Protein AF-A0A2M6WE06-F1 (afdb_monomer)

Mean predicted aligned error: 11.41 Å

Solvent-accessible surface area (backbone atoms only — not comparable to full-atom values): 27671 Å² total; per-residue (Å²): 142,82,85,84,75,88,76,79,87,78,87,78,85,79,86,84,72,79,82,78,73,84,72,78,63,96,72,65,51,80,47,71,34,33,34,46,99,88,29,39,45,62,37,65,49,82,45,45,56,53,21,31,41,34,40,37,43,77,43,98,50,64,46,26,69,24,23,27,50,85,90,75,18,69,76,41,64,82,49,42,79,88,51,77,37,54,30,93,48,73,51,76,50,66,41,74,63,67,44,78,46,48,30,22,23,72,81,49,58,88,29,44,34,39,42,34,26,24,52,73,66,51,46,52,45,48,58,49,48,58,49,49,36,61,77,50,73,49,75,90,51,57,80,92,48,40,63,62,47,50,56,48,50,42,52,50,27,36,76,76,64,30,67,70,50,21,50,54,50,50,53,50,43,47,77,72,35,88,64,38,54,63,65,39,33,63,57,22,21,56,55,12,32,53,49,34,54,37,50,75,73,70,44,87,81,83,79,55,82,69,47,54,43,40,62,32,19,16,35,30,23,23,33,25,49,45,30,62,74,64,68,41,67,65,58,51,52,49,51,29,51,46,43,45,74,39,82,86,38,27,69,54,55,28,40,48,30,36,14,10,47,12,22,14,43,32,58,48,51,58,75,40,76,90,43,44,54,38,66,64,62,46,48,51,52,19,45,50,54,40,61,74,76,37,61,84,95,34,72,56,35,44,31,13,33,30,16,24,30,42,42,55,43,49,37,34,71,71,37,37,62,67,33,53,41,67,61,47,62,75,68,50,72,73,66,61,72,29,72,80,48,58,71,70,55,20,43,20,30,46,43,43,47,46,58,57,44,27,74,73,42,97,69,26,69,54,54,36,51,53,46,39,75,73,71,44,88,49,68,68,54,34,35,53,32,37,20,45,51,30,14,58,68,26,49,88,49,69,84,57,91,76,59,65,64,61,55,50,47,27,62,74,46,61,81,72,45,21,62,29,20,54,47,6,44,51,46,16,34,75,37,45,36,61,77,95,50,27,65,61,57,44,50,54,58,43,62,38,84,88,50,50,76,65,56,28,51,51,38,50,57,51,47,40,58,50,45,56,43,64,39,55,76,68,57,36,46,55,51,36,71,69,45,60,76,93,57,47,35,81,56,78,52,64,48,100,85,71,49,80,44,87,63,39,74,17,74,70,132

Foldseek 3Di:
DDDDDDDDDDDDDDDDDDPPPLPDDPDAEEAEWEQEPVAIVVQEDEGEAFHKYKYAYPDQDWWWKAWDDPPLSPPDHQRTPLATDGNVDMDMDTHNDADWTKIATNLQRVRIGIYGYHDPVSSVVRVVVLVVCLVVVNPPPDPVCSVVSLVSNLVCCCVPVNLVSSLVSLVVCLVPPPCCLLPVLSVLLVSLLRVLVCVVVVHDDDPDLCCLAQQNSSLLNNLLNVCSVPVDLLVLLVVLVVLVVDDWNFPVNSLSNLLSSLQSQLSNVLNDLVCFPPLVVSLVSSLVSLVVNDDPPDSSSLSSLLSNLQNVLVCQVSVHRNHDVVCCLVVPDVLVVLVVDDPSSSLSNLQNCLQVVQVRDPPGLLVSLVCLLPPPPDPVSSLNSLLSSLLSVCSVVVPPLDPLVQLVSLVVDDPPSSLSSLLSVLVNLCRRPDLLCSLVSLQSSLPPPSDDPVSSVSSLLSVLVVNPRSGDPVSSQVSLVVHPPVLHDWDWDADPVRDTDRDRSHHHD

pLDDT: mean 81.92, std 16.57, range [22.19, 98.44]

Organism: NCBI:txid1974609

InterPro domains:
  IPR008972 Cupredoxin [G3DSA:2.60.40.420] (14-117)
  IPR008972 Cupredoxin [SSF49503] (26-117)

Radius of gyration: 24.81 Å; Cα contacts (8 Å, |Δi|>4): 770; chains: 1; bounding box: 72×64×58 Å

Sequence (509 aa):
MVTVGFAGIAFLQYENTAPIADTKREDASTYRITLTSFGFEPEEIDIAVGDTVVFSSERNTPFWPASNIHPTHEIYPAFDPQKPIDPEEEWAFTFTEPGKWRFHDHITANFTGTITVGSEEKKSLWKRITSLWKEKNCEDVSPENLQYCWDTMLHDSLLHDGLDAAFDLFIKLYRTEAEVPKACHGWGHILGEAAYTLYSNGEQFELRPEAAYCGYGFFHGFIEALLLATNDTYQAYQFCKDVRGSLNGTESVYLNCVHGIGHGITAYIVENPQYWGDFHAIANGGLGACEDILPKNSSEMRNCFDGVFNELTQDLINSEYGFVFHEYVDGGDPLRYCSKYQPLAQTACLYEFMGLHELLWAGGFQEALLYIVEYIDSSEMAIDVVRKLAGDAMQNIIDNEDFSDQIAICRSIREPYSVACINGLVAGFYSHADPERIHERVFQFCQNPNLSRIERKACFSNAFTQLRNIYSGEKFAEVCESAPHEYRGKKRWVSFDGNEWDEAFCPIQ

Secondary structure (DSSP, 8-state):
-------------------------SS--EEEEEEETTEEESSEEEE-TT-EEEEEE-SSS-B-EEESSTTT-TTSTTS--SSPBPTT--EEEE--S-EEEEEEETTEEEEEEEEEES-HHHHHHHHHHHHHHHHTTTTT--HHHHHHHHHHHHHHHHHHH-HHHHHHHHHHHHHH-TTHHHHTHHHHHHHHHHHHHHHHTT------GGGGHHHHHHHHHHHHHHHHHH--HHHHHHHHHHHHHSTT--HHHHHHHHHHHHHHHHHHHHTSGGGTT-HHHHHHHHHHHHHHHS-TTSHHHHHHHHHHHHHHHHHHHHT-TT--HHHHHHTS-GGGGGGGS-HHHHHHHHHHHHHHHHHHSTTTHHHHHHHHHHH---HHHHHHHHHHHHHHTTGGGTT-S--HHHHHHHTTSPTTHHHHHHHHHHHHHHHHS-TTTHHHHHHHHHH-TTS-HHHHHHHHHHHHHHHHHHS-HHHHHHHHHHS-GGGSS---EE-TTS-EE---SS---

Nearest PDB structures (foldseek):
  4xri-assembly1_A  TM=2.323E-01  e=2.266E-01  Thermochaetoides thermophila DSM 1495
  5vch-assembly2_B  TM=2.026E-01  e=1.211E-01  Kluyveromyces lactis
  7z8r-assembly1_D  TM=2.736E-01  e=5.445E-01  Homo sapiens
  8rst-assembly1_A-2  TM=2.345E-01  e=9.312E+00  Bacillus phage phi3T
  7r5j-assembly1_R0  TM=1.559E-01  e=8.215E+00  Homo sapiens

Structure (mmCIF, N/CA/C/O backbone):
data_AF-A0A2M6WE06-F1
#
_entry.id   AF-A0A2M6WE06-F1
#
loop_
_atom_site.group_PDB
_atom_site.id
_atom_site.type_symbol
_atom_site.label_atom_id
_atom_site.label_alt_id
_atom_site.label_comp_id
_atom_site.label_asym_id
_atom_site.label_entity_id
_atom_site.label_seq_id
_atom_site.pdbx_PDB_ins_code
_atom_site.Cartn_x
_atom_site.Cartn_y
_atom_site.Cartn_z
_atom_site.occupancy
_atom_site.B_iso_or_equiv
_atom_site.auth_seq_id
_atom_site.auth_comp_id
_atom_site.auth_asym_id
_atom_site.auth_atom_id
_atom_site.pdbx_PDB_model_num
ATOM 1 N N . MET A 1 1 ? -18.022 -16.894 -28.580 1.00 33.34 1 MET A N 1
ATOM 2 C CA . MET A 1 1 ? -19.157 -17.529 -27.874 1.00 33.34 1 MET A CA 1
ATOM 3 C C . MET A 1 1 ? -18.674 -18.837 -27.281 1.00 33.34 1 MET A C 1
ATOM 5 O O . MET A 1 1 ? -18.705 -19.858 -27.953 1.00 33.34 1 MET A O 1
ATOM 9 N N . VAL A 1 2 ? -18.161 -18.780 -26.056 1.00 22.19 2 VAL A N 1
ATOM 10 C CA . VAL A 1 2 ? -17.840 -19.965 -25.260 1.00 22.19 2 VAL A CA 1
ATOM 11 C C . VAL A 1 2 ? -18.736 -19.882 -24.035 1.00 22.19 2 VAL A C 1
ATOM 13 O O . VAL A 1 2 ? -18.604 -18.990 -23.209 1.00 22.19 2 VAL A O 1
ATOM 16 N N . THR A 1 3 ? -19.734 -20.753 -24.011 1.00 24.11 3 THR A N 1
ATOM 17 C CA . THR A 1 3 ? -20.627 -20.999 -22.882 1.00 24.11 3 THR A CA 1
ATOM 18 C C . THR A 1 3 ? -19.852 -21.730 -21.792 1.00 24.11 3 THR A C 1
ATOM 20 O O . THR A 1 3 ? -19.462 -22.879 -22.002 1.00 24.11 3 THR A O 1
ATOM 23 N N . VAL A 1 4 ? -19.652 -21.094 -20.638 1.00 27.61 4 VAL A N 1
ATOM 24 C CA . VAL A 1 4 ? -19.212 -21.779 -19.417 1.00 27.61 4 VAL A CA 1
ATOM 25 C C . VAL A 1 4 ? -20.464 -22.330 -18.740 1.00 27.61 4 VAL A C 1
ATOM 27 O O . VAL A 1 4 ? -21.349 -21.585 -18.324 1.00 27.61 4 VAL A O 1
ATOM 30 N N . GLY A 1 5 ? -20.592 -23.656 -18.748 1.00 24.02 5 GLY A N 1
ATOM 31 C CA . GLY A 1 5 ? -21.700 -24.373 -18.134 1.00 24.02 5 GLY A CA 1
ATOM 32 C C . GLY A 1 5 ? -21.508 -24.494 -16.626 1.00 24.02 5 GLY A C 1
ATOM 33 O O . GLY A 1 5 ? -20.451 -24.915 -16.166 1.00 24.02 5 GLY A O 1
ATOM 34 N N . PHE A 1 6 ? -22.559 -24.173 -15.875 1.00 28.61 6 PHE A N 1
ATOM 35 C CA . PHE A 1 6 ? -22.706 -24.527 -14.467 1.00 28.61 6 PHE A CA 1
ATOM 36 C C . PHE A 1 6 ? -22.637 -26.054 -14.312 1.00 28.61 6 PHE A C 1
ATOM 38 O O . PHE A 1 6 ? -23.551 -26.768 -14.731 1.00 28.61 6 PHE A O 1
ATOM 45 N N . ALA A 1 7 ? -21.558 -26.562 -13.716 1.00 27.08 7 ALA A N 1
ATOM 46 C CA . ALA A 1 7 ? -21.475 -27.945 -13.263 1.00 27.08 7 ALA A CA 1
ATOM 47 C C . ALA A 1 7 ? -21.959 -28.009 -11.810 1.00 27.08 7 ALA A C 1
ATOM 49 O O . ALA A 1 7 ? -21.379 -27.400 -10.915 1.00 27.08 7 ALA A O 1
ATOM 50 N N . GLY A 1 8 ? -23.074 -28.712 -11.609 1.00 25.20 8 GLY A N 1
ATOM 51 C CA . GLY A 1 8 ? -23.720 -28.890 -10.318 1.00 25.20 8 GLY A CA 1
ATOM 52 C C . GLY A 1 8 ? -22.851 -29.631 -9.303 1.00 25.20 8 GLY A C 1
ATOM 53 O O . GLY A 1 8 ? -22.144 -30.585 -9.625 1.00 25.20 8 GLY A O 1
ATOM 54 N N . ILE A 1 9 ? -22.971 -29.179 -8.058 1.00 29.34 9 ILE A N 1
ATOM 55 C CA . ILE A 1 9 ? -22.367 -29.747 -6.857 1.00 29.34 9 ILE A CA 1
ATOM 56 C C . ILE A 1 9 ? -22.905 -31.169 -6.651 1.00 29.34 9 ILE A C 1
ATOM 58 O O . ILE A 1 9 ? -24.090 -31.371 -6.380 1.00 29.34 9 ILE A O 1
ATOM 62 N N . ALA A 1 10 ? -22.027 -32.162 -6.771 1.00 26.12 10 ALA A N 1
ATOM 63 C CA . ALA A 1 10 ? -22.288 -33.521 -6.324 1.00 26.12 10 ALA A CA 1
ATOM 64 C C . ALA A 1 10 ? -21.897 -33.632 -4.843 1.00 26.12 10 ALA A C 1
ATOM 66 O O . ALA A 1 10 ? -20.721 -33.731 -4.507 1.00 26.12 10 ALA A O 1
ATOM 67 N N . PHE A 1 11 ? -22.894 -33.622 -3.957 1.00 27.75 11 PHE A N 1
ATOM 68 C CA . PHE A 1 11 ? -22.721 -34.035 -2.566 1.00 27.75 11 PHE A CA 1
ATOM 69 C C . PHE A 1 11 ? -22.407 -35.536 -2.531 1.00 27.75 11 PHE A C 1
ATOM 71 O O . PHE A 1 11 ? -23.276 -36.355 -2.839 1.00 27.75 11 PHE A O 1
ATOM 78 N N . LEU A 1 12 ? -21.185 -35.905 -2.137 1.00 29.38 12 LEU A N 1
ATOM 79 C CA . LEU A 1 12 ? -20.869 -37.268 -1.718 1.00 29.38 12 LEU A CA 1
ATOM 80 C C . LEU A 1 12 ? -20.726 -37.329 -0.198 1.00 29.38 12 LEU A C 1
ATOM 82 O O . LEU A 1 12 ? -19.983 -36.585 0.433 1.00 29.38 12 LEU A O 1
ATOM 86 N N . GLN A 1 13 ? -21.548 -38.224 0.335 1.00 29.02 13 GLN A N 1
ATOM 87 C CA . GLN A 1 13 ? -21.856 -38.516 1.722 1.00 29.02 13 GLN A CA 1
ATOM 88 C C . GLN A 1 13 ? -20.619 -38.958 2.511 1.00 29.02 13 GLN A C 1
ATOM 90 O O . GLN A 1 13 ? -19.968 -39.932 2.141 1.00 29.02 13 GLN A O 1
ATOM 95 N N . TYR A 1 14 ? -20.368 -38.307 3.649 1.00 31.50 14 TYR A N 1
ATOM 96 C CA . TYR A 1 14 ? -19.630 -38.927 4.747 1.00 31.50 14 TYR A CA 1
ATOM 97 C C . TYR A 1 14 ? -20.621 -39.704 5.623 1.00 31.50 14 TYR A C 1
ATOM 99 O O . TYR A 1 14 ? -21.687 -39.199 5.985 1.00 31.50 14 TYR A O 1
ATOM 107 N N . GLU A 1 15 ? -20.299 -40.963 5.908 1.00 33.72 15 GLU A N 1
ATOM 108 C CA . GLU A 1 15 ? -21.145 -41.896 6.647 1.00 33.72 15 GLU A CA 1
ATOM 109 C C . GLU A 1 15 ? -21.375 -41.455 8.105 1.00 33.72 15 GLU A C 1
ATOM 111 O O . GLU A 1 15 ? -20.470 -41.434 8.930 1.00 33.72 15 GLU A O 1
ATOM 116 N N . ASN A 1 16 ? -22.643 -41.164 8.407 1.00 38.03 16 ASN A N 1
ATOM 117 C CA . ASN A 1 16 ? -23.389 -41.587 9.596 1.00 38.03 16 ASN A CA 1
ATOM 118 C C . ASN A 1 16 ? -22.705 -41.477 10.978 1.00 38.03 16 ASN A C 1
ATOM 120 O O . ASN A 1 16 ? -22.589 -42.449 11.725 1.00 38.03 16 ASN A O 1
ATOM 124 N N . THR A 1 17 ? -22.474 -40.245 11.420 1.00 38.62 17 THR A N 1
ATOM 125 C CA . THR A 1 17 ? -22.954 -39.846 12.752 1.00 38.62 17 THR A CA 1
ATOM 126 C C . THR A 1 17 ? -24.056 -38.821 12.544 1.00 38.62 17 THR A C 1
ATOM 128 O O . THR A 1 17 ? -23.871 -37.881 11.777 1.00 38.62 17 THR A O 1
ATOM 131 N N . ALA A 1 18 ? -25.226 -39.051 13.145 1.00 32.72 18 ALA A N 1
ATOM 132 C CA . ALA A 1 18 ? -26.417 -38.228 12.956 1.00 32.72 18 ALA A CA 1
ATOM 133 C C . ALA A 1 18 ? -26.096 -36.719 13.028 1.00 32.72 18 ALA A C 1
ATOM 135 O O . ALA A 1 18 ? -25.315 -36.324 13.897 1.00 32.72 18 ALA A O 1
ATOM 136 N N . PRO A 1 19 ? -26.698 -35.867 12.173 1.00 36.09 19 PRO A N 1
ATOM 137 C CA . PRO A 1 19 ? -26.597 -34.430 12.356 1.00 36.09 19 PRO A CA 1
ATOM 138 C C . PRO A 1 19 ? -27.231 -34.113 13.709 1.00 36.09 19 PRO A C 1
ATOM 140 O O . PRO A 1 19 ? -28.433 -34.318 13.900 1.00 36.09 19 PRO A O 1
ATOM 143 N N . ILE A 1 20 ? -26.426 -33.653 14.668 1.00 39.47 20 ILE A N 1
ATOM 144 C CA . ILE A 1 20 ? -26.973 -32.980 15.840 1.00 39.47 20 ILE A CA 1
ATOM 145 C C . ILE A 1 20 ? -27.576 -31.704 15.271 1.00 39.47 20 ILE A C 1
ATOM 147 O O . ILE A 1 20 ? -26.860 -30.772 14.912 1.00 39.47 20 ILE A O 1
ATOM 151 N N . ALA A 1 21 ? -28.893 -31.724 15.075 1.00 39.69 21 ALA A N 1
ATOM 152 C CA . ALA A 1 21 ? -29.648 -30.531 14.762 1.00 39.69 21 ALA A CA 1
ATOM 153 C C . ALA A 1 21 ? -29.294 -29.501 15.836 1.00 39.69 21 ALA A C 1
ATOM 155 O O . ALA A 1 21 ? -29.544 -29.740 17.018 1.00 39.69 21 ALA A O 1
ATOM 156 N N . ASP A 1 22 ? -28.667 -28.401 15.421 1.00 50.41 22 ASP A N 1
ATOM 157 C CA . ASP A 1 22 ? -28.431 -27.247 16.279 1.00 50.41 22 ASP A CA 1
ATOM 158 C C . ASP A 1 22 ? -29.813 -26.642 16.540 1.00 50.41 22 ASP A C 1
ATOM 160 O O . ASP A 1 22 ? -30.363 -25.873 15.748 1.00 50.41 22 ASP A O 1
ATOM 164 N N . THR A 1 23 ? -30.486 -27.170 17.560 1.00 42.72 23 THR A N 1
ATOM 165 C CA . THR A 1 23 ? -31.834 -26.766 17.926 1.00 42.72 23 THR A CA 1
ATOM 166 C C . THR A 1 23 ? -31.771 -25.320 18.377 1.00 42.72 23 THR A C 1
ATOM 168 O O . THR A 1 23 ? -31.265 -25.033 19.460 1.00 42.72 23 THR A O 1
ATOM 171 N N . LYS A 1 24 ? -32.303 -24.431 17.534 1.00 41.75 24 LYS A N 1
ATOM 172 C CA . LYS A 1 24 ? -32.599 -23.032 17.841 1.00 41.75 24 LYS A CA 1
ATOM 173 C C . LYS A 1 24 ? -33.212 -22.954 19.245 1.00 41.75 24 LYS A C 1
ATOM 175 O O . LYS A 1 24 ? -34.300 -23.487 19.471 1.00 41.75 24 LYS A O 1
ATOM 180 N N . ARG A 1 25 ? -32.485 -22.370 20.198 1.00 52.41 25 ARG A N 1
ATOM 181 C CA . ARG A 1 25 ? -32.968 -22.174 21.569 1.00 52.41 25 ARG A CA 1
ATOM 182 C C . ARG A 1 25 ? -34.090 -21.131 21.532 1.00 52.41 25 ARG A C 1
ATOM 184 O O . ARG A 1 25 ? -33.964 -20.136 20.827 1.00 52.41 25 ARG A O 1
ATOM 191 N N . GLU A 1 26 ? -35.187 -21.373 22.251 1.00 53.00 26 GLU A N 1
ATOM 192 C CA . GLU A 1 26 ? -36.365 -20.484 22.259 1.00 53.00 26 GLU A CA 1
ATOM 193 C C . GLU A 1 26 ? -36.108 -19.109 22.904 1.00 53.00 26 GLU A C 1
ATOM 195 O O . GLU A 1 26 ? -36.878 -18.192 22.648 1.00 53.00 26 GLU A O 1
ATOM 200 N N . ASP A 1 27 ? -34.997 -18.930 23.629 1.00 65.31 27 ASP A N 1
ATOM 201 C CA . ASP A 1 27 ? -34.598 -17.643 24.206 1.00 65.31 27 ASP A CA 1
ATOM 202 C C . ASP A 1 27 ? -33.201 -17.243 23.703 1.00 65.31 27 ASP A C 1
ATOM 204 O O . ASP A 1 27 ? -32.182 -17.682 24.248 1.00 65.31 27 ASP A O 1
ATOM 208 N N . ALA A 1 28 ? -33.161 -16.424 22.647 1.00 78.50 28 ALA A N 1
ATOM 209 C CA . ALA A 1 28 ? -31.958 -15.698 22.243 1.00 78.50 28 ALA A CA 1
ATOM 210 C C . ALA A 1 28 ? -31.557 -14.733 23.368 1.00 78.50 28 ALA A C 1
ATOM 212 O O . ALA A 1 28 ? -32.384 -13.956 23.853 1.00 78.50 28 ALA A O 1
ATOM 213 N N . SER A 1 29 ? -30.305 -14.807 23.808 1.00 91.75 29 SER A N 1
ATOM 214 C CA . SER A 1 29 ? -29.771 -13.958 24.872 1.00 91.75 29 SER A CA 1
ATOM 215 C C . SER A 1 29 ? -29.145 -12.691 24.293 1.00 91.75 29 SER A C 1
ATOM 217 O O . SER A 1 29 ? -28.656 -12.677 23.163 1.00 91.75 29 SER A O 1
ATOM 219 N N . THR A 1 30 ? -29.163 -11.614 25.077 1.00 96.44 30 THR A N 1
ATOM 220 C CA . THR A 1 30 ? -28.519 -10.348 24.719 1.00 96.44 30 THR A CA 1
ATOM 221 C C . THR A 1 30 ? -27.279 -10.133 25.574 1.00 96.44 30 THR A C 1
ATOM 223 O O . THR A 1 30 ? -27.355 -10.173 26.802 1.00 96.44 30 THR A O 1
ATOM 226 N N . TYR A 1 31 ? -26.157 -9.870 24.915 1.00 97.38 31 TYR A N 1
ATOM 227 C CA . TYR A 1 31 ? -24.872 -9.525 25.516 1.00 97.38 31 TYR A CA 1
ATOM 228 C C . TYR A 1 31 ? -24.547 -8.062 25.239 1.00 97.38 31 TYR A C 1
ATOM 230 O O . TYR A 1 31 ? -25.145 -7.446 24.356 1.00 97.38 31 TYR A O 1
ATOM 238 N N . ARG A 1 32 ? -23.603 -7.504 25.995 1.00 97.88 32 ARG A N 1
ATOM 239 C CA . ARG A 1 32 ? -23.168 -6.119 25.836 1.00 97.88 32 ARG A CA 1
ATOM 240 C C . ARG A 1 32 ? -21.653 -6.042 25.778 1.00 97.88 32 ARG A C 1
ATOM 242 O O . ARG A 1 32 ? -20.996 -6.682 26.596 1.00 97.88 32 ARG A O 1
ATOM 249 N N . ILE A 1 33 ? -21.156 -5.253 24.835 1.00 98.31 33 ILE A N 1
ATOM 250 C CA . ILE A 1 33 ? -19.758 -4.850 24.714 1.00 98.31 33 ILE A CA 1
ATOM 251 C C . ILE A 1 33 ? -19.737 -3.321 24.674 1.00 98.31 33 ILE A C 1
ATOM 253 O O . ILE A 1 33 ? -20.496 -2.702 23.930 1.00 98.31 33 ILE A O 1
ATOM 257 N N . THR A 1 34 ? -18.889 -2.709 25.489 1.00 97.94 34 THR A N 1
ATOM 258 C CA . THR A 1 34 ? -18.759 -1.256 25.589 1.00 97.94 34 THR A CA 1
ATOM 259 C C . THR A 1 34 ? -17.371 -0.829 25.144 1.00 97.94 34 THR A C 1
ATOM 261 O O . THR A 1 34 ? -16.383 -1.339 25.658 1.00 97.94 34 THR A O 1
ATOM 264 N N . LEU A 1 35 ? -17.281 0.121 24.217 1.00 95.75 35 LEU A N 1
ATOM 265 C CA . LEU A 1 35 ? -16.022 0.752 23.848 1.00 95.75 35 LEU A CA 1
ATOM 266 C C . LEU A 1 35 ? -15.636 1.810 24.891 1.00 95.75 35 LEU A C 1
ATOM 268 O O . LEU A 1 35 ? -16.332 2.815 25.055 1.00 95.75 35 LEU A O 1
ATOM 272 N N . THR A 1 36 ? -14.530 1.589 25.596 1.00 90.88 36 THR A N 1
ATOM 273 C CA . THR A 1 36 ? -13.965 2.516 26.587 1.00 90.88 36 THR A CA 1
ATOM 274 C C . THR A 1 36 ? -12.780 3.286 25.995 1.00 90.88 36 THR A C 1
ATOM 276 O O . THR A 1 36 ? -12.436 3.141 24.823 1.00 90.88 36 THR A O 1
ATOM 279 N N . SER A 1 37 ? -12.109 4.114 26.802 1.00 76.25 37 SER A N 1
ATOM 280 C CA . SER A 1 37 ? -10.836 4.734 26.403 1.00 76.25 37 SER A CA 1
ATOM 281 C C . SER A 1 37 ? -9.681 3.737 26.245 1.00 76.25 37 SER A C 1
ATOM 283 O O . SER A 1 37 ? -8.625 4.129 25.758 1.00 76.25 37 SER A O 1
ATOM 285 N N . PHE A 1 38 ? -9.850 2.494 26.707 1.00 73.50 38 PHE A N 1
ATOM 286 C CA . PHE A 1 38 ? -8.829 1.443 26.679 1.00 73.50 38 PHE A CA 1
ATOM 287 C C . PHE A 1 38 ? -9.145 0.311 25.691 1.00 73.50 38 PHE A C 1
ATOM 289 O O . PHE A 1 38 ? -8.318 -0.582 25.539 1.00 73.50 38 PHE A O 1
ATOM 296 N N . GLY A 1 39 ? -10.305 0.341 25.028 1.00 81.31 39 GLY A N 1
ATOM 297 C CA . GLY A 1 39 ? -10.745 -0.687 24.083 1.00 81.31 39 GLY A CA 1
ATOM 298 C C . GLY A 1 39 ? -12.126 -1.250 24.407 1.00 81.31 39 GLY A C 1
ATOM 299 O O . GLY A 1 39 ? -12.880 -0.674 25.195 1.00 81.31 39 GLY A O 1
ATOM 300 N N . PHE A 1 40 ? -12.487 -2.358 23.759 1.00 94.56 40 PHE A N 1
ATOM 301 C CA . PHE A 1 40 ? -13.767 -3.022 23.986 1.00 94.56 40 PHE A CA 1
ATOM 302 C C . PHE A 1 40 ? -13.777 -3.797 25.307 1.00 94.56 40 PHE A C 1
ATOM 304 O O . PHE A 1 40 ? -12.872 -4.571 25.603 1.00 94.56 40 PHE A O 1
ATOM 311 N N . GLU A 1 41 ? -14.843 -3.628 26.087 1.00 92.56 41 GLU A N 1
ATOM 312 C CA . GLU A 1 41 ? -15.056 -4.318 27.355 1.00 92.56 41 GLU A CA 1
ATOM 313 C C . GLU A 1 41 ? -16.446 -4.978 27.410 1.00 92.56 41 GLU A C 1
ATOM 315 O O . GLU A 1 41 ? -17.467 -4.287 27.338 1.00 92.56 41 GLU A O 1
ATOM 320 N N . PRO A 1 42 ? -16.529 -6.306 27.604 1.00 96.50 42 PRO A N 1
ATOM 321 C CA . PRO A 1 42 ? -15.424 -7.265 27.522 1.00 96.50 42 PRO A CA 1
ATOM 322 C C . PRO A 1 42 ? -14.814 -7.338 26.110 1.00 96.50 42 PRO A C 1
ATOM 324 O O . PRO A 1 42 ? -15.534 -7.251 25.119 1.00 96.50 42 PRO A O 1
ATOM 327 N N . GLU A 1 43 ? -13.500 -7.559 26.042 1.00 84.75 43 GLU A N 1
ATOM 328 C CA . GLU A 1 43 ? -12.758 -7.744 24.784 1.00 84.75 43 GLU A CA 1
ATOM 329 C C . GLU A 1 43 ? -13.109 -9.082 24.111 1.00 84.75 43 GLU A C 1
ATOM 331 O O . GLU A 1 43 ? -13.199 -9.176 22.889 1.00 84.75 43 GLU A O 1
ATOM 336 N N . GLU A 1 44 ? -13.375 -10.123 24.910 1.00 87.56 44 GLU A N 1
ATOM 337 C CA . GLU A 1 44 ? -13.765 -11.448 24.425 1.00 87.56 44 GLU A CA 1
ATOM 338 C C . GLU A 1 44 ? -15.068 -11.936 25.070 1.00 87.56 44 GLU A C 1
ATOM 340 O O . GLU A 1 44 ? -15.226 -11.883 26.296 1.00 87.56 44 GLU A O 1
ATOM 345 N N . ILE A 1 45 ? -15.990 -12.476 24.263 1.00 93.81 45 ILE A N 1
ATOM 346 C CA . ILE A 1 45 ? -17.209 -13.143 24.752 1.00 93.81 45 ILE A CA 1
ATOM 347 C C . ILE A 1 45 ? -17.522 -14.442 24.012 1.00 93.81 45 ILE A C 1
ATOM 349 O O . ILE A 1 45 ? -17.240 -14.613 22.828 1.00 93.81 45 ILE A O 1
ATOM 353 N N . ASP A 1 46 ? -18.211 -15.331 24.724 1.00 89.75 46 ASP A N 1
ATOM 354 C CA . ASP A 1 46 ? -18.688 -16.615 24.227 1.00 89.75 46 ASP A CA 1
ATOM 355 C C . ASP A 1 46 ? -20.226 -16.633 24.212 1.00 89.75 46 ASP A C 1
ATOM 357 O O . ASP A 1 46 ? -20.863 -16.659 25.269 1.00 89.75 46 ASP A O 1
ATOM 361 N N . ILE A 1 47 ? -20.841 -16.717 23.031 1.00 93.75 47 ILE A N 1
ATOM 362 C CA . ILE A 1 47 ? -22.305 -16.658 22.840 1.00 93.75 47 ILE A CA 1
ATOM 363 C C . ILE A 1 47 ? -22.840 -17.862 22.048 1.00 93.75 47 ILE A C 1
ATOM 365 O O . ILE A 1 47 ? -22.075 -18.616 21.441 1.00 93.75 47 ILE A O 1
ATOM 369 N N . ALA A 1 48 ? -24.148 -18.104 22.082 1.00 89.31 48 ALA A N 1
ATOM 370 C CA . ALA A 1 48 ? -24.791 -19.143 21.281 1.00 89.31 48 ALA A CA 1
ATOM 371 C C . ALA A 1 48 ? -25.231 -18.613 19.905 1.00 89.31 48 ALA A C 1
ATOM 373 O O . ALA A 1 48 ? -25.400 -17.414 19.695 1.00 89.31 48 ALA A O 1
ATOM 374 N N . VAL A 1 49 ? -25.447 -19.526 18.951 1.00 88.94 49 VAL A N 1
ATOM 375 C CA . VAL A 1 49 ? -26.012 -19.166 17.640 1.00 88.94 49 VAL A CA 1
ATOM 376 C C . VAL A 1 49 ? -27.417 -18.592 17.829 1.00 88.94 49 VAL A C 1
ATOM 378 O O . VAL A 1 49 ? -28.285 -19.236 18.423 1.00 88.94 49 VAL A O 1
ATOM 381 N N . GLY A 1 50 ? -27.648 -17.409 17.269 1.00 92.19 50 GLY A N 1
ATOM 382 C CA . GLY A 1 50 ? -28.891 -16.652 17.370 1.00 92.19 50 GLY A CA 1
ATOM 383 C C . GLY A 1 50 ? -28.919 -15.629 18.505 1.00 92.19 50 GLY A C 1
ATOM 384 O O . GLY A 1 50 ? -29.913 -14.912 18.605 1.00 92.19 50 GLY A O 1
ATOM 385 N N . ASP A 1 51 ? -27.871 -15.542 19.329 1.00 96.44 51 ASP A N 1
ATOM 386 C CA . ASP A 1 51 ? -27.738 -14.493 20.341 1.00 96.44 51 ASP A CA 1
ATOM 387 C C . ASP A 1 51 ? -27.389 -13.139 19.703 1.00 96.44 51 ASP A C 1
ATOM 389 O O . ASP A 1 51 ? -26.838 -13.057 18.600 1.00 96.44 51 ASP A O 1
ATOM 393 N N . THR A 1 52 ? -27.711 -12.065 20.421 1.00 97.56 52 THR A N 1
ATOM 394 C CA . THR A 1 52 ? -27.475 -10.683 19.989 1.00 97.56 52 THR A CA 1
ATOM 395 C C . THR A 1 52 ? -26.428 -10.026 20.873 1.00 97.56 52 THR A C 1
ATOM 397 O O . THR A 1 52 ? -26.508 -10.116 22.098 1.00 97.56 52 THR A O 1
ATOM 400 N N . VAL A 1 53 ? -25.486 -9.309 20.270 1.00 98.44 53 VAL A N 1
ATOM 401 C CA . VAL A 1 53 ? -24.537 -8.449 20.984 1.00 98.44 53 VAL A CA 1
ATOM 402 C C . VAL A 1 53 ? -24.918 -7.001 20.730 1.00 98.44 53 VAL A C 1
ATOM 404 O O . VAL A 1 53 ? -25.136 -6.607 19.586 1.00 98.44 53 VAL A O 1
ATOM 407 N N . VAL A 1 54 ? -25.039 -6.233 21.807 1.00 98.38 54 VAL A N 1
ATOM 408 C CA . VAL A 1 54 ? -25.278 -4.792 21.778 1.00 98.38 54 VAL A CA 1
ATOM 409 C C . VAL A 1 54 ? -23.965 -4.083 22.064 1.00 98.38 54 VAL A C 1
ATOM 411 O O . VAL A 1 54 ? -23.362 -4.286 23.119 1.00 98.38 54 VAL A O 1
ATOM 414 N N . P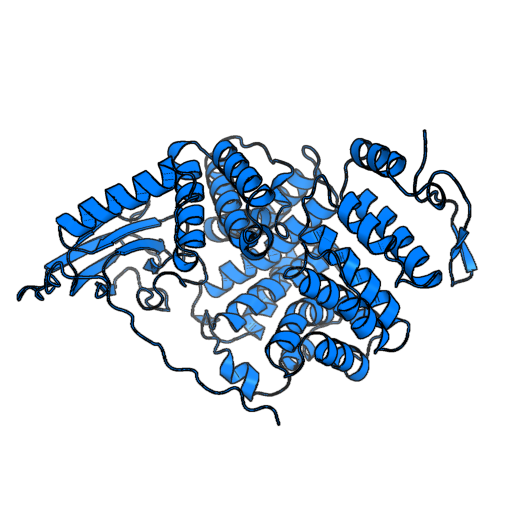HE A 1 55 ? -23.545 -3.252 21.127 1.00 98.44 55 PHE A N 1
ATOM 415 C CA . PHE A 1 55 ? -22.376 -2.406 21.226 1.00 98.44 55 PHE A CA 1
ATOM 416 C C . PHE A 1 55 ? -22.788 -0.995 21.639 1.00 98.44 55 PHE A C 1
ATOM 418 O O . PHE A 1 55 ? -23.749 -0.434 21.108 1.00 98.44 55 PHE A O 1
ATOM 425 N N . SER A 1 56 ? -22.051 -0.435 22.588 1.00 97.81 56 SER A N 1
ATOM 426 C CA . SER A 1 56 ? -22.196 0.937 23.085 1.00 97.81 56 SER A CA 1
ATOM 427 C C . SER A 1 56 ? -20.818 1.572 23.264 1.00 97.81 56 SER A C 1
ATOM 429 O O . SER A 1 56 ? -19.818 0.857 23.284 1.00 97.81 56 SER A O 1
ATOM 431 N N . SER A 1 57 ? -20.746 2.888 23.446 1.00 95.69 57 SER A N 1
ATOM 432 C CA . SER A 1 57 ? -19.490 3.601 23.702 1.00 95.69 57 SER A CA 1
ATOM 433 C C . SER A 1 57 ? -19.595 4.481 24.946 1.00 95.69 57 SER A C 1
ATOM 435 O O . SER A 1 57 ? -20.637 5.067 25.222 1.00 95.69 57 SER A O 1
ATOM 437 N N . GLU A 1 58 ? -18.508 4.570 25.712 1.00 93.94 58 GLU A N 1
ATOM 438 C CA . GLU A 1 58 ? -18.321 5.566 26.780 1.00 93.94 58 GLU A CA 1
ATOM 439 C C . GLU A 1 58 ? -17.476 6.761 26.309 1.00 93.94 58 GLU A C 1
ATOM 441 O O . GLU A 1 58 ? -17.220 7.701 27.070 1.00 93.94 58 GLU A O 1
ATOM 446 N N . ARG A 1 59 ? -17.007 6.732 25.057 1.00 86.62 59 ARG A N 1
ATOM 447 C CA . ARG A 1 59 ? -16.257 7.832 24.444 1.00 86.62 59 ARG A CA 1
ATOM 448 C C . ARG A 1 59 ? -17.226 8.935 24.014 1.00 86.62 59 ARG A C 1
ATOM 450 O O . ARG A 1 59 ? -18.388 8.689 23.731 1.00 86.62 59 ARG A O 1
ATOM 457 N N . ASN A 1 60 ? -16.718 10.160 23.886 1.00 83.81 60 ASN A N 1
ATOM 458 C CA . ASN A 1 60 ? -17.473 11.292 23.323 1.00 83.81 60 ASN A CA 1
ATOM 459 C C . ASN A 1 60 ? -17.280 11.423 21.800 1.00 83.81 60 ASN A C 1
ATOM 461 O O . ASN A 1 60 ? -17.379 12.518 21.249 1.00 83.81 60 ASN A O 1
ATOM 465 N N . THR A 1 61 ? -16.921 10.328 21.137 1.00 79.75 61 THR A N 1
ATOM 466 C CA . THR A 1 61 ? -16.660 10.252 19.697 1.00 79.75 61 THR A CA 1
ATOM 467 C C . THR A 1 61 ? -17.461 9.094 19.116 1.00 79.75 61 THR A C 1
ATOM 469 O O . THR A 1 61 ? -17.688 8.124 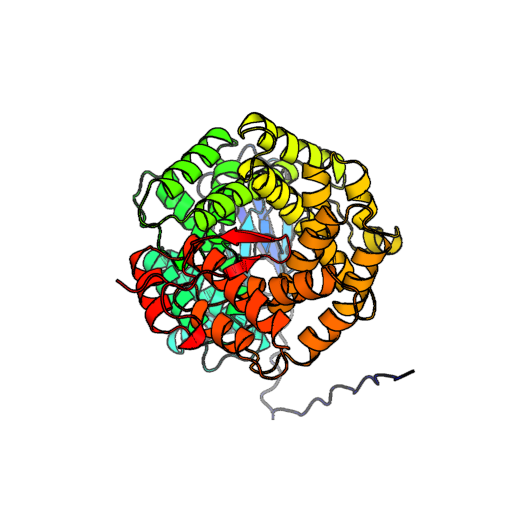19.846 1.00 79.75 61 THR A O 1
ATOM 472 N N . PRO A 1 62 ? -17.864 9.167 17.834 1.00 85.75 62 PRO A N 1
ATOM 473 C CA . PRO A 1 62 ? -18.477 8.036 17.153 1.00 85.75 62 PRO A CA 1
ATOM 474 C C . PRO A 1 62 ? -17.634 6.765 17.271 1.00 85.75 62 PRO A C 1
ATOM 476 O O . PRO A 1 62 ? -16.427 6.836 17.521 1.00 85.75 62 PRO A O 1
ATOM 479 N N . PHE A 1 63 ? -18.289 5.620 17.109 1.00 93.50 63 PHE A N 1
ATOM 480 C CA . PHE A 1 63 ? -17.668 4.298 17.117 1.00 93.50 63 PHE A CA 1
ATOM 481 C C . PHE A 1 63 ? -18.320 3.400 16.065 1.00 93.50 63 PHE A C 1
ATOM 483 O O . PHE A 1 63 ? -19.463 3.624 15.671 1.00 93.50 63 PHE A O 1
ATOM 490 N N . TRP A 1 64 ? -17.609 2.390 15.594 1.00 95.25 64 TRP A N 1
ATOM 491 C CA . TRP A 1 64 ? -18.032 1.521 14.505 1.00 95.25 64 TRP A CA 1
ATOM 492 C C . TRP A 1 64 ? -17.473 0.107 14.730 1.00 95.25 64 TRP A C 1
ATOM 494 O O . TRP A 1 64 ? -16.430 -0.236 14.193 1.00 95.25 64 TRP A O 1
ATOM 504 N N . PRO A 1 65 ? -18.155 -0.757 15.500 1.00 96.44 65 PRO A N 1
ATOM 505 C CA . PRO A 1 65 ? -17.736 -2.140 15.683 1.00 96.44 65 PRO A CA 1
ATOM 506 C C . PRO A 1 65 ? -18.012 -2.938 14.402 1.00 96.44 65 PRO A C 1
ATOM 508 O O . PRO A 1 65 ? -19.175 -3.153 14.049 1.00 96.44 65 PRO A O 1
ATOM 511 N N . ALA A 1 66 ? -16.961 -3.381 13.722 1.00 93.38 66 ALA A N 1
ATOM 512 C CA . ALA A 1 66 ? -17.054 -4.101 12.459 1.00 93.38 66 ALA A CA 1
ATOM 513 C C . ALA A 1 66 ? -16.172 -5.350 12.433 1.00 93.38 66 ALA A C 1
ATOM 515 O O . ALA A 1 66 ? -15.133 -5.428 13.093 1.00 93.38 66 ALA A O 1
ATOM 516 N N . SER A 1 67 ? -16.613 -6.356 11.680 1.00 90.81 67 SER A N 1
ATOM 517 C CA . SER A 1 67 ? -15.861 -7.585 11.453 1.00 90.81 67 SER A CA 1
ATOM 518 C C . SER A 1 67 ? -14.465 -7.275 10.927 1.00 90.81 67 SER A C 1
ATOM 520 O O . SER A 1 67 ? -14.285 -6.407 10.091 1.00 90.81 67 SER A O 1
ATOM 522 N N . ASN A 1 68 ? -13.470 -8.062 11.318 1.00 71.94 68 ASN A N 1
ATOM 523 C CA . ASN A 1 68 ? -12.190 -8.058 10.613 1.00 71.94 68 ASN A CA 1
ATOM 524 C C . ASN A 1 68 ? -12.362 -8.539 9.152 1.00 71.94 68 ASN A C 1
ATOM 526 O O . ASN A 1 68 ? -13.379 -9.149 8.814 1.00 71.94 68 ASN A O 1
ATOM 530 N N . ILE A 1 69 ? -11.396 -8.313 8.258 1.00 64.38 69 ILE A N 1
ATOM 531 C CA . ILE A 1 69 ? -10.135 -7.561 8.433 1.00 64.38 69 ILE A CA 1
ATOM 532 C C . ILE A 1 69 ? -10.321 -6.084 8.058 1.00 64.38 69 ILE A C 1
ATOM 534 O O . ILE A 1 69 ? -11.014 -5.796 7.089 1.00 64.38 69 ILE A O 1
ATOM 538 N N . HIS A 1 70 ? -9.727 -5.163 8.821 1.00 54.28 70 HIS A N 1
ATOM 539 C CA . HIS A 1 70 ? -9.749 -3.729 8.509 1.00 54.28 70 HIS A CA 1
ATOM 540 C C . HIS A 1 70 ? -9.034 -3.437 7.169 1.00 54.28 70 HIS A C 1
ATOM 542 O O . HIS A 1 70 ? -7.981 -4.042 6.934 1.00 54.28 70 HIS A O 1
ATOM 548 N N . PRO A 1 71 ? -9.541 -2.528 6.312 1.00 58.81 71 PRO A N 1
ATOM 549 C CA . PRO A 1 71 ? -10.856 -1.869 6.390 1.00 58.81 71 PRO A CA 1
ATOM 550 C C . PRO A 1 71 ? -11.997 -2.689 5.748 1.00 58.81 71 PRO A C 1
ATOM 552 O O . PRO A 1 71 ? -13.166 -2.371 5.903 1.00 58.81 71 PRO A O 1
ATOM 555 N N . THR A 1 72 ? -11.665 -3.782 5.053 1.00 61.88 72 THR A N 1
ATOM 556 C CA . THR A 1 72 ? -12.571 -4.514 4.139 1.00 61.88 72 THR A CA 1
ATOM 557 C C . THR A 1 72 ? -13.758 -5.250 4.789 1.00 61.88 72 THR A C 1
ATOM 559 O O . THR A 1 72 ? -14.741 -5.574 4.126 1.00 61.88 72 THR A O 1
ATOM 562 N N . HIS A 1 73 ? -13.647 -5.613 6.069 1.00 77.44 73 HIS A N 1
ATOM 563 C CA . HIS A 1 73 ? -14.641 -6.369 6.850 1.00 77.44 73 HIS A CA 1
ATOM 564 C C . HIS A 1 73 ? -15.080 -7.725 6.264 1.00 77.44 73 HIS A C 1
ATOM 566 O O . HIS A 1 73 ? -16.149 -8.255 6.589 1.00 77.44 73 HIS A O 1
ATOM 572 N N . GLU A 1 74 ? -14.233 -8.341 5.436 1.00 69.12 74 GLU A N 1
ATOM 573 C CA . GLU A 1 74 ? -14.603 -9.501 4.615 1.00 69.12 74 GLU A CA 1
ATOM 574 C C . GLU A 1 74 ? -14.836 -10.817 5.379 1.00 69.12 74 GLU A C 1
ATOM 576 O O . GLU A 1 74 ? -15.420 -11.747 4.820 1.00 69.12 74 GLU A O 1
ATOM 581 N N . ILE A 1 75 ? -14.424 -10.934 6.649 1.00 70.25 75 ILE A N 1
ATOM 582 C CA . ILE A 1 75 ? -14.540 -12.206 7.390 1.00 70.25 75 ILE A CA 1
ATOM 583 C C . ILE A 1 75 ? -16.003 -12.517 7.730 1.00 70.25 75 ILE A C 1
ATOM 585 O O . ILE A 1 75 ? -16.432 -13.665 7.608 1.00 70.25 75 ILE A O 1
ATOM 589 N N . TYR A 1 76 ? -16.779 -11.513 8.145 1.00 83.50 76 TYR A N 1
ATOM 590 C CA . TYR A 1 76 ? -18.220 -11.625 8.359 1.00 83.50 76 TYR A CA 1
ATOM 591 C C . TYR A 1 76 ? -18.916 -10.319 7.941 1.00 83.50 76 TYR A C 1
ATOM 593 O O . TYR A 1 76 ? -19.325 -9.545 8.804 1.00 83.50 76 TYR A O 1
ATOM 601 N N . PRO A 1 77 ? -19.131 -10.085 6.632 1.00 83.56 77 PRO A N 1
ATOM 602 C CA . PRO A 1 77 ? -19.569 -8.784 6.105 1.00 83.56 77 PRO A CA 1
ATOM 603 C C . PRO A 1 77 ? -20.906 -8.267 6.654 1.00 83.56 77 PRO A C 1
ATOM 605 O O . PRO A 1 77 ? -21.190 -7.078 6.613 1.00 83.56 77 PRO A O 1
ATOM 608 N N . ALA A 1 78 ? -21.768 -9.158 7.157 1.00 92.44 78 ALA A N 1
ATOM 609 C CA . ALA A 1 78 ? -23.021 -8.753 7.792 1.00 92.44 78 ALA A CA 1
ATOM 610 C C . ALA A 1 78 ? -22.805 -8.117 9.177 1.00 92.44 78 ALA A C 1
ATOM 612 O O . ALA A 1 78 ? -23.657 -7.355 9.633 1.00 92.44 78 ALA A O 1
ATOM 613 N N . PHE A 1 79 ? -21.697 -8.443 9.848 1.00 96.25 79 PHE A N 1
ATOM 614 C CA . PHE A 1 79 ? -21.289 -7.871 11.127 1.00 96.25 79 PHE A CA 1
ATOM 615 C C . PHE A 1 79 ? -20.558 -6.544 10.896 1.00 96.25 79 PHE A C 1
ATOM 617 O O . PHE A 1 79 ? -19.395 -6.372 11.245 1.00 96.25 79 PHE A O 1
ATOM 624 N N . ASP A 1 80 ? -21.272 -5.609 10.282 1.00 95.31 80 ASP A N 1
ATOM 625 C CA . ASP A 1 80 ? -20.796 -4.271 9.969 1.00 95.31 80 ASP A CA 1
ATOM 626 C C . ASP A 1 80 ? -22.010 -3.315 9.939 1.00 95.31 80 ASP A C 1
ATOM 628 O O . ASP A 1 80 ? -22.962 -3.563 9.188 1.00 95.31 80 ASP A O 1
ATOM 632 N N . PRO A 1 81 ? -22.060 -2.243 10.757 1.00 93.38 81 PRO A N 1
ATOM 633 C CA . PRO A 1 81 ? -23.118 -1.235 10.664 1.00 93.38 81 PRO A CA 1
ATOM 634 C C . PRO A 1 81 ? -23.042 -0.400 9.375 1.00 93.38 81 PRO A C 1
ATOM 636 O O . PRO A 1 81 ? -24.002 0.315 9.073 1.00 93.38 81 PRO A O 1
ATOM 639 N N . GLN A 1 82 ? -21.930 -0.482 8.637 1.00 88.88 82 GLN A N 1
ATOM 640 C CA . GLN A 1 82 ? -21.586 0.262 7.422 1.00 88.88 82 GLN A CA 1
ATOM 641 C C . GLN A 1 82 ? -21.542 1.781 7.622 1.00 88.88 82 GLN A C 1
ATOM 643 O O . GLN A 1 82 ? -21.614 2.553 6.663 1.00 88.88 82 GLN A O 1
ATOM 648 N N . LYS A 1 83 ? -21.503 2.217 8.887 1.00 86.25 83 LYS A N 1
ATOM 649 C CA . LYS A 1 83 ? -21.410 3.617 9.289 1.00 86.25 83 LYS A CA 1
ATOM 650 C C . LYS A 1 83 ? -20.972 3.804 10.737 1.00 86.25 83 LYS A C 1
ATOM 652 O O . LYS A 1 83 ? -21.335 2.980 11.580 1.00 86.25 83 LYS A O 1
ATOM 657 N N . PRO A 1 84 ? -20.330 4.949 11.043 1.00 86.81 84 PRO A N 1
ATOM 658 C CA . PRO A 1 84 ? -20.160 5.415 12.408 1.00 86.81 84 PRO A CA 1
ATOM 659 C C . PRO A 1 84 ? -21.496 5.486 13.153 1.00 86.81 84 PRO A C 1
ATOM 661 O O . PRO A 1 84 ? -22.498 5.992 12.635 1.00 86.81 84 PRO A O 1
ATOM 664 N N . ILE A 1 85 ? -21.491 4.995 14.385 1.00 94.94 85 ILE A N 1
ATOM 665 C CA . ILE A 1 85 ? -22.584 5.074 15.352 1.00 94.94 85 ILE A CA 1
ATOM 666 C C . ILE A 1 85 ? -22.282 6.242 16.289 1.00 94.94 85 ILE A C 1
ATOM 668 O O . ILE A 1 85 ? -21.153 6.394 16.762 1.00 94.94 85 ILE A O 1
ATOM 672 N N . ASP A 1 86 ? -23.281 7.084 16.543 1.00 92.19 86 ASP A N 1
ATOM 673 C CA . ASP A 1 86 ? -23.156 8.194 17.490 1.00 92.19 86 ASP A CA 1
ATOM 674 C C . ASP A 1 86 ? -22.833 7.653 18.902 1.00 92.19 86 ASP A C 1
ATOM 676 O O . ASP A 1 86 ? -23.391 6.623 19.286 1.00 92.19 86 ASP A O 1
ATOM 680 N N . PRO A 1 87 ? -21.951 8.295 19.695 1.00 89.56 87 PRO A N 1
ATOM 681 C CA . PRO A 1 87 ? -21.615 7.819 21.041 1.00 89.56 87 PRO A CA 1
ATOM 682 C C . PRO A 1 87 ? -22.817 7.681 21.988 1.00 89.56 87 PRO A C 1
ATOM 684 O O . PRO A 1 87 ? -22.743 6.911 22.944 1.00 89.56 87 PRO A O 1
ATOM 687 N N . GLU A 1 88 ? -23.915 8.410 21.755 1.00 93.25 88 GLU A N 1
ATOM 688 C CA . GLU A 1 88 ? -25.150 8.280 22.543 1.00 93.25 88 GLU A CA 1
ATOM 689 C C . GLU A 1 88 ? -26.071 7.142 22.052 1.00 93.25 88 GLU A C 1
ATOM 691 O O . GLU A 1 88 ? -27.060 6.815 22.718 1.00 93.25 88 GLU A O 1
ATOM 696 N N . GLU A 1 89 ? -25.768 6.535 20.901 1.00 96.81 89 GLU A N 1
ATOM 697 C CA . GLU A 1 89 ? -26.521 5.435 20.299 1.00 96.81 89 GLU A CA 1
ATOM 698 C C . GLU A 1 89 ? -25.912 4.056 20.616 1.00 96.81 89 GLU A C 1
ATOM 700 O O . GLU A 1 89 ? -24.759 3.902 21.019 1.00 96.81 89 GLU A O 1
ATOM 705 N N . GLU A 1 90 ? -26.725 3.016 20.428 1.00 97.56 90 GLU A N 1
ATOM 706 C CA . GLU A 1 90 ? -26.305 1.619 20.542 1.00 97.56 90 GLU A CA 1
ATOM 707 C C . GLU A 1 90 ? -26.559 0.905 19.216 1.00 97.56 90 GLU A C 1
ATOM 709 O O . GLU A 1 90 ? -27.563 1.160 18.542 1.00 97.56 90 GLU A O 1
ATOM 714 N N . TRP A 1 91 ? -25.702 -0.054 18.876 1.00 98.12 91 TRP A N 1
ATOM 715 C CA . TRP A 1 91 ? -25.910 -0.927 17.724 1.00 98.12 91 TRP A CA 1
ATOM 716 C C . TRP A 1 91 ? -25.984 -2.383 18.150 1.00 98.12 91 TRP A C 1
ATOM 718 O O . TRP A 1 91 ? -25.221 -2.836 18.994 1.00 98.12 91 TRP A O 1
ATOM 728 N N . ALA A 1 92 ? -26.924 -3.126 17.578 1.00 97.94 92 ALA A N 1
ATOM 729 C CA . ALA A 1 92 ? -27.167 -4.511 17.939 1.00 97.94 92 ALA A CA 1
ATOM 730 C C . ALA A 1 92 ? -27.007 -5.410 16.717 1.00 97.94 92 ALA A C 1
ATOM 732 O O . ALA A 1 92 ? -27.636 -5.169 15.686 1.00 97.94 92 ALA A O 1
ATOM 733 N N . PHE A 1 93 ? -26.236 -6.484 16.867 1.00 98.06 93 PHE A N 1
ATOM 734 C CA . PHE A 1 93 ? -26.033 -7.479 15.822 1.00 98.06 93 PHE A CA 1
ATOM 735 C C . PHE A 1 93 ? -26.341 -8.887 16.336 1.00 98.06 93 PHE A C 1
ATOM 737 O O . PHE A 1 93 ? -25.896 -9.283 17.416 1.00 98.06 93 PHE A O 1
ATOM 744 N N . THR A 1 94 ? -27.134 -9.644 15.573 1.00 97.44 94 THR A N 1
ATOM 745 C CA . THR A 1 94 ? -27.498 -11.030 15.895 1.00 97.44 94 THR A CA 1
ATOM 746 C C . THR A 1 94 ? -26.610 -11.994 15.123 1.00 97.44 94 THR A C 1
ATOM 748 O O . THR A 1 94 ? -26.693 -12.076 13.898 1.00 97.44 94 THR A O 1
ATOM 751 N N . PHE A 1 95 ? -25.824 -12.788 15.845 1.00 94.88 95 PHE A N 1
ATOM 752 C CA . PHE A 1 95 ? -24.895 -13.741 15.249 1.00 94.88 95 PHE A CA 1
ATOM 753 C C . PHE A 1 95 ? -25.627 -15.017 14.846 1.00 94.88 95 PHE A C 1
ATOM 755 O O . PHE A 1 95 ? -26.033 -15.815 15.692 1.00 94.88 95 PHE A O 1
ATOM 762 N N . THR A 1 96 ? -25.803 -15.229 13.545 1.00 92.19 96 THR A N 1
ATOM 763 C CA . THR A 1 96 ? -26.511 -16.405 13.012 1.00 92.19 96 THR A CA 1
ATOM 764 C C . THR A 1 96 ? -25.571 -17.510 12.541 1.00 92.19 96 THR A C 1
ATOM 766 O O . THR A 1 96 ? -26.015 -18.644 12.348 1.00 92.19 96 THR A O 1
ATOM 769 N N . GLU A 1 97 ? -24.279 -17.211 12.427 1.00 83.12 97 GLU A N 1
ATOM 770 C CA . GLU A 1 97 ? -23.257 -18.145 11.972 1.00 83.12 97 GLU A CA 1
ATOM 771 C C . GLU A 1 97 ? -22.337 -18.565 13.132 1.00 83.12 97 GLU A C 1
ATOM 773 O O . GLU A 1 97 ? -21.799 -17.709 13.846 1.00 83.12 97 GLU A O 1
ATOM 778 N N . PRO A 1 98 ? -22.157 -19.881 13.375 1.00 81.31 98 PRO A N 1
ATOM 779 C CA . PRO A 1 98 ? -21.199 -20.354 14.364 1.00 81.31 98 PRO A CA 1
ATOM 780 C C . PRO A 1 98 ? -19.770 -20.099 13.877 1.00 81.31 98 PRO A C 1
ATOM 782 O O . PRO A 1 98 ? -19.450 -20.389 12.728 1.00 81.31 98 PRO A O 1
ATOM 785 N N . GLY A 1 99 ? -18.888 -19.653 14.764 1.00 78.12 99 GLY A N 1
ATOM 786 C CA . GLY A 1 99 ? -17.513 -19.312 14.403 1.00 78.12 99 GLY A CA 1
ATOM 787 C C . GLY A 1 99 ? -16.796 -18.545 15.504 1.00 78.12 99 GLY A C 1
ATOM 788 O O . GLY A 1 99 ? -17.365 -18.295 16.565 1.00 78.12 99 GLY A O 1
ATOM 789 N N . LYS A 1 100 ? -15.535 -18.190 15.258 1.00 78.56 100 LYS A N 1
ATOM 790 C CA . LYS A 1 100 ? -14.769 -17.253 16.088 1.00 78.56 100 LYS A CA 1
ATOM 791 C C . LYS A 1 100 ? -14.557 -15.978 15.273 1.00 78.56 100 LYS A C 1
ATOM 793 O O . LYS A 1 100 ? -13.707 -15.946 14.385 1.00 78.56 100 LYS A O 1
ATOM 798 N N . TRP A 1 101 ? -15.344 -14.955 15.572 1.00 84.94 101 TRP A N 1
ATOM 799 C CA . TRP A 1 101 ? -15.404 -13.707 14.818 1.00 84.94 101 TRP A CA 1
ATOM 800 C C . TRP A 1 101 ? -14.581 -12.639 15.528 1.00 84.94 101 TRP A C 1
ATOM 802 O O . TRP A 1 101 ? -14.891 -12.271 16.660 1.00 84.94 101 TRP A O 1
ATOM 812 N N . ARG A 1 102 ? -13.513 -12.170 14.882 1.00 83.25 102 ARG A N 1
ATOM 813 C CA . ARG A 1 102 ? -12.753 -11.003 15.343 1.00 83.25 102 ARG A CA 1
ATOM 814 C C . ARG A 1 102 ? -13.377 -9.735 14.781 1.00 83.25 102 ARG A C 1
ATOM 816 O O . ARG A 1 102 ? -13.901 -9.762 13.668 1.00 83.25 102 ARG A O 1
ATOM 823 N N . PHE A 1 103 ? -13.312 -8.663 15.551 1.00 91.69 103 PHE A N 1
ATOM 824 C CA . PHE A 1 103 ? -13.831 -7.356 15.173 1.00 91.69 103 PHE A CA 1
ATOM 825 C C . PHE A 1 103 ? -12.937 -6.247 15.707 1.00 91.69 103 PHE A C 1
ATOM 827 O O . PHE A 1 103 ? -12.104 -6.487 16.585 1.00 91.69 103 PHE A O 1
ATOM 834 N N . HIS A 1 104 ? -13.138 -5.045 15.190 1.00 88.69 104 HIS A N 1
ATOM 835 C CA . HIS A 1 104 ? -12.469 -3.834 15.635 1.00 88.69 104 HIS A CA 1
ATOM 836 C C . HIS A 1 104 ? -13.414 -2.633 15.574 1.00 88.69 104 HIS A C 1
ATOM 838 O O . HIS A 1 104 ? -14.521 -2.729 15.046 1.00 88.69 104 HIS A O 1
ATOM 844 N N . ASP A 1 105 ? -13.007 -1.523 16.179 1.00 91.12 105 ASP A N 1
ATOM 845 C CA . ASP A 1 105 ? -13.621 -0.218 15.960 1.00 91.12 105 ASP A CA 1
ATOM 846 C C . ASP A 1 105 ? -13.046 0.327 14.652 1.00 91.12 105 ASP A C 1
ATOM 848 O O . ASP A 1 105 ? -11.871 0.664 14.630 1.00 91.12 105 ASP A O 1
ATOM 852 N N . HIS A 1 106 ? -13.823 0.410 13.571 1.00 83.25 106 HIS A N 1
ATOM 853 C CA . HIS A 1 106 ? -13.355 0.893 12.259 1.00 83.25 106 HIS A CA 1
ATOM 854 C C . HIS A 1 106 ? -12.656 2.254 12.359 1.00 83.25 106 HIS A C 1
ATOM 856 O O . HIS A 1 106 ? -11.639 2.501 11.732 1.00 83.25 106 HIS A O 1
ATOM 862 N N . ILE A 1 107 ? -13.159 3.101 13.260 1.00 76.88 107 ILE A N 1
ATOM 863 C CA . ILE A 1 107 ? -12.640 4.447 13.532 1.00 76.88 107 ILE A CA 1
ATOM 864 C C . ILE A 1 107 ? -11.294 4.417 14.269 1.00 76.88 107 ILE A C 1
ATOM 866 O O . ILE A 1 107 ? -10.484 5.341 14.201 1.00 76.88 107 ILE A O 1
ATOM 870 N N . THR A 1 108 ? -11.059 3.395 15.086 1.00 70.44 108 THR A N 1
ATOM 871 C CA . THR A 1 108 ? -9.838 3.231 15.880 1.00 70.44 108 THR A CA 1
ATOM 872 C C . THR A 1 108 ? -9.465 1.748 15.882 1.00 70.44 108 THR A C 1
ATOM 874 O O . THR A 1 108 ? -9.670 1.060 16.883 1.00 70.44 108 THR A O 1
ATOM 877 N N . ALA A 1 109 ? -8.936 1.264 14.751 1.00 69.56 109 ALA A N 1
ATOM 878 C CA . ALA A 1 109 ? -8.775 -0.164 14.442 1.00 69.56 109 ALA A CA 1
ATOM 879 C C . ALA A 1 109 ? -7.994 -0.970 15.502 1.00 69.56 109 ALA A C 1
ATOM 881 O O . ALA A 1 109 ? -8.304 -2.136 15.752 1.00 69.56 109 ALA A O 1
ATOM 882 N N . ASN A 1 110 ? -7.068 -0.330 16.218 1.00 63.00 110 ASN A N 1
ATOM 883 C CA . ASN A 1 110 ? -6.375 -0.881 17.386 1.00 63.00 110 ASN A CA 1
ATOM 884 C C . ASN A 1 110 ? -7.299 -1.398 18.503 1.00 63.00 110 ASN A C 1
ATOM 886 O O . ASN A 1 110 ? -6.906 -2.271 19.283 1.00 63.00 110 ASN A O 1
ATOM 890 N N . PHE A 1 111 ? -8.513 -0.863 18.633 1.00 78.69 111 PHE A N 1
ATOM 891 C CA . PHE A 1 111 ? -9.502 -1.403 19.556 1.00 78.69 111 PHE A CA 1
ATOM 892 C C . PHE A 1 111 ? -10.154 -2.614 18.914 1.00 78.69 111 PHE A C 1
ATOM 894 O O . PHE A 1 111 ? -11.027 -2.485 18.066 1.00 78.69 111 PHE A O 1
ATOM 901 N N . THR A 1 112 ? -9.727 -3.797 19.345 1.00 80.88 112 THR A N 1
ATOM 902 C CA . THR A 1 112 ? -10.186 -5.076 18.800 1.00 80.88 112 THR A CA 1
ATOM 903 C C . THR A 1 112 ? -10.969 -5.879 19.833 1.00 80.88 112 THR A C 1
ATOM 905 O O . THR A 1 112 ? -10.972 -5.566 21.024 1.00 80.88 112 THR A O 1
ATOM 908 N N . GLY A 1 113 ? -11.674 -6.906 19.371 1.00 87.88 113 GLY A N 1
ATOM 909 C CA . GLY A 1 113 ? -12.321 -7.885 20.229 1.00 87.88 113 GLY A CA 1
ATOM 910 C C . GLY A 1 113 ? -12.633 -9.189 19.500 1.00 87.88 113 GLY A C 1
ATOM 911 O O . GLY A 1 113 ? -12.449 -9.326 18.286 1.00 87.88 113 GLY A O 1
ATOM 912 N N . THR A 1 114 ? -13.107 -10.183 20.249 1.00 86.50 114 THR A N 1
ATOM 913 C CA . THR A 1 114 ? -13.433 -11.517 19.732 1.00 86.50 114 THR A CA 1
ATOM 914 C C . THR A 1 114 ? -14.773 -12.028 20.258 1.00 86.50 114 THR A C 1
ATOM 916 O O . THR A 1 114 ? -15.043 -12.029 21.457 1.00 86.50 114 THR A O 1
ATOM 919 N N . ILE A 1 115 ? -15.601 -12.560 19.360 1.00 92.81 115 ILE A N 1
ATOM 920 C CA . ILE A 1 115 ? -16.883 -13.192 19.679 1.00 92.81 115 ILE A CA 1
ATOM 921 C C . ILE A 1 115 ? -16.855 -14.644 19.200 1.00 92.81 115 ILE A C 1
ATOM 923 O O . ILE A 1 115 ? -16.814 -14.918 18.000 1.00 92.81 115 ILE A O 1
ATOM 927 N N . THR A 1 116 ? -16.912 -15.598 20.131 1.00 84.88 116 THR A N 1
ATOM 928 C CA . THR A 1 116 ? -17.031 -17.026 19.798 1.00 84.88 116 THR A CA 1
ATOM 929 C C . THR A 1 116 ? -18.495 -17.457 19.846 1.00 84.88 116 THR A C 1
ATOM 931 O O . THR A 1 116 ? -19.119 -17.485 20.907 1.00 84.88 116 THR A O 1
ATOM 934 N N . VAL A 1 117 ? -19.044 -17.851 18.699 1.00 87.88 117 VAL A N 1
ATOM 935 C CA . VAL A 1 117 ? -20.450 -18.227 18.509 1.00 87.88 117 VAL A CA 1
ATOM 936 C C . VAL A 1 117 ? -20.573 -19.738 18.337 1.00 87.88 117 VAL A C 1
ATOM 938 O O . VAL A 1 117 ? -20.008 -20.332 17.416 1.00 87.88 117 VAL A O 1
ATOM 941 N N . GLY A 1 118 ? -21.351 -20.392 19.195 1.00 85.12 118 GLY A N 1
ATOM 942 C CA . GLY A 1 118 ? -21.617 -21.825 19.069 1.00 85.12 118 GLY A CA 1
ATOM 943 C C . GLY A 1 118 ? -22.198 -22.464 20.324 1.00 85.12 118 GLY A C 1
ATOM 944 O O . GLY A 1 118 ? -22.380 -21.819 21.351 1.00 85.12 118 GLY A O 1
ATOM 945 N N . SER A 1 119 ? -22.469 -23.767 20.261 1.00 77.81 119 SER A N 1
ATOM 946 C CA . SER A 1 119 ? -22.687 -24.560 21.476 1.00 77.81 119 SER A CA 1
ATOM 947 C C . SER A 1 119 ? -21.400 -24.630 22.304 1.00 77.81 119 SER A C 1
ATOM 949 O O . SER A 1 119 ? -20.312 -24.493 21.754 1.00 77.81 119 SER A O 1
ATOM 951 N N . GLU A 1 120 ? -21.486 -24.911 23.605 1.00 74.19 120 GLU A N 1
ATOM 952 C CA . GLU A 1 120 ? -20.291 -25.104 24.449 1.00 74.19 120 GLU A CA 1
ATOM 953 C C . GLU A 1 120 ? -19.329 -26.167 23.882 1.00 74.19 120 GLU A C 1
ATOM 955 O O . GLU A 1 120 ? -18.111 -25.995 23.906 1.00 74.19 120 GLU A O 1
ATOM 960 N N . GLU A 1 121 ? -19.864 -27.231 23.273 1.00 70.69 121 GLU A N 1
ATOM 961 C CA . GLU A 1 121 ? -19.061 -28.223 22.548 1.00 70.69 121 GLU A CA 1
ATOM 962 C C . GLU A 1 121 ? -18.388 -27.635 21.303 1.00 70.69 121 GLU A C 1
ATOM 964 O O . GLU A 1 121 ? -17.210 -27.905 21.079 1.00 70.69 121 GLU A O 1
ATOM 969 N N . LYS A 1 122 ? -19.087 -26.809 20.511 1.00 66.44 122 LYS A N 1
ATOM 970 C CA . LYS A 1 122 ? -18.506 -26.127 19.342 1.00 66.44 122 LYS A CA 1
ATOM 971 C C . LYS A 1 122 ? -17.483 -25.067 19.742 1.00 66.44 122 LYS A C 1
ATOM 973 O O . LYS A 1 122 ? -16.448 -24.993 19.101 1.00 66.44 122 LYS A O 1
ATOM 978 N N . LYS A 1 123 ? -17.713 -24.288 20.801 1.00 67.94 123 LYS A N 1
ATOM 979 C CA . LYS A 1 123 ? -16.739 -23.323 21.343 1.00 67.94 123 LYS A CA 1
ATOM 980 C C . LYS A 1 123 ? -15.474 -24.037 21.815 1.00 67.94 123 LYS A C 1
ATOM 982 O O . LYS A 1 123 ? -14.365 -23.656 21.449 1.00 67.94 123 LYS A O 1
ATOM 987 N N . SER A 1 124 ? -15.636 -25.136 22.557 1.00 72.06 124 SER A N 1
ATOM 988 C CA . SER A 1 124 ? -14.523 -25.999 22.965 1.00 72.06 124 SER A CA 1
ATOM 989 C C . SER A 1 124 ? -13.800 -26.611 21.760 1.00 72.06 124 SER A C 1
ATOM 991 O O . SER A 1 124 ? -12.569 -26.665 21.743 1.00 72.06 124 SER A O 1
ATOM 993 N N . LEU A 1 125 ? -14.547 -27.020 20.729 1.00 69.06 125 LEU A N 1
ATOM 994 C CA . LEU A 1 125 ? -14.000 -27.523 19.473 1.00 69.06 125 LEU A CA 1
ATOM 995 C C . LEU A 1 125 ? -13.214 -26.440 18.731 1.00 69.06 125 LEU A C 1
ATOM 997 O O . LEU A 1 125 ? -12.086 -26.718 18.353 1.00 69.06 125 LEU A O 1
ATOM 1001 N N . TRP A 1 126 ? -13.746 -25.228 18.569 1.00 63.75 126 TRP A N 1
ATOM 1002 C CA . TRP A 1 126 ? -13.058 -24.109 17.921 1.00 63.75 126 TRP A CA 1
ATOM 1003 C C . TRP A 1 126 ? -11.775 -23.757 18.650 1.00 63.75 126 TRP A C 1
ATOM 1005 O O . TRP A 1 126 ? -10.722 -23.731 18.026 1.00 63.75 126 TRP A O 1
ATOM 1015 N N . LYS A 1 127 ? -11.827 -23.625 19.979 1.00 68.94 127 LYS A N 1
ATOM 1016 C CA . LYS A 1 127 ? -10.637 -23.401 20.808 1.00 68.94 127 LYS A CA 1
ATOM 1017 C C . LYS A 1 127 ? -9.584 -24.493 20.608 1.00 68.94 127 LYS A C 1
ATOM 1019 O O . LYS A 1 127 ? -8.388 -24.214 20.572 1.00 68.94 127 LYS A O 1
ATOM 1024 N N . ARG A 1 128 ? -10.020 -25.746 20.453 1.00 72.06 128 ARG A N 1
ATOM 1025 C CA . ARG A 1 128 ? -9.137 -26.883 20.183 1.00 72.06 128 ARG A CA 1
ATOM 1026 C C . ARG A 1 128 ? -8.616 -26.885 18.743 1.00 72.06 128 ARG A C 1
ATOM 1028 O O . ARG A 1 128 ? -7.449 -27.189 18.553 1.00 72.06 128 ARG A O 1
ATOM 1035 N N . ILE A 1 129 ? -9.436 -26.538 17.753 1.00 67.56 129 ILE A N 1
ATOM 1036 C CA . ILE A 1 129 ? -9.063 -26.458 16.335 1.00 67.56 129 ILE A CA 1
ATOM 1037 C C . ILE A 1 129 ? -8.056 -25.330 16.116 1.00 67.56 129 ILE A C 1
ATOM 1039 O O . ILE A 1 129 ? -7.003 -25.594 15.553 1.00 67.56 129 ILE A O 1
ATOM 1043 N N . THR A 1 130 ? -8.304 -24.120 16.622 1.00 65.88 130 THR A N 1
ATOM 1044 C CA . THR A 1 130 ? -7.365 -22.994 16.492 1.00 65.88 130 THR A CA 1
ATOM 1045 C C . THR A 1 130 ? -6.048 -23.276 17.220 1.00 65.88 130 THR A C 1
ATOM 1047 O O . THR A 1 130 ? -4.983 -22.955 16.702 1.00 65.88 130 THR A O 1
ATOM 1050 N N . SER A 1 131 ? -6.094 -23.951 18.379 1.00 71.12 131 SER A N 1
ATOM 1051 C CA . SER A 1 131 ? -4.884 -24.436 19.065 1.00 71.12 131 SER A CA 1
ATOM 1052 C C . SER A 1 131 ? -4.126 -25.458 18.218 1.00 71.12 131 SER A C 1
ATOM 1054 O O . SER A 1 131 ? -2.914 -25.352 18.071 1.00 71.12 131 SER A O 1
ATOM 1056 N N . LEU A 1 132 ? -4.829 -26.424 17.616 1.00 71.12 132 LEU A N 1
ATOM 1057 C CA . LEU A 1 132 ? -4.220 -27.433 16.747 1.00 71.12 132 LEU A CA 1
ATOM 1058 C C . LEU A 1 132 ? -3.625 -26.819 15.477 1.00 71.12 132 LEU A C 1
ATOM 1060 O O . LEU A 1 132 ? -2.556 -27.238 15.049 1.00 71.12 132 LEU A O 1
ATOM 1064 N N . TRP A 1 133 ? -4.297 -25.838 14.877 1.00 73.56 133 TRP A N 1
ATOM 1065 C CA . TRP A 1 133 ? -3.799 -25.107 13.715 1.00 73.56 133 TRP A CA 1
ATOM 1066 C C . TRP A 1 133 ? -2.500 -24.371 14.034 1.00 73.56 133 TRP A C 1
ATOM 1068 O O . TRP A 1 133 ? -1.536 -24.497 13.282 1.00 73.56 133 TRP A O 1
ATOM 1078 N N . LYS A 1 134 ? -2.439 -23.704 15.192 1.00 67.94 134 LYS A N 1
ATOM 1079 C CA . LYS A 1 134 ? -1.222 -23.063 15.701 1.00 67.94 134 LYS A CA 1
ATOM 1080 C C . LYS A 1 134 ? -0.106 -24.077 15.962 1.00 67.94 134 LYS A C 1
ATOM 1082 O O . LYS A 1 134 ? 1.013 -23.886 15.501 1.00 67.94 134 LYS A O 1
ATOM 1087 N N . GLU A 1 135 ? -0.411 -25.184 16.642 1.00 74.19 135 GLU A N 1
ATOM 1088 C CA . GLU A 1 135 ? 0.549 -26.270 16.907 1.00 74.19 135 GLU A CA 1
ATOM 1089 C C . GLU A 1 135 ? 1.114 -26.889 15.621 1.00 74.19 135 GLU A C 1
ATOM 1091 O O . GLU A 1 135 ? 2.259 -27.340 15.602 1.00 74.19 135 GLU A O 1
ATOM 1096 N N . LYS A 1 136 ? 0.317 -26.904 14.549 1.00 77.19 136 LYS A N 1
ATOM 1097 C CA . LYS A 1 136 ? 0.676 -27.466 13.244 1.00 77.19 136 LYS A CA 1
ATOM 1098 C C . LYS A 1 136 ? 1.093 -26.427 12.201 1.00 77.19 136 LYS A C 1
ATOM 1100 O O . LYS A 1 136 ? 1.229 -26.794 11.043 1.00 77.19 136 LYS A O 1
ATOM 1105 N N . ASN A 1 137 ? 1.284 -25.158 12.569 1.00 78.25 137 ASN A N 1
ATOM 1106 C CA . ASN A 1 137 ? 1.633 -24.078 11.631 1.00 78.25 137 ASN A CA 1
ATOM 1107 C C . ASN A 1 137 ? 0.748 -24.040 10.365 1.00 78.25 137 ASN A C 1
ATOM 1109 O O . ASN A 1 137 ? 1.253 -23.868 9.261 1.00 78.25 137 ASN A O 1
ATOM 1113 N N . CYS A 1 138 ? -0.557 -24.255 10.515 1.00 83.62 138 CYS A N 1
ATOM 1114 C CA . CYS A 1 138 ? -1.525 -24.308 9.416 1.00 83.62 138 CYS A CA 1
ATOM 1115 C C . CYS A 1 138 ? -1.320 -25.419 8.348 1.00 83.62 138 CYS A C 1
ATOM 1117 O O . CYS A 1 138 ? -2.035 -25.414 7.350 1.00 83.62 138 CYS A O 1
ATOM 1119 N N . GLU A 1 139 ? -0.443 -26.416 8.548 1.00 78.25 139 GLU A N 1
ATOM 1120 C CA . GLU A 1 139 ? -0.142 -27.459 7.536 1.00 78.25 139 GLU A CA 1
ATOM 1121 C C . GLU A 1 139 ? -1.341 -28.367 7.170 1.00 78.25 139 GLU A C 1
ATOM 1123 O O . GLU A 1 139 ? -1.407 -28.896 6.064 1.00 78.25 139 GLU A O 1
ATOM 1128 N N . ASP A 1 140 ? -2.306 -28.537 8.082 1.00 77.94 140 ASP A N 1
ATOM 1129 C CA . ASP A 1 140 ? -3.491 -29.401 7.913 1.00 77.94 140 ASP A CA 1
ATOM 1130 C C . ASP A 1 140 ? -4.808 -28.590 7.876 1.00 77.94 140 ASP A C 1
ATOM 1132 O O . ASP A 1 140 ? -5.852 -29.038 8.366 1.00 77.94 140 ASP A O 1
ATOM 1136 N N . VAL A 1 141 ? -4.758 -27.361 7.359 1.00 79.31 141 VAL A N 1
ATOM 1137 C CA . VAL A 1 141 ? -5.918 -26.464 7.229 1.00 79.31 141 VAL A CA 1
ATOM 1138 C C . VAL A 1 141 ? -6.489 -26.570 5.817 1.00 79.31 141 VAL A C 1
ATOM 1140 O O . VAL A 1 141 ? -5.747 -26.677 4.843 1.00 79.31 141 VAL A O 1
ATOM 1143 N N . SER A 1 142 ? -7.819 -26.581 5.684 1.00 77.06 142 SER A N 1
ATOM 1144 C CA . SER A 1 142 ? -8.428 -26.571 4.352 1.00 77.06 142 SER A CA 1
ATOM 1145 C C . SER A 1 142 ? -8.159 -25.237 3.639 1.00 77.06 142 SER A C 1
ATOM 1147 O O . SER A 1 142 ? -8.054 -24.213 4.317 1.00 77.06 142 SER A O 1
ATOM 1149 N N . PRO A 1 143 ? -8.047 -25.213 2.296 1.00 76.88 143 PRO A N 1
ATOM 1150 C CA . PRO A 1 143 ? -7.651 -24.009 1.560 1.00 76.88 143 PRO A CA 1
ATOM 1151 C C . PRO A 1 143 ? -8.487 -22.767 1.893 1.00 76.88 143 PRO A C 1
ATOM 1153 O O . PRO A 1 143 ? -7.940 -21.681 2.041 1.00 76.88 143 PRO A O 1
ATOM 1156 N N . GLU A 1 144 ? -9.796 -22.928 2.088 1.00 70.94 144 GLU A N 1
ATOM 1157 C CA . GLU A 1 144 ? -10.715 -21.839 2.433 1.00 70.94 144 GLU A CA 1
ATOM 1158 C C . GLU A 1 144 ? -10.496 -21.235 3.833 1.00 70.94 144 GLU A C 1
ATOM 1160 O O . GLU A 1 144 ? -10.932 -20.119 4.088 1.00 70.94 144 GLU A O 1
ATOM 1165 N N . ASN A 1 145 ? -9.815 -21.944 4.737 1.00 72.81 145 ASN A N 1
ATOM 1166 C CA . ASN A 1 145 ? -9.527 -21.488 6.102 1.00 72.81 145 ASN A CA 1
ATOM 1167 C C . ASN A 1 145 ? -8.066 -21.052 6.295 1.00 72.81 145 ASN A C 1
ATOM 1169 O O . ASN A 1 145 ? -7.680 -20.647 7.394 1.00 72.81 145 ASN A O 1
ATOM 1173 N N . LEU A 1 146 ? -7.235 -21.178 5.259 1.00 80.69 146 LEU A N 1
ATOM 1174 C CA . LEU A 1 146 ? -5.791 -21.011 5.376 1.00 80.69 146 LEU A CA 1
ATOM 1175 C C . LEU A 1 146 ? -5.406 -19.556 5.684 1.00 80.69 146 LEU A C 1
ATOM 1177 O O . LEU A 1 146 ? -4.636 -19.322 6.613 1.00 80.69 146 LEU A O 1
ATOM 1181 N N . GLN A 1 147 ? -6.036 -18.594 5.000 1.00 75.94 147 GLN A N 1
ATOM 1182 C CA . GLN A 1 147 ? -5.843 -17.163 5.259 1.00 75.94 147 GLN A CA 1
ATOM 1183 C C . GLN A 1 147 ? -6.193 -16.806 6.708 1.00 75.94 147 GLN A C 1
ATOM 1185 O O . GLN A 1 147 ? -5.360 -16.277 7.437 1.00 75.94 147 GLN A O 1
ATOM 1190 N N . TYR A 1 148 ? -7.380 -17.215 7.167 1.00 73.69 148 TYR A N 1
ATOM 1191 C CA . TYR A 1 148 ? -7.819 -16.996 8.546 1.00 73.69 148 TYR A CA 1
ATOM 1192 C C . TYR A 1 148 ? -6.850 -17.605 9.575 1.00 73.69 148 TYR A C 1
ATOM 1194 O O . TYR A 1 148 ? -6.604 -17.023 10.635 1.00 73.69 148 TYR A O 1
ATOM 1202 N N . CYS A 1 149 ? -6.286 -18.782 9.282 1.00 82.06 149 CYS A N 1
ATOM 1203 C CA . CYS A 1 149 ? -5.288 -19.411 10.142 1.00 82.06 149 CYS A CA 1
ATOM 1204 C C . CYS A 1 149 ? -4.027 -18.550 10.266 1.00 82.06 149 CYS A C 1
ATOM 1206 O O . CYS A 1 149 ? -3.567 -18.296 11.383 1.00 82.06 149 CYS A O 1
ATOM 1208 N N . TRP A 1 150 ? -3.496 -18.067 9.143 1.00 85.12 150 TRP A N 1
ATOM 1209 C CA . TRP A 1 150 ? -2.312 -17.217 9.138 1.00 85.12 150 TRP A CA 1
ATOM 1210 C C . TRP A 1 150 ? -2.556 -15.856 9.796 1.00 85.12 150 TRP A C 1
ATOM 1212 O O . TRP A 1 150 ? -1.752 -15.458 10.638 1.00 85.12 150 TRP A O 1
ATOM 1222 N N . ASP A 1 151 ? -3.688 -15.202 9.516 1.00 77.62 151 ASP A N 1
ATOM 1223 C CA . ASP A 1 151 ? -4.100 -13.955 10.181 1.00 77.62 151 ASP A CA 1
ATOM 1224 C C . ASP A 1 151 ? -4.159 -14.145 11.702 1.00 77.62 151 ASP A C 1
ATOM 1226 O O . ASP A 1 151 ? -3.701 -13.309 12.488 1.00 77.62 151 ASP A O 1
ATOM 1230 N N . THR A 1 152 ? -4.690 -15.295 12.133 1.00 76.88 152 THR A N 1
ATOM 1231 C CA . THR A 1 152 ? -4.749 -15.665 13.547 1.00 76.88 152 THR A CA 1
ATOM 1232 C C . THR A 1 152 ? -3.357 -15.809 14.142 1.00 76.88 152 THR A C 1
ATOM 1234 O O . THR A 1 152 ? -3.102 -15.246 15.205 1.00 76.88 152 THR A O 1
ATOM 1237 N N . MET A 1 153 ? -2.454 -16.520 13.464 1.00 84.56 153 MET A N 1
ATOM 1238 C CA . MET A 1 153 ? -1.080 -16.700 13.932 1.00 84.56 153 MET A CA 1
ATOM 1239 C C . MET A 1 153 ? -0.311 -15.378 14.007 1.00 84.56 153 MET A C 1
ATOM 1241 O O . MET A 1 153 ? 0.385 -15.162 14.998 1.00 84.56 153 MET A O 1
ATOM 1245 N N . LEU A 1 154 ? -0.438 -14.504 13.003 1.00 84.94 154 LEU A N 1
ATOM 1246 C CA . LEU A 1 154 ? 0.249 -13.211 12.973 1.00 84.94 154 LEU A CA 1
ATOM 1247 C C . LEU A 1 154 ? -0.195 -12.326 14.136 1.00 84.94 154 LEU A C 1
ATOM 1249 O O . LEU A 1 154 ? 0.639 -11.835 14.894 1.00 84.94 154 LEU A O 1
ATOM 1253 N N . HIS A 1 155 ? -1.505 -12.175 14.311 1.00 77.94 155 HIS A N 1
ATOM 1254 C CA . HIS A 1 155 ? -2.063 -11.376 15.395 1.00 77.94 155 HIS A CA 1
ATOM 1255 C C . HIS A 1 155 ? -1.722 -11.958 16.774 1.00 77.94 155 HIS A C 1
ATOM 1257 O O . HIS A 1 155 ? -1.304 -11.221 17.659 1.00 77.94 155 HIS A O 1
ATOM 1263 N N . ASP A 1 156 ? -1.828 -13.278 16.964 1.00 78.50 156 ASP A N 1
ATOM 1264 C CA . ASP A 1 156 ? -1.431 -13.926 18.221 1.00 78.50 156 ASP A CA 1
ATOM 1265 C C . ASP A 1 156 ? 0.058 -13.704 18.529 1.00 78.50 156 ASP A C 1
ATOM 1267 O O . ASP A 1 156 ? 0.419 -13.474 19.683 1.00 78.50 156 ASP A O 1
ATOM 1271 N N . SER A 1 157 ? 0.920 -13.806 17.511 1.00 86.56 157 SER A N 1
ATOM 1272 C CA . SER A 1 157 ? 2.356 -13.551 17.647 1.00 86.56 157 SER A CA 1
ATOM 1273 C C . SER A 1 157 ? 2.604 -12.105 18.057 1.00 86.56 157 SER A C 1
ATOM 1275 O O . SER A 1 157 ? 3.415 -11.850 18.939 1.00 86.56 157 SER A O 1
ATOM 1277 N N . LEU A 1 158 ? 1.886 -11.159 17.458 1.00 84.25 158 LEU A N 1
ATOM 1278 C CA . LEU A 1 158 ? 2.003 -9.750 17.802 1.00 84.25 158 LEU A CA 1
ATOM 1279 C C . LEU A 1 158 ? 1.573 -9.484 19.252 1.00 84.25 158 LEU A C 1
ATOM 1281 O O . LEU A 1 158 ? 2.288 -8.818 19.998 1.00 84.25 158 LEU A O 1
ATOM 1285 N N . LEU A 1 159 ? 0.434 -10.045 19.656 1.00 77.00 159 LEU A N 1
ATOM 1286 C CA . LEU A 1 159 ? -0.211 -9.773 20.940 1.00 77.00 159 LEU A CA 1
ATOM 1287 C C . LEU A 1 159 ? 0.507 -10.444 22.122 1.00 77.00 159 LEU A C 1
ATOM 1289 O O . LEU A 1 159 ? 0.523 -9.905 23.228 1.00 77.00 159 LEU A O 1
ATOM 1293 N N . HIS A 1 160 ? 1.109 -11.618 21.910 1.00 81.00 160 HIS A N 1
ATOM 1294 C CA . HIS A 1 160 ? 1.763 -12.385 22.977 1.00 81.00 160 HIS A CA 1
ATOM 1295 C C . HIS A 1 160 ? 3.291 -12.348 22.941 1.00 81.00 160 HIS A C 1
ATOM 1297 O O . HIS A 1 160 ? 3.911 -12.387 24.006 1.00 81.00 160 HIS A O 1
ATOM 1303 N N . ASP A 1 161 ? 3.886 -12.272 21.751 1.00 86.44 161 ASP A N 1
ATOM 1304 C CA . ASP A 1 161 ? 5.333 -12.408 21.555 1.00 86.44 161 ASP A CA 1
ATOM 1305 C C . ASP A 1 161 ? 5.995 -11.095 21.081 1.00 86.44 161 ASP A C 1
ATOM 1307 O O . ASP A 1 161 ? 7.217 -10.957 21.165 1.00 86.44 161 ASP A O 1
ATOM 1311 N N . GLY A 1 162 ? 5.200 -10.107 20.653 1.00 87.19 162 GLY A N 1
ATOM 1312 C CA . GLY A 1 162 ? 5.643 -8.767 20.264 1.00 87.19 162 GLY A CA 1
ATOM 1313 C C . GLY A 1 162 ? 5.937 -8.598 18.769 1.00 87.19 162 GLY A C 1
ATOM 1314 O O . GLY A 1 162 ? 5.867 -9.537 17.973 1.00 87.19 162 GLY A O 1
ATOM 1315 N N . LEU A 1 163 ? 6.278 -7.362 18.386 1.00 91.81 163 LEU A N 1
ATOM 1316 C CA . LEU A 1 163 ? 6.438 -6.944 16.987 1.00 91.81 163 LEU A CA 1
ATOM 1317 C C . LEU A 1 163 ? 7.517 -7.740 16.232 1.00 91.81 163 LEU A C 1
ATOM 1319 O O . LEU A 1 163 ? 7.279 -8.177 15.108 1.00 91.81 163 LEU A O 1
ATOM 1323 N N . ASP A 1 164 ? 8.677 -7.978 16.849 1.00 92.69 164 ASP A N 1
ATOM 1324 C CA . ASP A 1 164 ? 9.779 -8.700 16.196 1.00 92.69 164 ASP A CA 1
ATOM 1325 C C . ASP A 1 164 ? 9.413 -10.153 15.874 1.00 92.69 164 ASP A C 1
ATOM 1327 O O . ASP A 1 164 ? 9.709 -10.641 14.781 1.00 92.69 164 ASP A O 1
ATOM 1331 N N . ALA A 1 165 ? 8.721 -10.830 16.795 1.00 92.94 165 ALA A N 1
ATOM 1332 C CA . ALA A 1 165 ? 8.246 -12.194 16.589 1.00 92.94 165 ALA A CA 1
ATOM 1333 C C . ALA A 1 165 ? 7.194 -12.260 15.471 1.00 92.94 165 ALA A C 1
ATOM 1335 O O . ALA A 1 165 ? 7.219 -13.179 14.649 1.00 92.94 165 ALA A O 1
ATOM 1336 N N . ALA A 1 166 ? 6.311 -11.259 15.399 1.00 92.81 166 ALA A N 1
ATOM 1337 C CA . ALA A 1 166 ? 5.320 -11.158 14.334 1.00 92.81 166 ALA A CA 1
ATOM 1338 C C . ALA A 1 166 ? 5.979 -10.948 12.958 1.00 92.81 166 ALA A C 1
ATOM 1340 O O . ALA A 1 166 ? 5.591 -11.610 11.994 1.00 92.81 166 ALA A O 1
ATOM 1341 N N . PHE A 1 167 ? 7.029 -10.122 12.868 1.00 93.12 167 PHE A N 1
ATOM 1342 C CA . PHE A 1 167 ? 7.839 -10.006 11.649 1.00 93.12 167 PHE A CA 1
ATOM 1343 C C . PHE A 1 167 ? 8.510 -11.331 11.269 1.00 93.12 167 PHE A C 1
ATOM 1345 O O . PHE A 1 167 ? 8.455 -11.729 10.106 1.00 93.12 167 PHE A O 1
ATOM 1352 N N . ASP A 1 168 ? 9.109 -12.047 12.223 1.00 93.56 168 ASP A N 1
ATOM 1353 C CA . ASP A 1 168 ? 9.754 -13.337 11.944 1.00 93.56 168 ASP A CA 1
ATOM 1354 C C . ASP A 1 168 ? 8.759 -14.370 11.396 1.00 93.56 168 ASP A C 1
ATOM 1356 O O . ASP A 1 168 ? 9.073 -15.111 10.455 1.00 93.56 168 ASP A O 1
ATOM 1360 N N . LEU A 1 169 ? 7.541 -14.398 11.942 1.00 91.88 169 LEU A N 1
ATOM 1361 C CA . LEU A 1 169 ? 6.461 -15.233 11.428 1.00 91.88 169 LEU A CA 1
ATOM 1362 C C . LEU A 1 169 ? 6.025 -14.794 10.026 1.00 91.88 169 LEU A C 1
ATOM 1364 O O . LEU A 1 169 ? 5.906 -15.644 9.141 1.00 91.88 169 LEU A O 1
ATOM 1368 N N . PHE A 1 170 ? 5.819 -13.495 9.813 1.00 91.50 170 PHE A N 1
ATOM 1369 C CA . PHE A 1 170 ? 5.455 -12.945 8.511 1.00 91.50 170 PHE A CA 1
ATOM 1370 C C . PHE A 1 170 ? 6.466 -13.358 7.432 1.00 91.50 170 PHE A C 1
ATOM 1372 O O . PHE A 1 170 ? 6.079 -13.910 6.405 1.00 91.50 170 PHE A O 1
ATOM 1379 N N . ILE A 1 171 ? 7.763 -13.197 7.691 1.00 91.19 171 ILE A N 1
ATOM 1380 C CA . ILE A 1 171 ? 8.832 -13.543 6.742 1.00 91.19 171 ILE A CA 1
ATOM 1381 C C . ILE A 1 171 ? 8.876 -15.044 6.474 1.00 91.19 171 ILE A C 1
ATOM 1383 O O . ILE A 1 171 ? 9.084 -15.470 5.334 1.00 91.19 171 ILE A O 1
ATOM 1387 N N . LYS A 1 172 ? 8.697 -15.861 7.519 1.00 91.00 172 LYS A N 1
ATOM 1388 C CA . LYS A 1 172 ? 8.616 -17.315 7.370 1.00 91.00 172 LYS A CA 1
ATOM 1389 C C . LYS A 1 172 ? 7.492 -17.671 6.400 1.00 91.00 172 LYS A C 1
ATOM 1391 O O . LYS A 1 172 ? 7.765 -18.350 5.417 1.00 91.00 172 LYS A O 1
ATOM 1396 N N . LEU A 1 173 ? 6.279 -17.179 6.651 1.00 89.69 173 LEU A N 1
ATOM 1397 C CA . LEU A 1 173 ? 5.106 -17.459 5.823 1.00 89.69 173 LEU A CA 1
ATOM 1398 C C . LEU A 1 173 ? 5.274 -16.924 4.399 1.00 89.69 173 LEU A C 1
ATOM 1400 O O . LEU A 1 173 ? 5.039 -17.656 3.446 1.00 89.69 173 LEU A O 1
ATOM 1404 N N . TYR A 1 174 ? 5.782 -15.702 4.243 1.00 88.75 174 TYR A N 1
ATOM 1405 C CA . TYR A 1 174 ? 6.062 -15.104 2.937 1.00 88.75 174 TYR A CA 1
ATOM 1406 C C . TYR A 1 174 ? 7.003 -15.972 2.084 1.00 88.75 174 TYR A C 1
ATOM 1408 O O . TYR A 1 174 ? 6.841 -16.068 0.872 1.00 88.75 174 TYR A O 1
ATOM 1416 N N . ARG A 1 175 ? 7.991 -16.628 2.706 1.00 87.31 175 ARG A N 1
ATOM 1417 C CA . ARG A 1 175 ? 8.983 -17.461 2.005 1.00 87.31 175 ARG A CA 1
ATOM 1418 C C . ARG A 1 175 ? 8.557 -18.917 1.817 1.00 87.31 175 ARG A C 1
ATOM 1420 O O . ARG A 1 175 ? 9.161 -19.598 0.988 1.00 87.31 175 ARG A O 1
ATOM 1427 N N . THR A 1 176 ? 7.599 -19.423 2.595 1.00 87.06 176 THR A N 1
ATOM 1428 C CA . THR A 1 176 ? 7.171 -20.833 2.528 1.00 87.06 176 THR A CA 1
ATOM 1429 C C . THR A 1 176 ? 5.826 -21.035 1.845 1.00 87.06 176 THR A C 1
ATOM 1431 O O . THR A 1 176 ? 5.611 -22.108 1.285 1.00 87.06 176 THR A O 1
ATOM 1434 N N . GLU A 1 177 ? 4.956 -20.026 1.841 1.00 86.75 177 GLU A N 1
ATOM 1435 C CA . GLU A 1 177 ? 3.575 -20.131 1.371 1.00 86.75 177 GLU A CA 1
ATOM 1436 C C . GLU A 1 177 ? 3.349 -19.279 0.118 1.00 86.75 177 GLU A C 1
ATOM 1438 O O . GLU A 1 177 ? 3.375 -18.054 0.174 1.00 86.75 177 GLU A O 1
ATOM 1443 N N . ALA A 1 178 ? 3.069 -19.919 -1.020 1.00 83.56 178 ALA A N 1
ATOM 1444 C CA . ALA A 1 178 ? 2.955 -19.243 -2.321 1.00 83.56 178 ALA A CA 1
ATOM 1445 C C . ALA A 1 178 ? 1.802 -18.221 -2.422 1.00 83.56 178 ALA A C 1
ATOM 1447 O O . ALA A 1 178 ? 1.814 -17.354 -3.291 1.00 83.56 178 ALA A O 1
ATOM 1448 N N . GLU A 1 179 ? 0.785 -18.312 -1.560 1.00 82.19 179 GLU A N 1
ATOM 1449 C CA . GLU A 1 179 ? -0.331 -17.355 -1.565 1.00 82.19 179 GLU A CA 1
ATOM 1450 C C . GLU A 1 179 ? -0.044 -16.103 -0.726 1.00 82.19 179 GLU A C 1
ATOM 1452 O O . GLU A 1 179 ? -0.615 -15.046 -0.990 1.00 82.19 179 GLU A O 1
ATOM 1457 N N . VAL A 1 180 ? 0.883 -16.175 0.235 1.00 84.25 180 VAL A N 1
ATOM 1458 C CA . VAL A 1 180 ? 1.162 -15.055 1.144 1.00 84.25 180 VAL A CA 1
ATOM 1459 C C . VAL A 1 180 ? 1.721 -13.834 0.404 1.00 84.25 180 VAL A C 1
ATOM 1461 O O . VAL A 1 180 ? 1.160 -12.756 0.597 1.00 84.25 180 VAL A O 1
ATOM 1464 N N . PRO A 1 181 ? 2.726 -13.938 -0.494 1.00 83.19 181 PRO A N 1
ATOM 1465 C CA . PRO A 1 181 ? 3.230 -12.786 -1.248 1.00 83.19 181 PRO A CA 1
ATOM 1466 C C . PRO A 1 181 ? 2.171 -12.017 -2.051 1.00 83.19 181 PRO A C 1
ATOM 1468 O O . PRO A 1 181 ? 2.365 -10.837 -2.342 1.00 83.19 181 PRO A O 1
ATOM 1471 N N . LYS A 1 182 ? 1.051 -12.663 -2.402 1.00 78.62 182 LYS A N 1
ATOM 1472 C CA . LYS A 1 182 ? -0.026 -12.060 -3.199 1.00 78.62 182 LYS A CA 1
ATOM 1473 C C . LYS A 1 182 ? -0.985 -11.214 -2.354 1.00 78.62 182 LYS A C 1
ATOM 1475 O O . LYS A 1 182 ? -1.532 -10.244 -2.874 1.00 78.62 182 LYS A O 1
ATOM 1480 N N . ALA A 1 183 ? -1.156 -11.553 -1.071 1.00 75.00 183 ALA A N 1
ATOM 1481 C CA . ALA A 1 183 ? -2.173 -10.983 -0.173 1.00 75.00 183 ALA A CA 1
ATOM 1482 C C . ALA A 1 183 ? -1.611 -10.363 1.126 1.00 75.00 183 ALA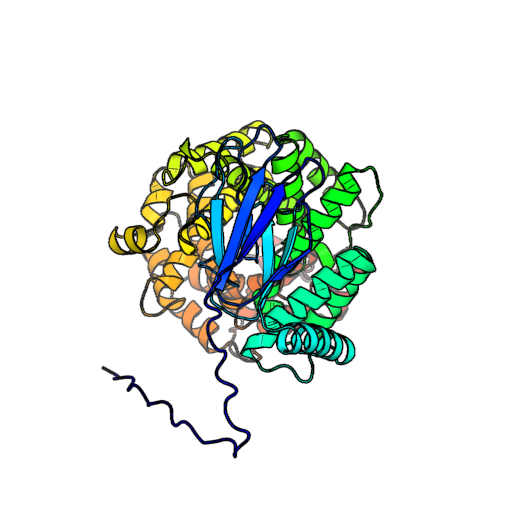 A C 1
ATOM 1484 O O . ALA A 1 183 ? -2.358 -9.958 2.011 1.00 75.00 183 ALA A O 1
ATOM 1485 N N . CYS A 1 184 ? -0.290 -10.253 1.263 1.00 84.69 184 CYS A N 1
ATOM 1486 C CA . CYS A 1 184 ? 0.363 -9.826 2.504 1.00 84.69 184 CYS A CA 1
ATOM 1487 C C . CYS A 1 184 ? 0.347 -8.315 2.800 1.00 84.69 184 CYS A C 1
ATOM 1489 O O . CYS A 1 184 ? 0.857 -7.910 3.844 1.00 84.69 184 CYS A O 1
ATOM 1491 N N . HIS A 1 185 ? -0.206 -7.464 1.926 1.00 87.00 185 HIS A N 1
ATOM 1492 C CA . HIS A 1 185 ? -0.200 -6.008 2.143 1.00 87.00 185 HIS A CA 1
ATOM 1493 C C . HIS A 1 185 ? -0.885 -5.618 3.463 1.00 87.00 185 HIS A C 1
ATOM 1495 O O . HIS A 1 185 ? -0.303 -4.878 4.257 1.00 87.00 185 HIS A O 1
ATOM 1501 N N . GLY A 1 186 ? -2.060 -6.194 3.748 1.00 83.00 186 GLY A N 1
ATOM 1502 C CA . GLY A 1 186 ? -2.800 -5.942 4.992 1.00 83.00 186 GLY A CA 1
ATOM 1503 C C . GLY A 1 186 ? -2.057 -6.393 6.256 1.00 83.00 186 GLY A C 1
ATOM 1504 O O . GLY A 1 186 ? -2.196 -5.787 7.312 1.00 83.00 186 GLY A O 1
ATOM 1505 N N . TRP A 1 187 ? -1.184 -7.401 6.170 1.00 87.69 187 TRP A N 1
ATOM 1506 C CA . TRP A 1 187 ? -0.310 -7.756 7.296 1.00 87.69 187 TRP A CA 1
ATOM 1507 C C . TRP A 1 187 ? 0.746 -6.690 7.560 1.00 87.69 187 TRP A C 1
ATOM 1509 O O . TRP A 1 187 ? 1.079 -6.438 8.715 1.00 87.69 187 TRP A O 1
ATOM 1519 N N . GLY A 1 188 ? 1.236 -6.035 6.505 1.00 90.31 188 GLY A N 1
ATOM 1520 C CA . GLY A 1 188 ? 2.069 -4.847 6.631 1.00 90.31 188 GLY A CA 1
ATOM 1521 C C . GLY A 1 188 ? 1.370 -3.782 7.472 1.00 90.31 188 GLY A C 1
ATOM 1522 O O . GLY A 1 188 ? 1.945 -3.347 8.466 1.00 90.31 188 GLY A O 1
ATOM 1523 N N . HIS A 1 189 ? 0.121 -3.445 7.136 1.00 87.06 189 HIS A N 1
ATOM 1524 C CA . HIS A 1 189 ? -0.687 -2.476 7.889 1.00 87.06 189 HIS A CA 1
ATOM 1525 C C . HIS A 1 189 ? -0.761 -2.813 9.380 1.00 87.06 189 HIS A C 1
ATOM 1527 O O . HIS A 1 189 ? -0.393 -1.983 10.207 1.00 87.06 189 HIS A O 1
ATOM 1533 N N . ILE A 1 190 ? -1.114 -4.060 9.717 1.00 85.25 190 ILE A N 1
ATOM 1534 C CA . ILE A 1 190 ? -1.198 -4.545 11.108 1.00 85.25 190 ILE A CA 1
ATOM 1535 C C . ILE A 1 190 ? 0.129 -4.344 11.858 1.00 85.25 190 ILE A C 1
ATOM 1537 O O . ILE A 1 190 ? 0.152 -3.876 12.998 1.00 85.25 190 ILE A O 1
ATOM 1541 N N . LEU A 1 191 ? 1.258 -4.699 11.236 1.00 92.38 191 LEU A N 1
ATOM 1542 C CA . LEU A 1 191 ? 2.579 -4.532 11.850 1.00 92.38 191 LEU A CA 1
ATOM 1543 C C . LEU A 1 191 ? 2.959 -3.048 11.996 1.00 92.38 191 LEU A C 1
ATOM 1545 O O . LEU A 1 191 ? 3.592 -2.671 12.984 1.00 92.38 191 LEU A O 1
ATOM 1549 N N . GLY A 1 192 ? 2.566 -2.214 11.032 1.00 92.81 192 GLY A N 1
ATOM 1550 C CA . GLY A 1 192 ? 2.757 -0.764 11.045 1.00 92.81 192 GLY A CA 1
ATOM 1551 C C . GLY A 1 192 ? 1.993 -0.074 12.168 1.00 92.81 192 GLY A C 1
ATOM 1552 O O . GLY A 1 192 ? 2.575 0.696 12.934 1.00 92.81 192 GLY A O 1
ATOM 1553 N N . GLU A 1 193 ? 0.715 -0.404 12.319 1.00 88.25 193 GLU A N 1
ATOM 1554 C CA . GLU A 1 193 ? -0.147 0.098 13.390 1.00 88.25 193 GLU A CA 1
ATOM 1555 C C . GLU A 1 193 ? 0.402 -0.296 14.772 1.00 88.25 193 GLU A C 1
ATOM 1557 O O . GLU A 1 193 ? 0.504 0.531 15.683 1.00 88.25 193 GLU A O 1
ATOM 1562 N N . ALA A 1 194 ? 0.860 -1.540 14.923 1.00 88.44 194 ALA A N 1
ATOM 1563 C CA . ALA A 1 194 ? 1.478 -1.989 16.164 1.00 88.44 194 ALA A CA 1
ATOM 1564 C C . ALA A 1 194 ? 2.794 -1.257 16.473 1.00 88.44 194 ALA A C 1
ATOM 1566 O O . ALA A 1 194 ? 3.068 -0.912 17.627 1.00 88.44 194 ALA A O 1
ATOM 1567 N N . ALA A 1 195 ? 3.602 -0.975 15.449 1.00 93.25 195 ALA A N 1
ATOM 1568 C CA . ALA A 1 195 ? 4.799 -0.157 15.598 1.00 93.25 195 ALA A CA 1
ATOM 1569 C C . ALA A 1 195 ? 4.463 1.289 15.990 1.00 93.25 195 ALA A C 1
ATOM 1571 O O . ALA A 1 195 ? 5.173 1.875 16.814 1.00 93.25 195 ALA A O 1
ATOM 1572 N N . TYR A 1 196 ? 3.366 1.854 15.475 1.00 92.69 196 TYR A N 1
ATOM 1573 C CA . TYR A 1 196 ? 2.872 3.153 15.925 1.00 92.69 196 TYR A CA 1
ATOM 1574 C C . TYR A 1 196 ? 2.463 3.120 17.403 1.00 92.69 196 TYR A C 1
ATOM 1576 O O . TYR A 1 196 ? 2.806 4.038 18.150 1.00 92.69 196 TYR A O 1
ATOM 1584 N N . THR A 1 197 ? 1.817 2.051 17.871 1.00 87.12 197 THR A N 1
ATOM 1585 C CA . THR A 1 197 ? 1.473 1.896 19.294 1.00 87.12 197 THR A CA 1
ATOM 1586 C C . THR A 1 197 ? 2.719 1.968 20.184 1.00 87.12 197 THR A C 1
ATOM 1588 O O . THR A 1 197 ? 2.750 2.758 21.130 1.00 87.12 197 THR A O 1
ATOM 1591 N N . LEU A 1 198 ? 3.792 1.249 19.833 1.00 89.31 198 LEU A N 1
ATOM 1592 C CA . LEU A 1 198 ? 5.081 1.341 20.537 1.00 89.31 198 LEU A CA 1
ATOM 1593 C C . LEU A 1 198 ? 5.659 2.764 20.480 1.00 89.31 198 LEU A C 1
ATOM 1595 O O . LEU A 1 198 ? 6.030 3.335 21.509 1.00 89.31 198 LEU A O 1
ATOM 1599 N N . TYR A 1 199 ? 5.686 3.364 19.288 1.00 90.31 199 TYR A N 1
ATOM 1600 C CA . TYR A 1 199 ? 6.179 4.725 19.071 1.00 90.31 199 TYR A CA 1
ATOM 1601 C C . TYR A 1 199 ? 5.438 5.756 19.934 1.00 90.31 199 TYR A C 1
ATOM 1603 O O . TYR A 1 199 ? 6.066 6.591 20.590 1.00 90.31 199 TYR A O 1
ATOM 1611 N N . SER A 1 200 ? 4.107 5.683 19.967 1.00 88.56 200 SER A N 1
ATOM 1612 C CA . SER A 1 200 ? 3.241 6.617 20.690 1.00 88.56 200 SER A CA 1
ATOM 1613 C C . SER A 1 200 ? 3.407 6.512 22.214 1.00 88.56 200 SER A C 1
ATOM 1615 O O . SER A 1 200 ? 3.369 7.530 22.909 1.00 88.56 200 SER A O 1
ATOM 1617 N N . ASN A 1 201 ? 3.725 5.318 22.729 1.00 87.56 201 ASN A N 1
ATOM 1618 C CA . ASN A 1 201 ? 4.080 5.079 24.131 1.00 87.56 201 ASN A CA 1
ATOM 1619 C C . ASN A 1 201 ? 5.508 5.527 24.504 1.00 87.56 201 ASN A C 1
ATOM 1621 O O . ASN A 1 201 ? 5.905 5.437 25.670 1.00 87.56 201 ASN A O 1
ATOM 1625 N N . GLY A 1 202 ? 6.301 6.013 23.542 1.00 87.69 202 GLY A N 1
ATOM 1626 C CA . GLY A 1 202 ? 7.717 6.332 23.741 1.00 87.69 202 GLY A CA 1
ATOM 1627 C C . GLY A 1 202 ? 8.612 5.094 23.858 1.00 87.69 202 GLY A C 1
ATOM 1628 O O . GLY A 1 202 ? 9.762 5.204 24.300 1.00 87.69 202 GLY A O 1
ATOM 1629 N N . GLU A 1 203 ? 8.099 3.925 23.480 1.00 89.12 203 GLU A N 1
ATOM 1630 C CA . GLU A 1 203 ? 8.863 2.687 23.393 1.00 89.12 203 GLU A CA 1
ATOM 1631 C C . GLU A 1 203 ? 9.722 2.699 22.124 1.00 89.12 203 GLU A C 1
ATOM 1633 O O . GLU A 1 203 ? 9.412 3.345 21.122 1.00 89.12 203 GLU A O 1
ATOM 1638 N N . GLN A 1 204 ? 10.867 2.023 22.181 1.00 83.19 204 GLN A N 1
ATOM 1639 C CA . GLN A 1 204 ? 11.742 1.885 21.021 1.00 83.19 204 GLN A CA 1
ATOM 1640 C C . GLN A 1 204 ? 11.354 0.620 20.260 1.00 83.19 204 GLN A C 1
ATOM 1642 O O . GLN A 1 204 ? 11.187 -0.431 20.874 1.00 83.19 204 GLN A O 1
ATOM 1647 N N . PHE A 1 205 ? 11.289 0.714 18.937 1.00 87.56 205 PHE A N 1
ATOM 1648 C CA . PHE A 1 205 ? 11.209 -0.438 18.046 1.00 87.56 205 PHE A CA 1
ATOM 1649 C C . PHE A 1 205 ? 12.286 -0.313 16.964 1.00 87.56 205 PHE A C 1
ATOM 1651 O O . PHE A 1 205 ? 12.746 0.790 16.654 1.00 87.56 205 PHE A O 1
ATOM 1658 N N . GLU A 1 206 ? 12.720 -1.441 16.412 1.00 84.44 206 GLU A N 1
ATOM 1659 C CA . GLU A 1 206 ? 13.663 -1.460 15.298 1.00 84.44 206 GLU A CA 1
ATOM 1660 C C . GLU A 1 206 ? 12.897 -1.418 13.972 1.00 84.44 206 GLU A C 1
ATOM 1662 O O . GLU A 1 206 ? 12.026 -2.250 13.720 1.00 84.44 206 GLU A O 1
ATOM 1667 N N . LEU A 1 207 ? 13.223 -0.457 13.102 1.00 84.81 207 LEU A N 1
ATOM 1668 C CA . LEU A 1 207 ? 12.703 -0.461 11.738 1.00 84.81 207 LEU A CA 1
ATOM 1669 C C . LEU A 1 207 ? 13.462 -1.509 10.924 1.00 84.81 207 LEU A C 1
ATOM 1671 O O . LEU A 1 207 ? 14.577 -1.271 10.453 1.00 84.81 207 LEU A O 1
ATOM 1675 N N . ARG A 1 208 ? 12.850 -2.680 10.774 1.00 83.94 208 ARG A N 1
ATOM 1676 C CA . ARG A 1 208 ? 13.437 -3.787 10.028 1.00 83.94 208 ARG A CA 1
ATOM 1677 C C . ARG A 1 208 ? 13.317 -3.568 8.508 1.00 83.94 208 ARG A C 1
ATOM 1679 O O . ARG A 1 208 ? 12.313 -3.002 8.065 1.00 83.94 208 ARG A O 1
ATOM 1686 N N . PRO A 1 209 ? 14.274 -4.035 7.676 1.00 80.00 209 PRO A N 1
ATOM 1687 C CA . PRO A 1 209 ? 14.157 -3.984 6.211 1.00 80.00 209 PRO A CA 1
ATOM 1688 C C . PRO A 1 209 ? 12.854 -4.589 5.675 1.00 80.00 209 PRO A C 1
ATOM 1690 O O . PRO A 1 209 ? 12.366 -4.197 4.615 1.00 80.00 209 PRO A O 1
ATOM 1693 N N . GLU A 1 210 ? 12.274 -5.528 6.418 1.00 84.94 210 GLU A N 1
ATOM 1694 C CA . GLU A 1 210 ? 11.060 -6.242 6.052 1.00 84.94 210 GLU A CA 1
ATOM 1695 C C . GLU A 1 210 ? 9.793 -5.377 6.101 1.00 84.94 210 GLU A C 1
ATOM 1697 O O . GLU A 1 210 ? 8.782 -5.743 5.507 1.00 84.94 210 GLU A O 1
ATOM 1702 N N . ALA A 1 211 ? 9.869 -4.167 6.666 1.00 88.00 211 ALA A N 1
ATOM 1703 C CA . ALA A 1 211 ? 8.841 -3.135 6.511 1.00 88.00 211 ALA A CA 1
ATOM 1704 C C . ALA A 1 211 ? 8.586 -2.747 5.037 1.00 88.00 211 ALA A C 1
ATOM 1706 O O . ALA A 1 211 ? 7.541 -2.188 4.711 1.00 88.00 211 ALA A O 1
ATOM 1707 N N . ALA A 1 212 ? 9.525 -3.042 4.129 1.00 85.31 212 ALA A N 1
ATOM 1708 C CA . ALA A 1 212 ? 9.361 -2.824 2.693 1.00 85.31 212 ALA A CA 1
ATOM 1709 C C . ALA A 1 212 ? 8.595 -3.945 1.964 1.00 85.31 212 ALA A C 1
ATOM 1711 O O . ALA A 1 212 ? 8.312 -3.804 0.775 1.00 85.31 212 ALA A O 1
ATOM 1712 N N . TYR A 1 213 ? 8.288 -5.068 2.626 1.00 85.81 213 TYR A N 1
ATOM 1713 C CA . TYR A 1 213 ? 7.589 -6.182 1.981 1.00 85.81 213 TYR A CA 1
ATOM 1714 C C . TYR A 1 213 ? 6.179 -5.760 1.549 1.00 85.81 213 TYR A C 1
ATOM 1716 O O . TYR A 1 213 ? 5.545 -4.904 2.168 1.00 85.81 213 TYR A O 1
ATOM 1724 N N . CYS A 1 214 ? 5.681 -6.412 0.497 1.00 84.06 214 CYS A N 1
ATOM 1725 C CA . CYS A 1 214 ? 4.282 -6.330 0.073 1.00 84.06 214 CYS A CA 1
ATOM 1726 C C . CYS A 1 214 ? 3.828 -4.902 -0.250 1.00 84.06 214 CYS A C 1
ATOM 1728 O O . CYS A 1 214 ? 2.766 -4.467 0.188 1.00 84.06 214 CYS A O 1
ATOM 1730 N N . GLY A 1 215 ? 4.648 -4.161 -1.000 1.00 82.75 215 GLY A N 1
ATOM 1731 C CA . GLY A 1 215 ? 4.329 -2.790 -1.385 1.00 82.75 215 GLY A CA 1
ATOM 1732 C C . GLY A 1 215 ? 4.285 -1.819 -0.205 1.00 82.75 215 GLY A C 1
ATOM 1733 O O . GLY A 1 215 ? 3.463 -0.914 -0.216 1.00 82.75 215 GLY A O 1
ATOM 1734 N N . TYR A 1 216 ? 5.154 -1.994 0.798 1.00 89.38 216 TYR A N 1
ATOM 1735 C CA . TYR A 1 216 ? 5.356 -1.023 1.885 1.00 89.38 216 TYR A CA 1
ATOM 1736 C C . TYR A 1 216 ? 4.148 -0.809 2.817 1.00 89.38 216 TYR A C 1
ATOM 1738 O O . TYR A 1 216 ? 4.085 0.215 3.498 1.00 89.38 216 TYR A O 1
ATOM 1746 N N . GLY A 1 217 ? 3.238 -1.788 2.922 1.00 89.94 217 GLY A N 1
ATOM 1747 C CA . GLY A 1 217 ? 2.025 -1.685 3.752 1.00 89.94 217 GLY A CA 1
ATOM 1748 C C . GLY A 1 217 ? 2.285 -1.343 5.227 1.00 89.94 217 GLY A C 1
ATOM 1749 O O . GLY A 1 217 ? 1.452 -0.714 5.868 1.00 89.94 217 GLY A O 1
ATOM 1750 N N . PHE A 1 218 ? 3.474 -1.659 5.759 1.00 93.19 218 PHE A N 1
ATOM 1751 C CA . PHE A 1 218 ? 3.907 -1.208 7.090 1.00 93.19 218 PHE A CA 1
ATOM 1752 C C . PHE A 1 218 ? 3.845 0.312 7.259 1.00 93.19 218 PHE A C 1
ATOM 1754 O O . PHE A 1 218 ? 3.403 0.810 8.291 1.00 93.19 218 PHE A O 1
ATOM 1761 N N . PHE A 1 219 ? 4.300 1.067 6.259 1.00 93.62 219 PHE A N 1
ATOM 1762 C CA . PHE A 1 219 ? 4.313 2.521 6.357 1.00 93.62 219 PHE A CA 1
ATOM 1763 C C . PHE A 1 219 ? 2.918 3.120 6.215 1.00 93.62 219 PHE A C 1
ATOM 1765 O O . PHE A 1 219 ? 2.680 4.172 6.796 1.00 93.62 219 PHE A O 1
ATOM 1772 N N . HIS A 1 220 ? 2.013 2.462 5.488 1.00 92.75 220 HIS A N 1
ATOM 1773 C CA . HIS A 1 220 ? 0.615 2.880 5.391 1.00 92.75 220 HIS A CA 1
ATOM 1774 C C . HIS A 1 220 ? -0.034 2.773 6.776 1.00 92.75 220 HIS A C 1
ATOM 1776 O O . HIS A 1 220 ? -0.283 3.807 7.395 1.00 92.75 220 HIS A O 1
ATOM 1782 N N . GLY A 1 221 ? -0.070 1.568 7.360 1.00 90.38 221 GLY A N 1
ATOM 1783 C CA . GLY A 1 221 ? -0.663 1.355 8.685 1.00 90.38 221 GLY A CA 1
ATOM 1784 C C . GLY A 1 221 ? -0.014 2.173 9.811 1.00 90.38 221 GLY A C 1
ATOM 1785 O O . GLY A 1 221 ? -0.709 2.670 10.695 1.00 90.38 221 GLY A O 1
ATOM 1786 N N . PHE A 1 222 ? 1.308 2.397 9.780 1.00 94.62 222 PHE A N 1
ATOM 1787 C CA . PHE A 1 222 ? 1.954 3.283 10.761 1.00 94.62 222 PHE A CA 1
ATOM 1788 C C . PHE A 1 222 ? 1.466 4.734 10.630 1.00 94.62 222 PHE A C 1
ATOM 1790 O O . PHE A 1 222 ? 1.187 5.395 11.633 1.00 94.62 222 PHE A O 1
ATOM 1797 N N . ILE A 1 223 ? 1.419 5.261 9.402 1.00 96.31 223 ILE A N 1
ATOM 1798 C CA . ILE A 1 223 ? 1.066 6.660 9.149 1.00 96.31 223 ILE A CA 1
ATOM 1799 C C . ILE A 1 223 ? -0.436 6.896 9.323 1.00 96.31 223 ILE A C 1
ATOM 1801 O O . ILE A 1 223 ? -0.807 7.922 9.890 1.00 96.31 223 ILE A O 1
ATOM 1805 N N . GLU A 1 224 ? -1.287 5.959 8.911 1.00 90.69 224 GLU A N 1
ATOM 1806 C CA . GLU A 1 224 ? -2.723 5.958 9.210 1.00 90.69 224 GLU A CA 1
ATOM 1807 C C . GLU A 1 224 ? -2.968 6.031 10.711 1.00 90.69 224 GLU A C 1
ATOM 1809 O O . GLU A 1 224 ? -3.606 6.974 11.174 1.00 90.69 224 GLU A O 1
ATOM 1814 N N . ALA A 1 225 ? -2.392 5.108 11.489 1.00 86.94 225 ALA A N 1
ATOM 1815 C CA . ALA A 1 225 ? -2.561 5.089 12.938 1.00 86.94 225 ALA A CA 1
ATOM 1816 C C . ALA A 1 225 ? -2.085 6.400 13.585 1.00 86.94 225 ALA A C 1
ATOM 1818 O O . ALA A 1 225 ? -2.745 6.939 14.478 1.00 86.94 225 ALA A O 1
ATOM 1819 N N . LEU A 1 226 ? -0.981 6.969 13.088 1.00 92.19 226 LEU A N 1
ATOM 1820 C CA . LEU A 1 226 ? -0.496 8.279 13.515 1.00 92.19 226 LEU A CA 1
ATOM 1821 C C . LEU A 1 226 ? -1.507 9.387 13.220 1.00 92.19 226 LEU A C 1
ATOM 1823 O O . LEU A 1 226 ? -1.826 10.170 14.116 1.00 92.19 226 LEU A O 1
ATOM 1827 N N . LEU A 1 227 ? -2.007 9.474 11.991 1.00 90.75 227 LEU A N 1
ATOM 1828 C CA . LEU A 1 227 ? -2.904 10.545 11.564 1.00 90.75 227 LEU A CA 1
ATOM 1829 C C . LEU A 1 227 ? -4.299 10.423 12.180 1.00 90.75 227 LEU A C 1
ATOM 1831 O O . LEU A 1 227 ? -4.862 11.442 12.575 1.00 90.75 227 LEU A O 1
ATOM 1835 N N . LEU A 1 228 ? -4.819 9.209 12.356 1.00 83.50 228 LEU A N 1
ATOM 1836 C CA . LEU A 1 228 ? -6.059 8.951 13.092 1.00 83.50 228 LEU A CA 1
ATOM 1837 C C . LEU A 1 228 ? -5.941 9.393 14.555 1.00 83.50 228 LEU A C 1
ATOM 1839 O O . LEU A 1 228 ? -6.859 10.006 15.102 1.00 83.50 228 LEU A O 1
ATOM 1843 N N . ALA A 1 229 ? -4.789 9.151 15.184 1.00 81.44 229 ALA A N 1
ATOM 1844 C CA . ALA A 1 229 ? -4.564 9.516 16.577 1.00 81.44 229 ALA A CA 1
ATOM 1845 C C . ALA A 1 229 ? -4.283 11.014 16.791 1.00 81.44 229 ALA A C 1
ATOM 1847 O O . ALA A 1 229 ? -4.688 11.571 17.816 1.00 81.44 229 ALA A O 1
ATOM 1848 N N . THR A 1 230 ? -3.563 11.676 15.877 1.00 86.69 230 THR A N 1
ATOM 1849 C CA . THR A 1 230 ? -3.043 13.039 16.115 1.00 86.69 230 THR A CA 1
ATOM 1850 C C . THR A 1 230 ? -3.546 14.094 15.139 1.00 86.69 230 THR A C 1
ATOM 1852 O O . THR A 1 230 ? -3.533 15.278 15.484 1.00 86.69 230 THR A O 1
ATOM 1855 N N . ASN A 1 231 ? -3.978 13.694 13.941 1.00 88.00 231 ASN A N 1
ATOM 1856 C CA . ASN A 1 231 ? -4.234 14.574 12.799 1.00 88.00 231 ASN A CA 1
ATOM 1857 C C . ASN A 1 231 ? -3.066 15.554 12.527 1.00 88.00 231 ASN A C 1
ATOM 1859 O O . ASN A 1 231 ? -3.266 16.705 12.133 1.00 88.00 231 ASN A O 1
ATOM 1863 N N . ASP A 1 232 ? -1.826 15.125 12.788 1.00 93.69 232 ASP A N 1
ATOM 1864 C CA . ASP A 1 232 ? -0.621 15.940 12.608 1.00 93.69 232 ASP A CA 1
ATOM 1865 C C . ASP A 1 232 ? 0.191 15.457 11.396 1.00 93.69 232 ASP A C 1
ATOM 1867 O O . ASP A 1 232 ? 1.098 14.623 11.485 1.00 93.69 232 ASP A O 1
ATOM 1871 N N . THR A 1 233 ? -0.118 16.027 10.230 1.00 94.75 233 THR A N 1
ATOM 1872 C CA . THR A 1 233 ? 0.585 15.735 8.970 1.00 94.75 233 THR A CA 1
ATOM 1873 C C . THR A 1 233 ? 2.051 16.163 8.994 1.00 94.75 233 THR A C 1
ATOM 1875 O O . THR A 1 233 ? 2.892 15.557 8.325 1.00 94.75 233 THR A O 1
ATOM 1878 N N . TYR A 1 234 ? 2.405 17.169 9.798 1.00 95.12 234 TYR A N 1
ATOM 1879 C CA . TYR A 1 234 ? 3.795 17.577 9.956 1.00 95.12 234 TYR A CA 1
ATOM 1880 C C . TYR A 1 234 ? 4.581 16.545 10.768 1.00 95.12 234 TYR A C 1
ATOM 1882 O O . TYR A 1 234 ? 5.731 16.252 10.422 1.00 95.12 234 TYR A O 1
ATOM 1890 N N . GLN A 1 235 ? 3.973 15.971 11.809 1.00 95.38 235 GLN A N 1
ATOM 1891 C CA . GLN A 1 235 ? 4.550 14.865 12.572 1.00 95.38 235 GLN A CA 1
ATOM 1892 C C . GLN A 1 235 ? 4.773 13.639 11.681 1.00 95.38 235 GLN A C 1
ATOM 1894 O O . GLN A 1 235 ? 5.881 13.101 11.682 1.00 95.38 235 GLN A O 1
ATOM 1899 N N . ALA A 1 236 ? 3.778 13.256 10.873 1.00 96.44 236 ALA A N 1
ATOM 1900 C CA . ALA A 1 236 ? 3.903 12.169 9.899 1.00 96.44 236 ALA A CA 1
ATOM 1901 C C . ALA A 1 236 ? 5.092 12.398 8.946 1.00 96.44 236 ALA A C 1
ATOM 1903 O O . ALA A 1 236 ? 5.941 11.526 8.746 1.00 96.44 236 ALA A O 1
ATOM 1904 N N . TYR A 1 237 ? 5.229 13.621 8.427 1.00 96.12 237 TYR A N 1
ATOM 1905 C CA . TYR A 1 237 ? 6.344 13.969 7.552 1.00 96.12 237 TYR A CA 1
ATOM 1906 C C . TYR A 1 237 ? 7.706 13.980 8.263 1.00 96.12 237 TYR A C 1
ATOM 1908 O O . TYR A 1 237 ? 8.704 13.549 7.677 1.00 96.12 237 TYR A O 1
ATOM 1916 N N . GLN A 1 238 ? 7.786 14.437 9.521 1.00 93.62 238 GLN A N 1
ATOM 1917 C CA . GLN A 1 238 ? 9.033 14.320 10.288 1.00 93.62 238 GLN A CA 1
ATOM 1918 C C . GLN A 1 238 ? 9.408 12.863 10.527 1.00 93.62 238 GLN A C 1
ATOM 1920 O O . GLN A 1 238 ? 10.573 12.526 10.335 1.00 93.62 238 GLN A O 1
ATOM 1925 N N . PHE A 1 239 ? 8.443 12.001 10.847 1.00 92.94 239 PHE A N 1
ATOM 1926 C CA . PHE A 1 239 ? 8.698 10.572 10.972 1.00 92.94 239 PHE A CA 1
ATOM 1927 C C . PHE A 1 239 ? 9.299 10.001 9.680 1.00 92.94 239 PHE A C 1
ATOM 1929 O O . PHE A 1 239 ? 10.362 9.386 9.728 1.00 92.94 239 PHE A O 1
ATOM 1936 N N . CYS A 1 240 ? 8.727 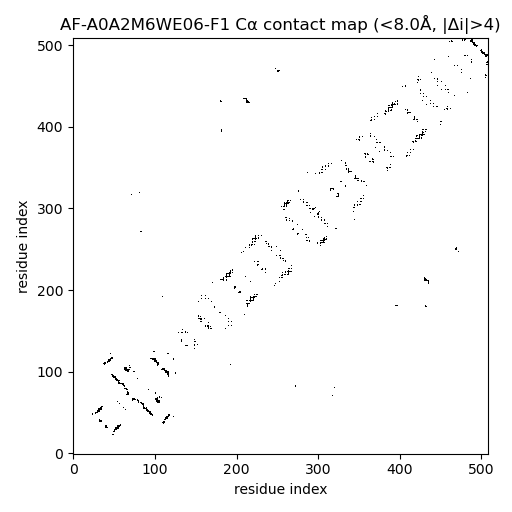10.290 8.506 1.00 93.94 240 CYS A N 1
ATOM 1937 C CA . CYS A 1 240 ? 9.306 9.819 7.242 1.00 93.94 240 CYS A CA 1
ATOM 1938 C C . CYS A 1 240 ? 10.721 10.365 6.989 1.00 93.94 240 CYS A C 1
ATOM 1940 O O . CYS A 1 240 ? 11.588 9.659 6.468 1.00 93.94 240 CYS A O 1
ATOM 1942 N N . LYS A 1 241 ? 11.013 11.607 7.388 1.00 92.00 241 LYS A N 1
ATOM 1943 C CA . LYS A 1 241 ? 12.380 12.148 7.316 1.00 92.00 241 LYS A CA 1
ATOM 1944 C C . LYS A 1 241 ? 13.342 11.448 8.274 1.00 92.00 241 LYS A C 1
ATOM 1946 O O . LYS A 1 241 ? 14.503 11.257 7.912 1.00 92.00 241 LYS A O 1
ATOM 1951 N N . ASP A 1 242 ? 12.878 11.055 9.451 1.00 89.19 242 ASP A N 1
ATOM 1952 C CA . ASP A 1 242 ? 13.669 10.283 10.405 1.00 89.19 242 ASP A CA 1
ATOM 1953 C C . ASP A 1 242 ? 13.914 8.864 9.882 1.00 89.19 242 ASP A C 1
ATOM 1955 O O . ASP A 1 242 ? 15.037 8.376 9.983 1.00 89.19 242 ASP A O 1
ATOM 1959 N N . VAL A 1 243 ? 12.940 8.243 9.207 1.00 86.12 243 VAL A N 1
ATOM 1960 C CA . VAL A 1 243 ? 13.118 6.980 8.461 1.00 86.12 243 VAL A CA 1
ATOM 1961 C C . VAL A 1 243 ? 14.197 7.124 7.384 1.00 86.12 243 VAL A C 1
ATOM 1963 O O . VAL A 1 243 ? 15.069 6.269 7.266 1.00 86.12 243 VAL A O 1
ATOM 1966 N N . ARG A 1 244 ? 14.220 8.238 6.640 1.00 83.75 244 ARG A N 1
ATOM 1967 C CA . ARG A 1 244 ? 15.295 8.531 5.671 1.00 83.75 244 ARG A CA 1
ATOM 1968 C C . ARG A 1 244 ? 16.665 8.694 6.342 1.00 83.75 244 ARG A C 1
ATOM 1970 O O . ARG A 1 244 ? 17.691 8.377 5.745 1.00 83.75 244 ARG A O 1
ATOM 1977 N N . GLY A 1 245 ? 16.689 9.262 7.550 1.00 69.44 245 GLY A N 1
ATOM 1978 C CA . GLY A 1 245 ? 17.905 9.543 8.316 1.00 69.44 245 GLY A CA 1
ATOM 1979 C C . GLY A 1 245 ? 18.421 8.373 9.160 1.00 69.44 245 GLY A C 1
ATOM 1980 O O . GLY A 1 245 ? 19.585 8.394 9.567 1.00 69.44 245 GLY A O 1
ATOM 1981 N N . SER A 1 246 ? 17.588 7.366 9.424 1.00 64.38 246 SER A N 1
ATOM 1982 C CA . SER A 1 246 ? 17.890 6.222 10.283 1.00 64.38 246 SER A CA 1
ATOM 1983 C C . SER A 1 246 ? 18.096 4.928 9.481 1.00 64.38 246 SER A C 1
ATOM 1985 O O . SER A 1 246 ? 17.469 4.679 8.458 1.00 64.38 246 SER A O 1
ATOM 1987 N N . LEU A 1 247 ? 19.071 4.140 9.949 1.00 51.44 247 LEU A N 1
ATOM 1988 C CA . LEU A 1 247 ? 19.240 2.692 9.757 1.00 51.44 247 LEU A CA 1
ATOM 1989 C C . LEU A 1 247 ? 18.676 2.105 8.443 1.00 51.44 247 LEU A C 1
ATOM 1991 O O . LEU A 1 247 ? 17.656 1.432 8.442 1.00 51.44 247 LEU A O 1
ATOM 1995 N N . ASN A 1 248 ? 19.404 2.274 7.335 1.00 53.94 248 ASN A N 1
ATOM 1996 C CA . ASN A 1 248 ? 19.145 1.610 6.044 1.00 53.94 248 ASN A CA 1
ATOM 1997 C C . ASN A 1 248 ? 17.936 2.107 5.224 1.00 53.94 248 ASN A C 1
ATOM 1999 O O . ASN A 1 248 ? 17.660 1.511 4.181 1.00 53.94 248 ASN A O 1
ATOM 2003 N N . GLY A 1 249 ? 17.264 3.199 5.610 1.00 62.16 249 GLY A N 1
ATOM 2004 C CA . GLY A 1 249 ? 16.194 3.800 4.808 1.00 62.16 249 GLY A CA 1
ATOM 2005 C C . GLY A 1 249 ? 16.691 4.265 3.436 1.00 62.16 249 GLY A C 1
ATOM 2006 O O . GLY A 1 249 ? 17.381 5.279 3.315 1.00 62.16 249 GLY A O 1
ATOM 2007 N N . THR A 1 250 ? 16.368 3.517 2.383 1.00 76.50 250 THR A N 1
ATOM 2008 C CA . THR A 1 250 ? 16.681 3.932 1.013 1.00 76.50 250 THR A CA 1
ATOM 2009 C C . THR A 1 250 ? 15.726 5.027 0.546 1.00 76.50 250 THR A C 1
ATOM 2011 O O . THR A 1 250 ? 14.680 5.258 1.152 1.00 76.50 250 THR A O 1
ATOM 2014 N N . GLU A 1 251 ? 16.061 5.714 -0.549 1.00 84.06 251 GLU A N 1
ATOM 2015 C CA . GLU A 1 251 ? 15.165 6.735 -1.115 1.00 84.06 251 GLU A CA 1
ATOM 2016 C C . GLU A 1 251 ? 13.777 6.147 -1.414 1.00 84.06 251 GLU A C 1
ATOM 2018 O O . GLU A 1 251 ? 12.764 6.812 -1.224 1.00 84.06 251 GLU A O 1
ATOM 2023 N N . SER A 1 252 ? 13.728 4.872 -1.809 1.00 82.88 252 SER A N 1
ATOM 2024 C CA . SER A 1 252 ? 12.478 4.157 -2.042 1.00 82.88 252 SER A CA 1
ATOM 2025 C C . SER A 1 252 ? 11.663 3.974 -0.759 1.00 82.88 252 SER A C 1
ATOM 2027 O O . SER A 1 252 ? 10.460 4.206 -0.784 1.00 82.88 252 SER A O 1
ATOM 2029 N N . VAL A 1 253 ? 12.289 3.613 0.366 1.00 86.31 253 VAL A N 1
ATOM 2030 C CA . VAL A 1 253 ? 11.599 3.499 1.665 1.00 86.31 253 VAL A CA 1
ATOM 2031 C C . VAL A 1 253 ? 11.032 4.854 2.097 1.00 86.31 253 VAL A C 1
ATOM 2033 O O . VAL A 1 253 ? 9.871 4.949 2.487 1.00 86.31 253 VAL A O 1
ATOM 2036 N N . TYR A 1 254 ? 11.824 5.920 1.963 1.00 90.69 254 TYR A N 1
ATOM 2037 C CA . TYR A 1 254 ? 11.387 7.280 2.283 1.00 90.69 254 TYR A CA 1
ATOM 2038 C C . TYR A 1 254 ? 10.170 7.715 1.458 1.00 90.69 254 TYR A C 1
ATOM 2040 O O . TYR A 1 254 ? 9.192 8.203 2.021 1.00 90.69 254 TYR A O 1
ATOM 2048 N N . LEU A 1 255 ? 10.212 7.529 0.136 1.00 91.81 255 LEU A N 1
ATOM 2049 C CA . LEU A 1 255 ? 9.121 7.946 -0.744 1.00 91.81 255 LEU A CA 1
ATOM 2050 C C . LEU A 1 255 ? 7.837 7.143 -0.504 1.00 91.81 255 LEU A C 1
ATOM 2052 O O . LEU A 1 255 ? 6.765 7.735 -0.552 1.00 91.81 255 LEU A O 1
ATOM 2056 N N . ASN A 1 256 ? 7.932 5.852 -0.166 1.00 91.44 256 ASN A N 1
ATOM 2057 C CA . ASN A 1 256 ? 6.758 5.057 0.210 1.00 91.44 256 ASN A CA 1
ATOM 2058 C C . ASN A 1 256 ? 6.204 5.438 1.593 1.00 91.44 256 ASN A C 1
ATOM 2060 O O . ASN A 1 256 ? 4.995 5.433 1.789 1.00 91.44 256 ASN A O 1
ATOM 2064 N N . CYS A 1 257 ? 7.047 5.871 2.535 1.00 94.75 257 CYS A N 1
ATOM 2065 C CA . CYS A 1 257 ? 6.546 6.490 3.766 1.00 94.75 257 CYS A CA 1
ATOM 2066 C C . CYS A 1 257 ? 5.758 7.774 3.463 1.00 94.75 257 CYS A C 1
ATOM 2068 O O . CYS A 1 257 ? 4.672 7.982 3.996 1.00 94.75 257 CYS A O 1
ATOM 2070 N N . VAL A 1 258 ? 6.267 8.617 2.556 1.00 97.19 258 VAL A N 1
ATOM 2071 C CA . VAL A 1 258 ? 5.553 9.825 2.109 1.00 97.19 258 VAL A CA 1
ATOM 2072 C C . VAL A 1 258 ? 4.267 9.483 1.347 1.00 97.19 258 VAL A C 1
ATOM 2074 O O . VAL A 1 258 ? 3.280 10.199 1.497 1.00 97.19 258 VAL A O 1
ATOM 2077 N N . HIS A 1 259 ? 4.240 8.397 0.573 1.00 96.38 259 HIS A N 1
ATOM 2078 C CA . HIS A 1 259 ? 3.006 7.861 -0.009 1.00 96.38 259 HIS A CA 1
ATOM 2079 C C . HIS A 1 259 ? 1.984 7.518 1.082 1.00 96.38 259 HIS A C 1
ATOM 2081 O O . HIS A 1 259 ? 0.845 7.978 1.009 1.00 96.38 259 HIS A O 1
ATOM 2087 N N . GLY A 1 260 ? 2.418 6.839 2.150 1.00 96.44 260 GLY A N 1
ATOM 2088 C CA . GLY A 1 260 ? 1.597 6.550 3.329 1.00 96.44 260 GLY A CA 1
ATOM 2089 C C . GLY A 1 260 ? 0.952 7.789 3.966 1.00 96.44 260 GLY A C 1
ATOM 2090 O O . GLY A 1 260 ? -0.137 7.687 4.513 1.00 96.44 260 GLY A O 1
ATOM 2091 N N . ILE A 1 261 ? 1.553 8.982 3.838 1.00 98.00 261 ILE A N 1
ATOM 2092 C CA . ILE A 1 261 ? 0.937 10.242 4.300 1.00 98.00 261 ILE A CA 1
ATOM 2093 C C . ILE A 1 261 ? -0.328 10.563 3.507 1.00 98.00 261 ILE A C 1
ATOM 2095 O O . ILE A 1 261 ? -1.354 10.866 4.105 1.00 98.00 261 ILE A O 1
ATOM 2099 N N . GLY A 1 262 ? -0.277 10.498 2.178 1.00 98.00 262 GLY A N 1
ATOM 2100 C CA . GLY A 1 262 ? -1.459 10.755 1.355 1.00 98.00 262 GLY A CA 1
ATOM 2101 C C . GLY A 1 262 ? -2.567 9.734 1.585 1.00 98.00 262 GLY A C 1
ATOM 2102 O O . GLY A 1 262 ? -3.737 10.109 1.677 1.00 98.00 262 GLY A O 1
ATOM 2103 N N . HIS A 1 263 ? -2.170 8.471 1.733 1.00 95.88 263 HIS A N 1
ATOM 2104 C CA . HIS A 1 263 ? -3.053 7.360 2.066 1.00 95.88 263 HIS A CA 1
ATOM 2105 C C . HIS A 1 263 ? -3.742 7.602 3.422 1.00 95.88 263 HIS A C 1
ATOM 2107 O O . HIS A 1 263 ? -4.953 7.795 3.475 1.00 95.88 263 HIS A O 1
ATOM 2113 N N . GLY A 1 264 ? -2.972 7.778 4.500 1.00 93.06 264 GLY A N 1
ATOM 2114 C CA . GLY A 1 264 ? -3.518 7.984 5.843 1.00 93.06 264 GLY A CA 1
ATOM 2115 C C . GLY A 1 264 ? -4.297 9.289 6.039 1.00 93.06 264 GLY A C 1
ATOM 2116 O O . GLY A 1 264 ? -5.231 9.326 6.836 1.00 93.06 264 GLY A O 1
ATOM 2117 N N . ILE A 1 265 ? -3.981 10.370 5.310 1.00 95.56 265 ILE A N 1
ATOM 2118 C CA . ILE A 1 265 ? -4.821 11.585 5.323 1.00 95.56 265 ILE A CA 1
ATOM 2119 C C . ILE A 1 265 ? -6.188 11.286 4.709 1.00 95.56 265 ILE A C 1
ATOM 2121 O O . ILE A 1 265 ? -7.200 11.804 5.177 1.00 95.56 265 ILE A O 1
ATOM 2125 N N . THR A 1 266 ? -6.214 10.491 3.643 1.00 94.88 266 THR A N 1
ATOM 2126 C CA . THR A 1 266 ? -7.451 10.130 2.951 1.00 94.88 266 THR A CA 1
ATOM 2127 C C . THR A 1 266 ? -8.316 9.257 3.850 1.00 94.88 266 THR A C 1
ATOM 2129 O O . THR A 1 266 ? -9.463 9.642 4.084 1.00 94.88 266 THR A O 1
ATOM 2132 N N . ALA A 1 267 ? -7.728 8.229 4.475 1.00 88.62 267 ALA A N 1
ATOM 2133 C CA . ALA A 1 267 ? -8.362 7.420 5.518 1.00 88.62 267 ALA A CA 1
ATOM 2134 C C . ALA A 1 267 ? -8.922 8.300 6.656 1.00 88.62 267 ALA A C 1
ATOM 2136 O O . ALA A 1 267 ? -10.092 8.218 7.017 1.00 88.62 267 ALA A O 1
ATOM 2137 N N . TYR A 1 268 ? -8.139 9.266 7.153 1.00 88.12 268 TYR A N 1
ATOM 2138 C CA . TYR A 1 268 ? -8.608 10.213 8.173 1.00 88.12 268 TYR A CA 1
ATOM 2139 C C . TYR A 1 268 ? -9.782 11.098 7.711 1.00 88.12 268 TYR A C 1
ATOM 2141 O O . TYR A 1 268 ? -10.648 11.460 8.508 1.00 88.12 268 TYR A O 1
ATOM 2149 N N . ILE A 1 269 ? -9.825 11.516 6.443 1.00 89.00 269 ILE A N 1
ATOM 2150 C CA . ILE A 1 269 ? -10.907 12.370 5.929 1.00 89.00 269 ILE A CA 1
ATOM 2151 C C . ILE A 1 269 ? -12.225 11.597 5.870 1.00 89.00 269 ILE A C 1
ATOM 2153 O O . ILE A 1 269 ? -13.273 12.162 6.209 1.00 89.00 269 ILE A O 1
ATOM 2157 N N . VAL A 1 270 ? -12.183 10.337 5.438 1.00 85.38 270 VAL A N 1
ATOM 2158 C CA . VAL A 1 270 ? -13.382 9.507 5.274 1.00 85.38 270 VAL A CA 1
ATOM 2159 C C . VAL A 1 270 ? -13.989 9.061 6.605 1.00 85.38 270 VAL A C 1
ATOM 2161 O O . VAL A 1 270 ? -15.182 8.769 6.643 1.00 85.38 270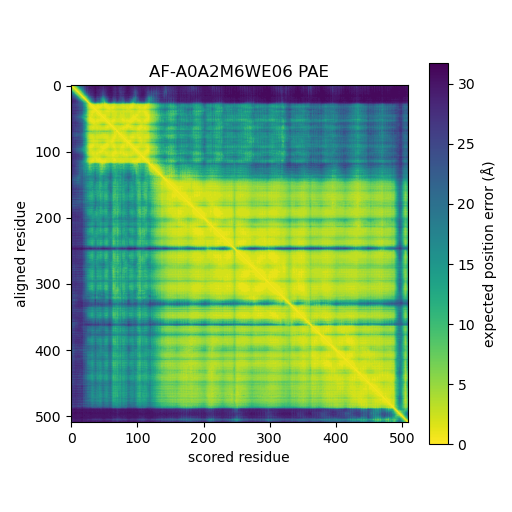 VAL A O 1
ATOM 2164 N N . GLU A 1 271 ? -13.270 9.198 7.721 1.00 81.94 271 GLU A N 1
ATOM 2165 C CA . GLU A 1 271 ? -13.833 9.084 9.077 1.00 81.94 271 GLU A CA 1
ATOM 2166 C C . GLU A 1 271 ? -14.972 10.070 9.361 1.00 81.94 271 GLU A C 1
ATOM 2168 O O . GLU A 1 271 ? -15.766 9.884 10.286 1.00 81.94 271 GLU A O 1
ATOM 2173 N N . ASN A 1 272 ? -15.084 11.144 8.575 1.00 79.56 272 ASN A N 1
ATOM 2174 C CA . ASN A 1 272 ? -16.185 12.085 8.680 1.00 79.56 272 ASN A CA 1
ATOM 2175 C C . ASN A 1 272 ? -17.260 11.815 7.607 1.00 79.56 272 ASN A C 1
ATOM 2177 O O . ASN A 1 272 ? -17.058 12.171 6.437 1.00 79.56 272 ASN A O 1
ATOM 2181 N N . PRO A 1 273 ? -18.462 11.333 7.999 1.00 80.62 273 PRO A N 1
ATOM 2182 C CA . PRO A 1 273 ? -19.556 11.020 7.078 1.00 80.62 273 PRO A CA 1
ATOM 2183 C C . PRO A 1 273 ? -20.018 12.167 6.177 1.00 80.62 273 PRO A C 1
ATOM 2185 O O . PRO A 1 273 ? -20.713 11.935 5.191 1.00 80.62 273 PRO A O 1
ATOM 2188 N N . GLN A 1 274 ? -19.654 13.417 6.483 1.00 86.62 274 GLN A N 1
ATOM 2189 C CA . GLN A 1 274 ? -19.988 14.556 5.627 1.00 86.62 274 GLN A CA 1
ATOM 2190 C C . GLN A 1 274 ? -19.337 14.488 4.236 1.00 86.62 274 GLN A C 1
ATOM 2192 O O . GLN A 1 274 ? -19.818 15.156 3.321 1.00 86.62 274 GLN A O 1
ATOM 2197 N N . TYR A 1 275 ? -18.233 13.748 4.091 1.00 88.75 275 TYR A N 1
ATOM 2198 C CA . TYR A 1 275 ? -17.494 13.621 2.832 1.00 88.75 275 TYR A CA 1
ATOM 2199 C C . TYR A 1 275 ? -17.895 12.390 2.015 1.00 88.75 275 TYR A C 1
ATOM 2201 O O . TYR A 1 275 ? -17.463 12.249 0.872 1.00 88.75 275 TYR A O 1
ATOM 2209 N N . TRP A 1 276 ? -18.725 11.514 2.580 1.00 89.62 276 TRP A N 1
ATOM 2210 C CA . TRP A 1 276 ? -19.064 10.229 1.984 1.00 89.62 276 TRP A CA 1
ATOM 2211 C C . TRP A 1 276 ? -19.713 10.363 0.608 1.00 89.62 276 TRP A C 1
ATOM 2213 O O . TRP A 1 276 ? -20.609 11.185 0.395 1.00 89.62 276 TRP A O 1
ATOM 2223 N N . GLY A 1 277 ? -19.240 9.550 -0.336 1.00 86.06 277 GLY A N 1
ATOM 2224 C CA . GLY A 1 277 ? -19.648 9.576 -1.741 1.00 86.06 277 GLY A CA 1
ATOM 2225 C C . GLY A 1 277 ? -19.165 10.796 -2.543 1.00 86.06 277 GLY A C 1
ATOM 2226 O O . GLY A 1 277 ? -19.378 10.840 -3.758 1.00 86.06 277 GLY A O 1
ATOM 2227 N N . ASP A 1 278 ? -18.496 11.784 -1.932 1.00 92.50 278 ASP A N 1
ATOM 2228 C CA . ASP A 1 278 ? -17.922 12.933 -2.645 1.00 92.50 278 ASP A CA 1
ATOM 2229 C C . ASP A 1 278 ? -16.430 12.729 -2.922 1.00 92.50 278 ASP A C 1
ATOM 2231 O O . ASP A 1 278 ? -15.544 13.255 -2.244 1.00 92.50 278 ASP A O 1
ATOM 2235 N N . PHE A 1 279 ? -16.167 12.006 -4.012 1.00 92.25 279 PHE A N 1
ATOM 2236 C CA . PHE A 1 279 ? -14.823 11.731 -4.516 1.00 92.25 279 PHE A CA 1
ATOM 2237 C C . PHE A 1 279 ? -13.919 12.973 -4.561 1.00 92.25 279 PHE A C 1
ATOM 2239 O O . PHE A 1 279 ? -12.753 12.932 -4.174 1.00 92.25 279 PHE A O 1
ATOM 2246 N N . HIS A 1 280 ? -14.439 14.097 -5.066 1.00 94.88 280 HIS A N 1
ATOM 2247 C CA . HIS A 1 280 ? -13.611 15.281 -5.259 1.00 94.88 280 HIS A CA 1
ATOM 2248 C C . HIS A 1 280 ? -13.378 16.029 -3.953 1.00 94.88 280 HIS A C 1
ATOM 2250 O O . HIS A 1 280 ? -12.309 16.618 -3.804 1.00 94.88 280 HIS A O 1
ATOM 2256 N N . ALA A 1 281 ? -14.338 16.038 -3.029 1.00 96.56 281 ALA A N 1
ATOM 2257 C CA . ALA A 1 281 ? -14.119 16.621 -1.713 1.00 96.56 281 ALA A CA 1
ATOM 2258 C C . ALA A 1 281 ? -13.024 15.863 -0.951 1.00 96.56 281 ALA A C 1
ATOM 2260 O O . ALA A 1 281 ? -12.100 16.509 -0.453 1.00 96.56 281 ALA A O 1
ATOM 2261 N N . ILE A 1 282 ? -13.074 14.526 -0.952 1.00 96.44 282 ILE A N 1
ATOM 2262 C CA . ILE A 1 282 ? -12.067 13.675 -0.300 1.00 96.44 282 ILE A CA 1
ATOM 2263 C C . ILE A 1 282 ? -10.692 13.888 -0.945 1.00 96.44 282 ILE A C 1
ATOM 2265 O O . ILE A 1 282 ? -9.749 14.309 -0.273 1.00 96.44 282 ILE A O 1
ATOM 2269 N N . ALA A 1 283 ? -10.598 13.729 -2.272 1.00 97.38 283 ALA A N 1
ATOM 2270 C CA . ALA A 1 283 ? -9.346 13.913 -3.004 1.00 97.38 283 ALA A CA 1
ATOM 2271 C C . ALA A 1 283 ? -8.743 15.308 -2.784 1.00 97.38 283 ALA A C 1
ATOM 2273 O O . ALA A 1 283 ? -7.560 15.435 -2.498 1.00 97.38 283 ALA A O 1
ATOM 2274 N N . ASN A 1 284 ? -9.537 16.380 -2.893 1.00 97.94 284 ASN A N 1
ATOM 2275 C CA . ASN A 1 284 ? -9.016 17.738 -2.710 1.00 97.94 284 ASN A CA 1
ATOM 2276 C C . ASN A 1 284 ? -8.549 17.996 -1.272 1.00 97.94 284 ASN A C 1
ATOM 2278 O O . ASN A 1 284 ? -7.599 18.756 -1.087 1.00 97.94 284 ASN A O 1
ATOM 2282 N N . GLY A 1 285 ? -9.191 17.381 -0.274 1.00 96.81 285 GLY A N 1
ATOM 2283 C CA . GLY A 1 285 ? -8.735 17.435 1.113 1.00 96.81 285 GLY A CA 1
ATOM 2284 C C . GLY A 1 285 ? -7.351 16.803 1.277 1.00 96.81 285 GLY A C 1
ATOM 2285 O O . GLY A 1 285 ? -6.443 17.458 1.790 1.00 96.81 285 GLY A O 1
ATOM 2286 N N . GLY A 1 286 ? -7.166 15.585 0.758 1.00 97.25 286 GLY A N 1
ATOM 2287 C CA . GLY A 1 286 ? -5.881 14.879 0.800 1.00 97.25 286 GLY A CA 1
ATOM 2288 C C . GLY A 1 286 ? -4.775 15.605 0.031 1.00 97.25 286 GLY A C 1
ATOM 2289 O O . GLY A 1 286 ? -3.698 15.867 0.569 1.00 97.25 286 GLY A O 1
ATOM 2290 N N . LEU A 1 287 ? -5.059 16.018 -1.210 1.00 98.25 287 LEU A N 1
ATOM 2291 C CA . LEU A 1 287 ? -4.113 16.769 -2.041 1.00 98.25 287 LEU A CA 1
ATOM 2292 C C . LEU A 1 287 ? -3.699 18.090 -1.376 1.00 98.25 287 LEU A C 1
ATOM 2294 O O . LEU A 1 287 ? -2.512 18.409 -1.349 1.00 98.25 287 LEU A O 1
ATOM 2298 N N . GLY A 1 288 ? -4.651 18.841 -0.812 1.00 97.50 288 GLY A N 1
ATOM 2299 C CA . GLY A 1 288 ? -4.363 20.099 -0.118 1.00 97.50 288 GLY A CA 1
ATOM 2300 C C . GLY A 1 288 ? -3.445 19.901 1.089 1.00 97.50 288 GLY A C 1
ATOM 2301 O O . GLY A 1 288 ? -2.476 20.638 1.258 1.00 97.50 288 GLY A O 1
ATOM 2302 N N . ALA A 1 289 ? -3.680 18.852 1.876 1.00 96.81 289 ALA A N 1
ATOM 2303 C CA . ALA A 1 289 ? -2.827 18.526 3.011 1.00 96.81 289 ALA A CA 1
ATOM 2304 C C . ALA A 1 289 ? -1.399 18.129 2.581 1.00 96.81 289 ALA A C 1
ATOM 2306 O O . ALA A 1 289 ? -0.433 18.585 3.192 1.00 96.81 289 ALA A O 1
ATOM 2307 N N . CYS A 1 290 ? -1.237 17.367 1.491 1.00 97.94 290 CYS A N 1
ATOM 2308 C CA . CYS A 1 290 ? 0.080 17.111 0.892 1.00 97.94 290 CYS A CA 1
ATOM 2309 C C . CYS A 1 290 ? 0.766 18.420 0.436 1.00 97.94 290 CYS A C 1
ATOM 2311 O O . CYS A 1 290 ? 1.969 18.601 0.646 1.00 97.94 290 CYS A O 1
ATOM 2313 N N . GLU A 1 291 ? 0.025 19.349 -0.181 1.00 97.38 291 GLU A N 1
ATOM 2314 C CA . GLU A 1 291 ? 0.546 20.643 -0.654 1.00 97.38 291 GLU A CA 1
ATOM 2315 C C . GLU A 1 291 ? 1.028 21.567 0.471 1.00 97.38 291 GLU A C 1
ATOM 2317 O O . GLU A 1 291 ? 1.949 22.362 0.251 1.00 97.38 291 GLU A O 1
ATOM 2322 N N . ASP A 1 292 ? 0.439 21.455 1.660 1.00 96.69 292 ASP A N 1
ATOM 2323 C CA . ASP A 1 292 ? 0.774 22.287 2.817 1.00 96.69 292 ASP A CA 1
ATOM 2324 C C . ASP A 1 292 ? 2.124 21.918 3.451 1.00 96.69 292 ASP A C 1
AT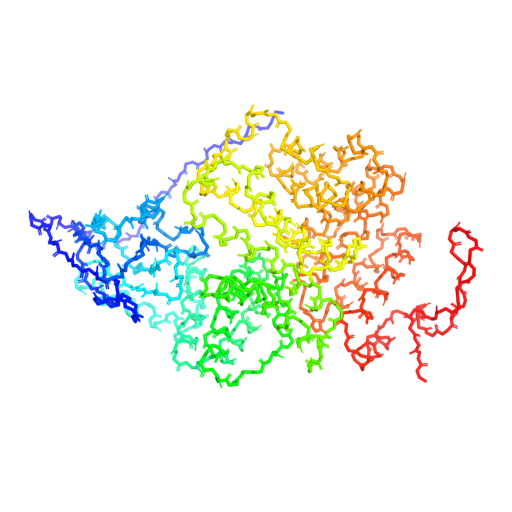OM 2326 O O . ASP A 1 292 ? 2.829 22.793 3.966 1.00 96.69 292 ASP A O 1
ATOM 2330 N N . ILE A 1 293 ? 2.509 20.638 3.403 1.00 96.50 293 ILE A N 1
ATOM 2331 C CA . ILE A 1 293 ? 3.715 20.129 4.077 1.00 96.50 293 ILE A CA 1
ATOM 2332 C C . ILE A 1 293 ? 4.877 19.792 3.131 1.00 96.50 293 ILE A C 1
ATOM 2334 O O . ILE A 1 293 ? 6.028 19.754 3.583 1.00 96.50 293 ILE A O 1
ATOM 2338 N N . LEU A 1 294 ? 4.622 19.580 1.832 1.00 97.00 294 LEU A N 1
ATOM 2339 C CA . LEU A 1 294 ? 5.627 19.073 0.890 1.00 97.00 294 LEU A CA 1
ATOM 2340 C C . LEU A 1 294 ? 6.135 20.122 -0.116 1.00 97.00 294 LEU A C 1
ATOM 2342 O O . LEU A 1 294 ? 5.422 21.055 -0.497 1.00 97.00 294 LEU A O 1
ATOM 2346 N N . PRO A 1 295 ? 7.382 19.979 -0.608 1.00 94.81 295 PRO A N 1
ATOM 2347 C CA . PRO A 1 295 ? 7.914 20.866 -1.636 1.00 94.81 295 PRO A CA 1
ATOM 2348 C C . PRO A 1 295 ? 7.123 20.770 -2.951 1.00 94.81 295 PRO A C 1
ATOM 2350 O O . PRO A 1 295 ? 6.865 19.688 -3.473 1.00 94.81 295 PRO A O 1
ATOM 2353 N N . LYS A 1 296 ? 6.781 21.923 -3.539 1.00 92.88 296 LYS A N 1
ATOM 2354 C CA . LYS A 1 296 ? 6.015 21.976 -4.796 1.00 92.88 296 LYS A CA 1
ATOM 2355 C C . LYS A 1 296 ? 6.743 21.289 -5.949 1.00 92.88 296 LYS A C 1
ATOM 2357 O O . LYS A 1 296 ? 7.911 21.585 -6.200 1.00 92.88 296 LYS A O 1
ATOM 2362 N N . ASN A 1 297 ? 6.007 20.477 -6.711 1.00 88.81 297 ASN A N 1
ATOM 2363 C CA . ASN A 1 297 ? 6.504 19.736 -7.877 1.00 88.81 297 ASN A CA 1
ATOM 2364 C C . ASN A 1 297 ? 7.701 18.816 -7.563 1.00 88.81 297 ASN A C 1
ATOM 2366 O O . ASN A 1 297 ? 8.580 18.650 -8.411 1.00 88.81 297 ASN A O 1
ATOM 2370 N N . SER A 1 298 ? 7.771 18.254 -6.352 1.00 94.50 298 SER A N 1
ATOM 2371 C CA . SER A 1 298 ? 8.792 17.268 -5.984 1.00 94.50 298 SER A CA 1
ATOM 2372 C C . SER A 1 298 ? 8.277 15.832 -6.085 1.00 94.50 298 SER A C 1
ATOM 2374 O O . SER A 1 298 ? 7.070 15.588 -6.155 1.00 94.50 298 SER A O 1
ATOM 2376 N N . SER A 1 299 ? 9.205 14.871 -6.055 1.00 92.31 299 SER A N 1
ATOM 2377 C CA . SER A 1 299 ? 8.866 13.449 -5.960 1.00 92.31 299 SER A CA 1
ATOM 2378 C C . SER A 1 299 ? 8.073 13.136 -4.692 1.00 92.31 299 SER A C 1
ATOM 2380 O O . SER A 1 299 ? 7.182 12.298 -4.746 1.00 92.31 299 SER A O 1
ATOM 2382 N N . GLU A 1 300 ? 8.340 13.823 -3.576 1.00 96.25 300 GLU A N 1
ATOM 2383 C CA . GLU A 1 300 ? 7.569 13.644 -2.339 1.00 96.25 300 GLU A CA 1
ATOM 2384 C C . GLU A 1 300 ? 6.107 14.037 -2.540 1.00 96.25 300 GLU A C 1
ATOM 2386 O O . GLU A 1 300 ? 5.213 13.256 -2.230 1.00 96.25 300 GLU A O 1
ATOM 2391 N N . MET A 1 301 ? 5.861 15.215 -3.122 1.00 97.44 301 MET A N 1
ATOM 2392 C CA . MET A 1 301 ? 4.501 15.668 -3.418 1.00 97.44 301 MET A CA 1
ATOM 2393 C C . MET A 1 301 ? 3.781 14.700 -4.356 1.00 97.44 301 MET A C 1
ATOM 2395 O O . MET A 1 301 ? 2.610 14.406 -4.137 1.00 97.44 301 MET A O 1
ATOM 2399 N N . ARG A 1 302 ? 4.481 14.168 -5.367 1.00 95.81 302 ARG A N 1
ATOM 2400 C CA . ARG A 1 302 ? 3.890 13.165 -6.253 1.00 95.81 302 ARG A CA 1
ATOM 2401 C C . ARG A 1 302 ? 3.514 11.882 -5.510 1.00 95.81 302 ARG A C 1
ATOM 2403 O O . ARG A 1 302 ? 2.377 11.461 -5.638 1.00 95.81 302 ARG A O 1
ATOM 2410 N N . ASN A 1 303 ? 4.418 11.317 -4.709 1.00 96.12 303 ASN A N 1
ATOM 2411 C CA . ASN A 1 303 ? 4.145 10.074 -3.979 1.00 96.12 303 ASN A CA 1
ATOM 2412 C C . ASN A 1 303 ? 3.017 10.255 -2.953 1.00 96.12 303 ASN A C 1
ATOM 2414 O O . ASN A 1 303 ? 2.175 9.379 -2.826 1.00 96.12 303 ASN A O 1
ATOM 2418 N N . CYS A 1 304 ? 2.945 11.408 -2.280 1.00 98.25 304 CYS A N 1
ATOM 2419 C CA . CYS A 1 304 ? 1.813 11.737 -1.409 1.00 98.25 304 CYS A CA 1
ATOM 2420 C C . CYS A 1 304 ? 0.498 11.792 -2.203 1.00 98.25 304 CYS A C 1
ATOM 2422 O O . CYS A 1 304 ? -0.499 11.222 -1.784 1.00 98.25 304 CYS A O 1
ATOM 2424 N N . PHE A 1 305 ? 0.485 12.411 -3.389 1.00 98.19 305 PHE A N 1
ATOM 2425 C CA . PHE A 1 305 ? -0.703 12.395 -4.250 1.00 98.19 305 PHE A CA 1
ATOM 2426 C C . PHE A 1 305 ? -1.072 10.984 -4.715 1.00 98.19 305 PHE A C 1
ATOM 2428 O O . PHE A 1 305 ? -2.258 10.668 -4.748 1.00 98.19 305 PHE A O 1
ATOM 2435 N N . ASP A 1 306 ? -0.087 10.147 -5.052 1.00 96.31 306 ASP A N 1
ATOM 2436 C CA . ASP A 1 306 ? -0.324 8.737 -5.378 1.00 96.31 306 ASP A CA 1
ATOM 2437 C C . ASP A 1 306 ? -1.013 8.044 -4.191 1.00 96.31 306 ASP A C 1
ATOM 2439 O O . ASP A 1 306 ? -2.038 7.411 -4.388 1.00 96.31 306 ASP A O 1
ATOM 2443 N N . GLY A 1 307 ? -0.564 8.272 -2.952 1.00 97.00 307 GLY A N 1
ATOM 2444 C CA . GLY A 1 307 ? -1.217 7.740 -1.748 1.00 97.00 307 GLY A CA 1
ATOM 2445 C C . GLY A 1 307 ? -2.677 8.162 -1.583 1.00 97.00 307 GLY A C 1
ATOM 2446 O O . GLY A 1 307 ? -3.521 7.330 -1.261 1.00 97.00 307 GLY A O 1
ATOM 2447 N N . VAL A 1 308 ? -3.001 9.429 -1.870 1.00 98.12 308 VAL A N 1
ATOM 2448 C CA . VAL A 1 308 ? -4.390 9.929 -1.820 1.00 98.12 308 VAL A CA 1
ATOM 2449 C C . VAL A 1 308 ? -5.291 9.169 -2.790 1.00 98.12 308 VAL A C 1
ATOM 2451 O O . VAL A 1 308 ? -6.403 8.773 -2.449 1.00 98.12 308 VAL A O 1
ATOM 2454 N N . PHE A 1 309 ? -4.827 8.983 -4.025 1.00 96.94 309 PHE A N 1
ATOM 2455 C CA . PHE A 1 309 ? -5.612 8.275 -5.030 1.00 96.94 309 PHE A CA 1
ATOM 2456 C C . PHE A 1 309 ? -5.577 6.759 -4.843 1.00 96.94 309 PHE A C 1
ATOM 2458 O O . PHE A 1 309 ? -6.528 6.095 -5.247 1.00 96.94 309 PHE A O 1
ATOM 2465 N N . ASN A 1 310 ? -4.531 6.216 -4.222 1.00 94.00 310 ASN A N 1
ATOM 2466 C CA . ASN A 1 310 ? -4.446 4.805 -3.884 1.00 94.00 310 ASN A CA 1
ATOM 2467 C C . ASN A 1 310 ? -5.551 4.436 -2.893 1.00 94.00 310 ASN A C 1
ATOM 2469 O O . ASN A 1 310 ? -6.336 3.542 -3.195 1.00 94.00 310 ASN A O 1
ATOM 2473 N N . GLU A 1 311 ? -5.679 5.183 -1.793 1.00 93.31 311 GLU A N 1
ATOM 2474 C CA . GLU A 1 311 ? -6.732 4.943 -0.799 1.00 93.31 311 GLU A CA 1
ATOM 2475 C C . GLU A 1 311 ? -8.130 5.111 -1.402 1.00 93.31 311 GLU A C 1
ATOM 2477 O O . GLU A 1 311 ? -8.949 4.201 -1.360 1.00 93.31 311 GLU A O 1
ATOM 2482 N N . LEU A 1 312 ? -8.363 6.203 -2.139 1.00 93.06 312 LEU A N 1
ATOM 2483 C CA . LEU A 1 312 ? -9.635 6.403 -2.843 1.00 93.06 312 LEU A CA 1
ATOM 2484 C C . LEU A 1 312 ? -9.982 5.276 -3.823 1.00 93.06 312 LEU A C 1
ATOM 2486 O O . LEU A 1 312 ? -11.157 5.018 -4.078 1.00 93.06 312 LEU A O 1
ATOM 2490 N N . THR A 1 313 ? -8.980 4.646 -4.438 1.00 88.81 313 THR A N 1
ATOM 2491 C CA . THR A 1 313 ? -9.206 3.498 -5.320 1.00 88.81 313 THR A CA 1
ATOM 2492 C C . THR A 1 313 ? -9.695 2.295 -4.513 1.00 88.81 313 THR A C 1
ATOM 2494 O O . THR A 1 313 ? -10.607 1.609 -4.974 1.00 88.81 313 THR A O 1
ATOM 2497 N N . GLN A 1 314 ? -9.139 2.063 -3.319 1.00 84.31 314 GLN A N 1
ATOM 2498 C CA . GLN A 1 314 ? -9.554 0.984 -2.415 1.00 84.31 314 GLN A CA 1
ATOM 2499 C C . GLN A 1 314 ? -10.976 1.217 -1.895 1.00 84.31 314 GLN A C 1
ATOM 2501 O O . GLN A 1 314 ? -11.835 0.359 -2.114 1.00 84.31 314 GLN A O 1
ATOM 2506 N N . ASP A 1 315 ? -11.265 2.413 -1.372 1.00 84.69 315 ASP A N 1
ATOM 2507 C CA . ASP A 1 315 ? -12.602 2.809 -0.908 1.00 84.69 315 ASP A CA 1
ATOM 2508 C C . ASP A 1 315 ? -13.675 2.559 -1.982 1.00 84.69 315 ASP A C 1
ATOM 2510 O O . ASP A 1 315 ? -14.782 2.083 -1.716 1.00 84.69 315 ASP A O 1
ATOM 2514 N N . LEU A 1 316 ? -13.346 2.874 -3.240 1.00 83.88 316 LEU A N 1
ATOM 2515 C CA . LEU A 1 316 ? -14.239 2.681 -4.378 1.00 83.88 316 LEU A CA 1
ATOM 2516 C C . LEU A 1 316 ? -14.468 1.210 -4.713 1.00 83.88 316 LEU A C 1
ATOM 2518 O O . LEU A 1 316 ? -15.617 0.829 -4.948 1.00 83.88 316 LEU A O 1
ATOM 2522 N N . ILE A 1 317 ? -13.403 0.405 -4.787 1.00 79.12 317 ILE A N 1
ATOM 2523 C CA . ILE A 1 317 ? -13.495 -1.034 -5.089 1.00 79.12 317 ILE A CA 1
ATOM 2524 C C . ILE A 1 317 ? -14.342 -1.729 -4.026 1.00 79.12 317 ILE A C 1
ATOM 2526 O O . ILE A 1 317 ? -15.236 -2.509 -4.367 1.00 79.12 317 ILE A O 1
ATOM 2530 N N . ASN A 1 318 ? -14.117 -1.383 -2.761 1.00 75.56 318 ASN A N 1
ATOM 2531 C CA . ASN A 1 318 ? -14.787 -2.002 -1.625 1.00 75.56 318 ASN A CA 1
ATOM 2532 C C . ASN A 1 318 ? -16.200 -1.443 -1.382 1.00 75.56 318 ASN A C 1
ATOM 2534 O O . ASN A 1 318 ? -16.969 -2.021 -0.620 1.00 75.56 318 ASN A O 1
ATOM 2538 N N . SER A 1 319 ? -16.595 -0.373 -2.087 1.00 77.31 319 SER A N 1
ATOM 2539 C CA . SER A 1 319 ? -17.867 0.340 -1.867 1.00 77.31 319 SER A CA 1
ATOM 2540 C C . SER A 1 319 ? -18.013 0.869 -0.433 1.00 77.31 319 SER A C 1
ATOM 2542 O O . SER A 1 319 ? -19.078 0.773 0.180 1.00 77.31 319 SER A O 1
ATOM 2544 N N . GLU A 1 320 ? -16.928 1.429 0.092 1.00 75.44 320 GLU A N 1
ATOM 2545 C CA . GLU A 1 320 ? -16.845 2.013 1.428 1.00 75.44 320 GLU A CA 1
ATOM 2546 C C . GLU A 1 320 ? -17.195 3.510 1.405 1.00 75.44 320 GLU A C 1
ATOM 2548 O O . GLU A 1 320 ? -17.296 4.140 0.350 1.00 75.44 320 GLU A O 1
ATOM 2553 N N . TYR A 1 321 ? -17.444 4.092 2.581 1.00 81.38 321 TYR A N 1
ATOM 2554 C CA . TYR A 1 321 ? -17.617 5.541 2.777 1.00 81.38 321 TYR A CA 1
ATOM 2555 C C . TYR A 1 321 ? -18.592 6.218 1.794 1.00 81.38 321 TYR A C 1
ATOM 2557 O O . TYR A 1 321 ? -18.364 7.318 1.285 1.00 81.38 321 TYR A O 1
ATOM 2565 N N . GLY A 1 322 ? -19.713 5.550 1.508 1.00 80.62 322 GLY A N 1
ATOM 2566 C CA . GLY A 1 322 ? -20.768 6.052 0.623 1.00 80.62 322 GLY A CA 1
ATOM 2567 C C . GLY A 1 322 ? -20.484 5.919 -0.875 1.00 80.62 322 GLY A C 1
ATOM 2568 O O . GLY A 1 322 ? -21.279 6.410 -1.681 1.00 80.62 322 GLY A O 1
ATOM 2569 N N . PHE A 1 323 ? -19.396 5.259 -1.266 1.00 83.50 323 PHE A N 1
ATOM 2570 C CA . PHE A 1 323 ? -19.178 4.844 -2.643 1.00 83.50 323 PHE A CA 1
ATOM 2571 C C . PHE A 1 323 ? -19.992 3.596 -2.993 1.00 83.50 323 PHE A C 1
ATOM 2573 O O . PHE A 1 323 ? -20.298 2.757 -2.153 1.00 83.50 323 PHE A O 1
ATOM 2580 N N . VAL A 1 324 ? -20.345 3.466 -4.273 1.00 79.88 324 VAL A N 1
ATOM 2581 C CA . VAL A 1 324 ? -21.023 2.281 -4.809 1.00 79.88 324 VAL A CA 1
ATOM 2582 C C . VAL A 1 324 ? -20.316 1.880 -6.089 1.00 79.88 324 VAL A C 1
ATOM 2584 O O . VAL A 1 324 ? -20.540 2.496 -7.132 1.00 79.88 324 VAL A O 1
ATOM 2587 N N . PHE A 1 325 ? -19.482 0.841 -6.036 1.00 74.00 325 PHE A N 1
ATOM 2588 C CA . PHE A 1 325 ? -18.625 0.449 -7.158 1.00 74.00 325 PHE A CA 1
ATOM 2589 C C . PHE A 1 325 ? -19.403 0.318 -8.475 1.00 74.00 325 PHE A C 1
ATOM 2591 O O . PHE A 1 325 ? -19.029 0.906 -9.486 1.00 74.00 325 PHE A O 1
ATOM 2598 N N . HIS A 1 326 ? -20.558 -0.357 -8.457 1.00 68.69 326 HIS A N 1
ATOM 2599 C CA . HIS A 1 326 ? -21.395 -0.546 -9.647 1.00 68.69 326 HIS A CA 1
ATOM 2600 C C . HIS A 1 326 ? -21.899 0.760 -10.279 1.00 68.69 326 HIS A C 1
ATOM 2602 O O . HIS A 1 326 ? -21.982 0.838 -11.503 1.00 68.69 326 HIS A O 1
ATOM 2608 N N . GLU A 1 327 ? -22.174 1.804 -9.494 1.00 69.56 327 GLU A N 1
ATOM 2609 C CA . GLU A 1 327 ? -22.574 3.108 -10.043 1.00 69.56 327 GLU A CA 1
ATOM 2610 C C . GLU A 1 327 ? -21.419 3.796 -10.785 1.00 69.56 327 GLU A C 1
ATOM 2612 O O . GLU A 1 327 ? -21.644 4.560 -11.730 1.00 69.56 327 GLU A O 1
ATOM 2617 N N . TYR A 1 328 ? -20.176 3.492 -10.401 1.00 65.94 328 TYR A N 1
ATOM 2618 C CA . TYR A 1 328 ? -18.982 3.947 -11.106 1.00 65.94 328 TYR A CA 1
ATOM 2619 C C . TYR A 1 328 ? -18.793 3.187 -12.422 1.00 65.94 328 TYR A C 1
ATOM 2621 O O . TYR A 1 328 ? -18.503 3.821 -13.437 1.00 65.94 328 TYR A O 1
ATOM 2629 N N . VAL A 1 329 ? -19.043 1.873 -12.432 1.00 63.22 329 VAL A N 1
ATOM 2630 C CA . VAL A 1 329 ? -18.987 1.029 -13.643 1.00 63.22 329 VAL A CA 1
ATOM 2631 C C . VAL A 1 329 ? -20.050 1.428 -14.667 1.00 63.22 329 VAL A C 1
ATOM 2633 O O . VAL A 1 329 ? -19.756 1.607 -15.849 1.00 63.22 329 VAL A O 1
ATOM 2636 N N . ASP A 1 330 ? -21.290 1.611 -14.216 1.00 63.47 330 ASP A N 1
ATOM 2637 C CA . ASP A 1 330 ? -22.419 1.962 -15.082 1.00 63.47 330 ASP A CA 1
ATOM 2638 C C . ASP A 1 330 ? -22.347 3.426 -15.560 1.00 63.47 330 ASP A C 1
ATOM 2640 O O . ASP A 1 330 ? -22.962 3.807 -16.563 1.00 63.47 330 ASP A O 1
ATOM 2644 N N . GLY A 1 331 ? -21.574 4.259 -14.856 1.00 60.09 331 GLY A N 1
ATOM 2645 C CA . GLY A 1 331 ? -21.409 5.689 -15.103 1.00 60.09 331 GLY A CA 1
ATOM 2646 C C . GLY A 1 331 ? -20.487 6.065 -16.271 1.00 60.09 331 GLY A C 1
ATOM 2647 O O . GLY A 1 331 ? -20.436 7.253 -16.617 1.00 60.09 331 GLY A O 1
ATOM 2648 N N . GLY A 1 332 ? -19.781 5.110 -16.885 1.00 67.50 332 GLY A N 1
ATOM 2649 C CA . GLY A 1 332 ? -18.859 5.334 -18.008 1.00 67.50 332 GLY A CA 1
ATOM 2650 C C . GLY A 1 332 ? -17.385 5.194 -17.616 1.00 67.50 332 GLY A C 1
ATOM 2651 O O . GLY A 1 332 ? -17.041 4.352 -16.803 1.00 67.50 332 GLY A O 1
ATOM 2652 N N . ASP A 1 333 ? -16.499 5.998 -18.213 1.00 74.88 333 ASP A N 1
ATOM 2653 C CA . ASP A 1 333 ? -15.053 5.925 -17.952 1.00 74.88 333 ASP A CA 1
ATOM 2654 C C . ASP A 1 333 ? -14.711 6.336 -16.491 1.00 74.88 333 ASP A C 1
ATOM 2656 O O . ASP A 1 333 ? -14.888 7.510 -16.147 1.00 74.88 333 ASP A O 1
ATOM 2660 N N . PRO A 1 334 ? -14.202 5.431 -15.630 1.00 69.19 334 PRO A N 1
ATOM 2661 C CA . PRO A 1 334 ? -13.762 5.698 -14.264 1.00 69.19 334 PRO A CA 1
ATOM 2662 C C . PRO A 1 334 ? -12.574 6.666 -14.213 1.00 69.19 334 PRO A C 1
ATOM 2664 O O . PRO A 1 334 ? -12.367 7.320 -13.196 1.00 69.19 334 PRO A O 1
ATOM 2667 N N . LEU A 1 335 ? -11.837 6.872 -15.306 1.00 81.44 335 LEU A N 1
ATOM 2668 C CA . LEU A 1 335 ? -10.755 7.859 -15.352 1.00 81.44 335 LEU A CA 1
ATOM 2669 C C . LEU A 1 335 ? -11.268 9.291 -15.548 1.00 81.44 335 LEU A C 1
ATOM 2671 O O . LEU A 1 335 ? -10.507 10.253 -15.399 1.00 81.44 335 LEU A O 1
ATOM 2675 N N . ARG A 1 336 ? -12.573 9.482 -15.805 1.00 82.19 336 ARG A N 1
ATOM 2676 C CA . ARG A 1 336 ? -13.192 10.816 -15.928 1.00 82.19 336 ARG A CA 1
ATOM 2677 C C . ARG A 1 336 ? -12.945 11.690 -14.701 1.00 82.19 336 ARG A C 1
ATOM 2679 O O . ARG A 1 336 ? -12.852 12.913 -14.834 1.00 82.19 336 ARG A O 1
ATOM 2686 N N . TYR A 1 337 ? -12.829 11.081 -13.521 1.00 85.88 337 TYR A N 1
ATOM 2687 C CA . TYR A 1 337 ? -12.571 11.786 -12.270 1.00 85.88 337 TYR A CA 1
ATOM 2688 C C . TYR A 1 337 ? -11.199 12.471 -12.288 1.00 85.88 337 TYR A C 1
ATOM 2690 O O . TYR A 1 337 ? -11.071 13.591 -11.793 1.00 85.88 337 TYR A O 1
ATOM 2698 N N . CYS A 1 338 ? -10.217 11.885 -12.975 1.00 91.12 338 CYS A N 1
ATOM 2699 C CA . CYS A 1 338 ? -8.864 12.420 -13.067 1.00 91.12 338 CYS A CA 1
ATOM 2700 C C . CYS A 1 338 ? -8.757 13.679 -13.943 1.00 91.12 338 CYS A C 1
ATOM 2702 O O . CYS A 1 338 ? -7.861 14.499 -13.752 1.00 91.12 338 CYS A O 1
ATOM 2704 N N . SER A 1 339 ? -9.692 13.887 -14.879 1.00 88.44 339 SER A N 1
ATOM 2705 C CA . SER A 1 339 ? -9.653 15.000 -15.844 1.00 88.44 339 SER A CA 1
ATOM 2706 C C . SER A 1 339 ? -9.735 16.405 -15.226 1.00 88.44 339 SER A C 1
ATOM 2708 O O . SER A 1 339 ? -9.412 17.389 -15.892 1.00 88.44 339 SER A O 1
ATOM 2710 N N . LYS A 1 340 ? -10.173 16.519 -13.965 1.00 89.12 340 LYS A N 1
ATOM 2711 C CA . LYS A 1 340 ? -10.356 17.808 -13.278 1.00 89.12 340 LYS A CA 1
ATOM 2712 C C . LYS A 1 340 ? -9.095 18.339 -12.596 1.00 89.12 340 LYS A C 1
ATOM 2714 O O . LYS A 1 340 ? -9.085 19.500 -12.186 1.00 89.12 340 LYS A O 1
ATOM 2719 N N . TYR A 1 341 ? -8.063 17.513 -12.452 1.00 93.94 341 TYR A N 1
ATOM 2720 C CA . TYR A 1 341 ? -6.869 17.860 -11.687 1.00 93.94 341 TYR A CA 1
ATOM 2721 C C . TYR A 1 341 ? -5.776 18.494 -12.557 1.00 93.94 341 TYR A C 1
ATOM 2723 O O . TYR A 1 341 ? -5.740 18.338 -13.776 1.00 93.94 341 TYR A O 1
ATOM 2731 N N . GLN A 1 342 ? -4.869 19.231 -11.913 1.00 91.31 342 GLN A N 1
ATOM 2732 C CA . GLN A 1 342 ? -3.646 19.742 -12.547 1.00 91.31 342 GLN A CA 1
ATOM 2733 C C . GLN A 1 342 ? -2.680 18.592 -12.876 1.00 91.31 342 GLN A C 1
ATOM 2735 O O . GLN A 1 342 ? -2.766 17.560 -12.217 1.00 91.31 342 GLN A O 1
ATOM 2740 N N . PRO A 1 343 ? -1.718 18.755 -13.809 1.00 91.00 343 PRO A N 1
ATOM 2741 C CA . PRO A 1 343 ? -0.932 17.644 -14.356 1.00 91.00 343 PRO A CA 1
ATOM 2742 C C . PRO A 1 343 ? -0.325 16.691 -13.322 1.00 91.00 343 PRO A C 1
ATOM 2744 O O . PRO A 1 343 ? -0.423 15.483 -13.498 1.00 91.00 343 PRO A O 1
ATOM 2747 N N . LEU A 1 344 ? 0.249 17.198 -12.223 1.00 92.31 344 LEU A N 1
ATOM 2748 C CA . LEU A 1 344 ? 0.859 16.341 -11.201 1.00 92.31 344 LEU A CA 1
ATOM 2749 C C . LEU A 1 344 ? -0.170 15.417 -10.523 1.00 92.31 344 LEU A C 1
ATOM 2751 O O . LEU A 1 344 ? 0.021 14.206 -10.505 1.00 92.31 344 LEU A O 1
ATOM 2755 N N . ALA A 1 345 ? -1.275 15.984 -10.031 1.00 95.88 345 ALA A N 1
ATOM 2756 C CA . ALA A 1 345 ? -2.364 15.238 -9.396 1.00 95.88 345 ALA A CA 1
ATOM 2757 C C . ALA A 1 345 ? -3.184 14.422 -10.408 1.00 95.88 345 ALA A C 1
ATOM 2759 O O . ALA A 1 345 ? -3.617 13.320 -10.105 1.00 95.88 345 ALA A O 1
ATOM 2760 N N . GLN A 1 346 ? -3.357 14.919 -11.634 1.00 94.31 346 GLN A N 1
ATOM 2761 C CA . GLN A 1 346 ? -3.988 14.173 -12.720 1.00 94.31 346 GLN A CA 1
ATOM 2762 C C . GLN A 1 346 ? -3.193 12.911 -13.041 1.00 94.31 346 GLN A C 1
ATOM 2764 O O . GLN A 1 346 ? -3.786 11.851 -13.205 1.00 94.31 346 GLN A O 1
ATOM 2769 N N . THR A 1 347 ? -1.866 13.015 -13.115 1.00 92.12 347 THR A N 1
ATOM 2770 C CA . THR A 1 347 ? -1.022 11.851 -13.376 1.00 92.12 347 THR A CA 1
ATOM 2771 C C . THR A 1 347 ? -1.101 10.859 -12.217 1.00 92.12 347 THR A C 1
ATOM 2773 O O . THR A 1 347 ? -1.266 9.680 -12.486 1.00 92.12 347 THR A O 1
ATOM 2776 N N . ALA A 1 348 ? -1.079 11.325 -10.960 1.00 95.06 348 ALA A N 1
ATOM 2777 C CA . ALA A 1 348 ? -1.258 10.469 -9.781 1.00 95.06 348 ALA A CA 1
ATOM 2778 C C . ALA A 1 348 ? -2.609 9.735 -9.781 1.00 95.06 348 ALA A C 1
ATOM 2780 O O . ALA A 1 348 ? -2.675 8.525 -9.599 1.00 95.06 348 ALA A O 1
ATOM 2781 N N . CYS A 1 349 ? -3.686 10.457 -10.096 1.00 95.19 349 CYS A N 1
ATOM 2782 C CA . CYS A 1 349 ? -5.014 9.872 -10.229 1.00 95.19 349 CYS A CA 1
ATOM 2783 C C . CYS A 1 349 ? -5.039 8.793 -11.311 1.00 95.19 349 CYS A C 1
ATOM 2785 O O . CYS A 1 349 ? -5.485 7.683 -11.055 1.00 95.19 349 CYS A O 1
ATOM 2787 N N . LEU A 1 350 ? -4.520 9.082 -12.510 1.00 92.12 350 LEU A N 1
ATOM 2788 C CA . LEU A 1 350 ? -4.471 8.099 -13.596 1.00 92.12 350 LEU A CA 1
ATOM 2789 C C . LEU A 1 350 ? -3.576 6.899 -13.253 1.00 92.12 350 LEU A C 1
ATOM 2791 O O . LEU A 1 350 ? -3.872 5.793 -13.690 1.00 92.12 350 LEU A O 1
ATOM 2795 N N . TYR A 1 351 ? -2.497 7.123 -12.503 1.00 91.69 351 TYR A N 1
ATOM 2796 C CA . TYR A 1 351 ? -1.549 6.099 -12.075 1.00 91.69 351 TYR A CA 1
ATOM 2797 C C . TYR A 1 351 ? -2.223 5.054 -11.176 1.00 91.69 351 TYR A C 1
ATOM 2799 O O . TYR A 1 351 ? -2.091 3.865 -11.447 1.00 91.69 351 TYR A O 1
ATOM 2807 N N . GLU A 1 352 ? -3.011 5.479 -10.186 1.00 91.31 352 GLU A N 1
ATOM 2808 C CA . GLU A 1 352 ? -3.712 4.559 -9.276 1.00 91.31 352 GLU A CA 1
ATOM 2809 C C . GLU A 1 352 ? -5.026 4.015 -9.868 1.00 91.31 352 GLU A C 1
ATOM 2811 O O . GLU A 1 352 ? -5.311 2.821 -9.785 1.00 91.31 352 GLU A O 1
ATOM 2816 N N . PHE A 1 353 ? -5.801 4.848 -10.572 1.00 88.38 353 PHE A N 1
ATOM 2817 C CA . PHE A 1 353 ? -7.132 4.464 -11.064 1.00 88.38 353 PHE A CA 1
ATOM 2818 C C . PHE A 1 353 ? -7.098 3.534 -12.277 1.00 88.38 353 PHE A C 1
ATOM 2820 O O . PHE A 1 353 ? -8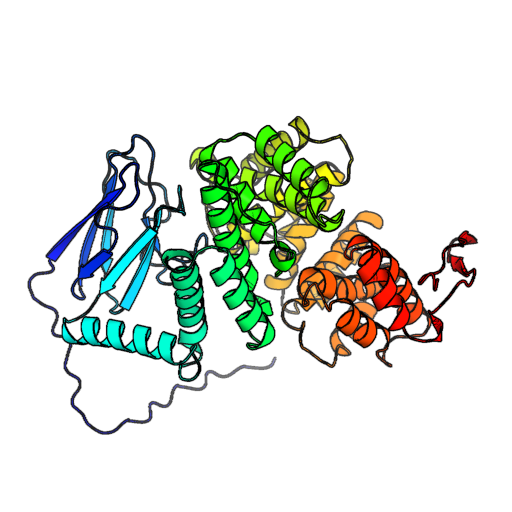.113 2.917 -12.608 1.00 88.38 353 PHE A O 1
ATOM 2827 N N . MET A 1 354 ? -5.963 3.409 -12.970 1.00 84.88 354 MET A N 1
ATOM 2828 C CA . MET A 1 354 ? -5.874 2.531 -14.139 1.00 84.88 354 MET A CA 1
ATOM 2829 C C . MET A 1 354 ? -6.089 1.053 -13.788 1.00 84.88 354 MET A C 1
ATOM 2831 O O . MET A 1 354 ? -6.606 0.311 -14.622 1.00 84.88 354 MET A O 1
ATOM 2835 N N . GLY A 1 355 ? -5.786 0.632 -12.554 1.00 77.06 355 GLY A N 1
ATOM 2836 C CA . GLY A 1 355 ? -6.099 -0.721 -12.077 1.00 77.06 355 GLY A CA 1
ATOM 2837 C C . GLY A 1 355 ? -7.602 -1.033 -12.117 1.00 77.06 355 GLY A C 1
ATOM 2838 O O . GLY A 1 355 ? -7.998 -2.139 -12.480 1.00 77.06 355 GLY A O 1
ATOM 2839 N N . LEU A 1 356 ? -8.466 -0.034 -11.888 1.00 75.00 356 LEU A N 1
ATOM 2840 C CA . LEU A 1 356 ? -9.919 -0.181 -12.066 1.00 75.00 356 LEU A CA 1
ATOM 2841 C C . LEU A 1 356 ? -10.272 -0.518 -13.515 1.00 75.00 356 LEU A C 1
ATOM 2843 O O . LEU A 1 356 ? -11.213 -1.268 -13.773 1.00 75.00 356 LEU A O 1
ATOM 2847 N N . HIS A 1 357 ? -9.501 0.006 -14.473 1.00 73.44 357 HIS A N 1
ATOM 2848 C CA . HIS A 1 357 ? -9.698 -0.310 -15.879 1.00 73.44 357 HIS A CA 1
ATOM 2849 C C . HIS A 1 357 ? -9.355 -1.754 -16.235 1.00 73.44 357 HIS A C 1
ATOM 2851 O O . HIS A 1 357 ? -9.983 -2.349 -17.112 1.00 73.44 357 HIS A O 1
ATOM 2857 N N . GLU A 1 358 ? -8.420 -2.372 -15.531 1.00 70.44 358 GLU A N 1
ATOM 2858 C CA . GLU A 1 358 ? -8.184 -3.803 -15.687 1.00 70.44 358 GLU A CA 1
ATOM 2859 C C . GLU A 1 358 ? -9.354 -4.641 -15.144 1.00 70.44 358 GLU A C 1
ATOM 2861 O O . GLU A 1 358 ? -9.773 -5.599 -15.795 1.00 70.44 358 GLU A O 1
ATOM 2866 N N . LEU A 1 359 ? -9.930 -4.253 -14.001 1.00 67.81 359 LEU A N 1
ATOM 2867 C CA . LEU A 1 359 ? -11.011 -4.996 -13.338 1.00 67.81 359 LEU A CA 1
ATOM 2868 C C . LEU A 1 359 ? -12.350 -4.947 -14.090 1.00 67.81 359 LEU A C 1
ATOM 2870 O O . LEU A 1 359 ? -13.129 -5.901 -14.046 1.00 67.81 359 LEU A O 1
ATOM 2874 N N . LEU A 1 360 ? -12.643 -3.831 -14.758 1.00 66.94 360 LEU A N 1
ATOM 2875 C CA . LEU A 1 360 ? -13.982 -3.545 -15.283 1.00 66.94 360 LEU A CA 1
ATOM 2876 C C . LEU A 1 360 ? -14.223 -3.998 -16.730 1.00 66.94 360 LEU A C 1
ATOM 2878 O O . LEU A 1 360 ? -15.378 -4.162 -17.133 1.00 66.94 360 LEU A O 1
ATOM 2882 N N . TRP A 1 361 ? -13.175 -4.225 -17.524 1.00 66.31 361 TRP A N 1
ATOM 2883 C CA . TRP A 1 361 ? -13.318 -4.554 -18.943 1.00 66.31 361 TRP A CA 1
ATOM 2884 C C . TRP A 1 361 ? -12.960 -6.004 -19.252 1.00 66.31 361 TRP A C 1
ATOM 2886 O O . TRP A 1 361 ? -11.958 -6.552 -18.799 1.00 66.31 361 TRP A O 1
ATOM 2896 N N . ALA A 1 362 ? -13.773 -6.624 -20.112 1.00 53.09 362 ALA A N 1
ATOM 2897 C CA . ALA A 1 362 ? -13.505 -7.960 -20.623 1.00 53.09 362 ALA A CA 1
ATOM 2898 C C . ALA A 1 362 ? -12.198 -7.967 -21.438 1.00 53.09 362 ALA A C 1
ATOM 2900 O O . ALA A 1 362 ? -12.176 -7.461 -22.557 1.00 53.09 362 ALA A O 1
ATOM 2901 N N . GLY A 1 363 ? -11.151 -8.565 -20.859 1.00 61.16 363 GLY A N 1
ATOM 2902 C CA . GLY A 1 363 ? -9.830 -8.771 -21.464 1.00 61.16 363 GLY A CA 1
ATOM 2903 C C . GLY A 1 363 ? -8.639 -8.309 -20.599 1.00 61.16 363 GLY A C 1
ATOM 2904 O O . GLY A 1 363 ? -7.513 -8.766 -20.804 1.00 61.16 363 GLY A O 1
ATOM 2905 N N . GLY A 1 364 ? -8.902 -7.552 -19.527 1.00 82.00 364 GLY A N 1
ATOM 2906 C CA . GLY A 1 364 ? -7.932 -7.289 -18.460 1.00 82.00 364 GLY A CA 1
ATOM 2907 C C . GLY A 1 364 ? -6.746 -6.429 -18.907 1.00 82.00 364 GLY A C 1
ATOM 2908 O O . GLY A 1 364 ? -6.922 -5.369 -19.511 1.00 82.00 364 GLY A O 1
ATOM 2909 N N . PHE A 1 365 ? -5.528 -6.887 -18.600 1.00 87.38 365 PHE A N 1
ATOM 2910 C CA . PHE A 1 365 ? -4.278 -6.152 -18.813 1.00 87.38 365 PHE A CA 1
ATOM 2911 C C . PHE A 1 365 ? -4.087 -5.615 -20.247 1.00 87.38 365 PHE A C 1
ATOM 2913 O O . PHE A 1 365 ? -3.632 -4.485 -20.436 1.00 87.38 365 PHE A O 1
ATOM 2920 N N . GLN A 1 366 ? -4.443 -6.389 -21.279 1.00 90.56 366 GLN A N 1
ATOM 2921 C CA . GLN A 1 366 ? -4.228 -5.980 -22.672 1.00 90.56 366 GLN A CA 1
ATOM 2922 C C . GLN A 1 366 ? -5.121 -4.795 -23.075 1.00 90.56 366 GLN A C 1
ATOM 2924 O O . GLN A 1 366 ? -4.653 -3.841 -23.703 1.00 90.56 366 GLN A O 1
ATOM 2929 N N . GLU A 1 367 ? -6.399 -4.843 -22.727 1.00 87.50 367 GLU A N 1
ATOM 2930 C CA . GLU A 1 367 ? -7.392 -3.822 -23.042 1.00 87.50 367 GLU A CA 1
ATOM 2931 C C . GLU A 1 367 ? -7.099 -2.522 -22.296 1.00 87.50 367 GLU A C 1
ATOM 2933 O O . GLU A 1 367 ? -7.179 -1.450 -22.899 1.00 87.50 367 GLU A O 1
ATOM 2938 N N . ALA A 1 368 ? -6.676 -2.608 -21.032 1.00 88.56 368 ALA A N 1
ATOM 2939 C CA . ALA A 1 368 ? -6.252 -1.445 -20.258 1.00 88.56 368 ALA A CA 1
ATOM 2940 C C . ALA A 1 368 ? -5.018 -0.757 -20.883 1.00 88.56 368 ALA A C 1
ATOM 2942 O O . ALA A 1 368 ? -4.994 0.466 -21.032 1.00 88.56 368 ALA A O 1
ATOM 2943 N N . LEU A 1 369 ? -4.029 -1.518 -21.372 1.00 91.25 369 LEU A N 1
ATOM 2944 C CA . LEU A 1 369 ? -2.888 -0.947 -22.103 1.00 91.25 369 LEU A CA 1
ATOM 2945 C C . LEU A 1 369 ? -3.296 -0.234 -23.397 1.00 91.25 369 LEU A C 1
ATOM 2947 O O . LEU A 1 369 ? -2.781 0.847 -23.700 1.00 91.25 369 LEU A O 1
ATOM 2951 N N . LEU A 1 370 ? -4.196 -0.835 -24.179 1.00 89.81 370 LEU A N 1
ATOM 2952 C CA . LEU A 1 370 ? -4.699 -0.225 -25.412 1.00 89.81 370 LEU A CA 1
ATOM 2953 C C . LEU A 1 370 ? -5.443 1.077 -25.113 1.00 89.81 370 LEU A C 1
ATOM 2955 O O . LEU A 1 370 ? -5.223 2.070 -25.810 1.00 89.81 370 LEU A O 1
ATOM 2959 N N . TYR A 1 371 ? -6.240 1.089 -24.043 1.00 88.44 371 TYR A N 1
ATOM 2960 C CA . TYR A 1 371 ? -6.940 2.280 -23.585 1.00 88.44 371 TYR A CA 1
ATOM 2961 C C . TYR A 1 371 ? -5.972 3.426 -23.274 1.00 88.44 371 TYR A C 1
ATOM 2963 O O . TYR A 1 371 ? -6.129 4.527 -23.803 1.00 88.44 371 TYR A O 1
ATOM 2971 N N . ILE A 1 372 ? -4.921 3.171 -22.486 1.00 88.62 372 ILE A N 1
ATOM 2972 C CA . ILE A 1 372 ? -3.924 4.197 -22.136 1.00 88.62 372 ILE A CA 1
ATOM 2973 C C . ILE A 1 372 ? -3.344 4.857 -23.390 1.00 88.62 372 ILE A C 1
ATOM 2975 O O . ILE A 1 372 ? -3.271 6.082 -23.485 1.00 88.62 372 ILE A O 1
ATOM 2979 N N . VAL A 1 373 ? -2.923 4.043 -24.360 1.00 89.31 373 VAL A N 1
ATOM 2980 C CA . VAL A 1 373 ? -2.233 4.519 -25.568 1.00 89.31 373 VAL A CA 1
ATOM 2981 C C . VAL A 1 373 ? -3.157 5.314 -26.495 1.00 89.31 373 VAL A C 1
ATOM 2983 O O . VAL A 1 373 ? -2.666 6.128 -27.286 1.00 89.31 373 VAL A O 1
ATOM 2986 N N . GLU A 1 374 ? -4.463 5.065 -26.425 1.00 89.00 374 GLU A N 1
ATOM 2987 C CA . GLU A 1 374 ? -5.474 5.729 -27.246 1.00 89.00 374 GLU A CA 1
ATOM 2988 C C . GLU A 1 374 ? -6.016 7.011 -26.600 1.00 89.00 374 GLU A C 1
ATOM 2990 O O . GLU A 1 374 ? -6.217 7.994 -27.315 1.00 89.00 374 GLU A O 1
ATOM 2995 N N . TYR A 1 375 ? -6.208 7.025 -25.277 1.00 84.88 375 TYR A N 1
ATOM 2996 C CA . TYR A 1 375 ? -6.984 8.066 -24.591 1.00 84.88 375 TYR A CA 1
ATOM 2997 C C . TYR A 1 375 ? -6.177 8.978 -23.651 1.00 84.88 375 TYR A C 1
ATOM 2999 O O . TYR A 1 375 ? -6.686 10.030 -23.262 1.00 84.88 375 TYR A O 1
ATOM 3007 N N . ILE A 1 376 ? -4.925 8.648 -23.301 1.00 86.38 376 ILE A N 1
ATOM 3008 C CA . ILE A 1 376 ? -4.059 9.556 -22.527 1.00 86.38 376 ILE A CA 1
ATOM 3009 C C . ILE A 1 376 ? -3.227 10.430 -23.478 1.00 86.38 376 ILE A C 1
ATOM 3011 O O . ILE A 1 376 ? -2.265 9.974 -24.096 1.00 86.38 376 ILE A O 1
ATOM 3015 N N . ASP A 1 377 ? -3.571 11.720 -23.547 1.00 83.06 377 ASP A N 1
ATOM 3016 C CA . ASP A 1 377 ? -2.975 12.682 -24.490 1.00 83.06 377 ASP A CA 1
ATOM 3017 C C . ASP A 1 377 ? -1.469 12.925 -24.277 1.00 83.06 377 ASP A C 1
ATOM 3019 O O . ASP A 1 377 ? -0.713 13.117 -25.234 1.00 83.06 377 ASP A O 1
ATOM 3023 N N . SER A 1 378 ? -1.006 12.950 -23.022 1.00 88.38 378 SER A N 1
ATOM 3024 C CA . SER A 1 378 ? 0.413 13.173 -22.723 1.00 88.38 378 SER A CA 1
ATOM 3025 C C . SER A 1 378 ? 1.195 11.875 -22.833 1.00 88.38 378 SER A C 1
ATOM 3027 O O . SER A 1 378 ? 0.979 10.939 -22.065 1.00 88.38 378 SER A O 1
ATOM 3029 N N . SER A 1 379 ? 2.183 11.850 -23.729 1.00 87.75 379 SER A N 1
ATOM 3030 C CA . SER A 1 379 ? 3.076 10.700 -23.879 1.00 87.75 379 SER A CA 1
ATOM 3031 C C . SER A 1 379 ? 3.852 10.376 -22.603 1.00 87.75 379 SER A C 1
ATOM 3033 O O . SER A 1 379 ? 4.133 9.210 -22.358 1.00 87.75 379 SER A O 1
ATOM 3035 N N . GLU A 1 380 ? 4.200 11.386 -21.804 1.00 88.81 380 GLU A N 1
ATOM 3036 C CA . GLU A 1 380 ? 4.910 11.197 -20.535 1.00 88.81 380 GLU A CA 1
ATOM 3037 C C . GLU A 1 380 ? 4.003 10.541 -19.488 1.00 88.81 380 GLU A C 1
ATOM 3039 O O . GLU A 1 380 ? 4.381 9.518 -18.922 1.00 88.81 380 GLU A O 1
ATOM 3044 N N . MET A 1 381 ? 2.775 11.053 -19.319 1.00 89.62 381 MET A N 1
ATOM 3045 C CA . MET A 1 381 ? 1.786 10.455 -18.409 1.00 89.62 381 MET A CA 1
ATOM 3046 C C . MET A 1 381 ? 1.449 9.023 -18.831 1.00 89.62 381 MET A C 1
ATOM 3048 O O . MET A 1 381 ? 1.451 8.116 -18.010 1.00 89.62 381 MET A O 1
ATOM 3052 N N . ALA A 1 382 ? 1.224 8.794 -20.127 1.00 91.56 382 ALA A N 1
ATOM 3053 C CA . ALA A 1 382 ? 0.914 7.468 -20.648 1.00 91.56 382 ALA A CA 1
ATOM 3054 C C . ALA A 1 382 ? 2.050 6.457 -20.404 1.00 91.56 382 ALA A C 1
ATOM 3056 O O . ALA A 1 382 ? 1.779 5.299 -20.107 1.00 91.56 382 ALA A O 1
ATOM 3057 N N . ILE A 1 383 ? 3.321 6.869 -20.495 1.00 92.56 383 ILE A N 1
ATOM 3058 C CA . ILE A 1 383 ? 4.468 6.002 -20.168 1.00 92.56 383 ILE A CA 1
ATOM 3059 C C . ILE A 1 383 ? 4.477 5.624 -18.682 1.00 92.56 383 ILE A C 1
ATOM 3061 O O . ILE A 1 383 ? 4.765 4.469 -18.363 1.00 92.56 383 ILE A O 1
ATOM 3065 N N . ASP A 1 384 ? 4.188 6.579 -17.798 1.00 90.62 384 ASP A N 1
ATOM 3066 C CA . ASP A 1 384 ? 4.142 6.371 -16.346 1.00 90.62 384 ASP A CA 1
ATOM 3067 C C . ASP A 1 384 ? 3.033 5.377 -15.968 1.00 90.62 384 ASP A C 1
ATOM 3069 O O . ASP A 1 384 ? 3.286 4.346 -15.346 1.00 90.62 384 ASP A O 1
ATOM 3073 N N . VAL A 1 385 ? 1.824 5.604 -16.484 1.00 92.12 385 VAL A N 1
ATOM 3074 C CA . VAL A 1 385 ? 0.655 4.753 -16.222 1.00 92.12 385 VAL A CA 1
ATOM 3075 C C . VAL A 1 385 ? 0.822 3.348 -16.822 1.00 92.12 385 VAL A C 1
ATOM 3077 O O . VAL A 1 385 ? 0.491 2.359 -16.176 1.00 92.12 385 VAL A O 1
ATOM 3080 N N . VAL A 1 386 ? 1.413 3.220 -18.019 1.00 93.94 386 VAL A N 1
ATOM 3081 C CA . VAL A 1 386 ? 1.745 1.905 -18.610 1.00 93.94 386 VAL A CA 1
ATOM 3082 C C . VAL A 1 386 ? 2.731 1.127 -17.737 1.00 93.94 386 VAL A C 1
ATOM 3084 O O . VAL A 1 386 ? 2.613 -0.093 -17.617 1.00 93.94 386 VAL A O 1
ATOM 3087 N N . ARG A 1 387 ? 3.721 1.805 -17.143 1.00 92.19 387 ARG A N 1
ATOM 3088 C CA . ARG A 1 387 ? 4.686 1.162 -16.242 1.00 92.19 387 ARG A CA 1
ATOM 3089 C C . ARG A 1 387 ? 4.013 0.651 -14.975 1.00 92.19 387 ARG A C 1
ATOM 3091 O O . ARG A 1 387 ? 4.284 -0.487 -14.604 1.00 92.19 387 ARG A O 1
ATOM 3098 N N . LYS A 1 388 ? 3.154 1.465 -14.354 1.00 90.75 388 LYS A N 1
ATOM 3099 C CA . LYS A 1 388 ? 2.391 1.083 -13.158 1.00 90.75 388 LYS A CA 1
ATOM 3100 C C . LYS A 1 388 ? 1.508 -0.122 -13.413 1.00 90.75 388 LYS A C 1
ATOM 3102 O O . LYS A 1 388 ? 1.697 -1.139 -12.761 1.00 90.75 388 LYS A O 1
ATOM 3107 N N . LEU A 1 389 ? 0.651 -0.045 -14.431 1.00 91.25 389 LEU A N 1
ATOM 3108 C CA . LEU A 1 389 ? -0.276 -1.122 -14.771 1.00 91.25 389 LEU A CA 1
ATOM 3109 C C . LEU A 1 389 ? 0.460 -2.447 -15.028 1.00 91.25 389 LEU A C 1
ATOM 3111 O O . LEU A 1 389 ? 0.046 -3.499 -14.557 1.00 91.25 389 LEU A O 1
ATOM 3115 N N . ALA A 1 390 ? 1.588 -2.407 -15.744 1.00 92.50 390 ALA A N 1
ATOM 3116 C CA . ALA A 1 390 ? 2.398 -3.603 -15.958 1.00 92.50 390 ALA A CA 1
ATOM 3117 C C . ALA A 1 390 ? 3.075 -4.113 -14.672 1.00 92.50 390 ALA A C 1
ATOM 3119 O O . ALA A 1 390 ? 3.282 -5.314 -14.539 1.00 92.50 390 ALA A O 1
ATOM 3120 N N . GLY A 1 391 ? 3.421 -3.229 -13.734 1.00 90.44 391 GLY A N 1
ATOM 3121 C CA . GLY A 1 391 ? 3.904 -3.614 -12.408 1.00 90.44 391 GLY A CA 1
ATOM 3122 C C . GLY A 1 391 ? 2.826 -4.307 -11.574 1.00 90.44 391 GLY A C 1
ATOM 3123 O O . GLY A 1 391 ? 3.095 -5.367 -11.018 1.00 90.44 391 GLY A O 1
ATOM 3124 N N . ASP A 1 392 ? 1.606 -3.772 -11.559 1.00 86.12 392 ASP A N 1
ATOM 3125 C CA . ASP A 1 392 ? 0.469 -4.344 -10.822 1.00 86.12 392 ASP A CA 1
ATOM 3126 C C . ASP A 1 392 ? 0.065 -5.713 -11.377 1.00 86.12 392 ASP A C 1
ATOM 3128 O O . ASP A 1 392 ? -0.138 -6.667 -10.625 1.00 86.12 392 ASP A O 1
ATOM 3132 N N . ALA A 1 393 ? 0.061 -5.857 -12.707 1.00 87.38 393 ALA A N 1
ATOM 3133 C CA . ALA A 1 393 ? -0.218 -7.126 -13.376 1.00 87.38 393 ALA A CA 1
ATOM 3134 C C . ALA A 1 393 ? 0.742 -8.256 -12.949 1.00 87.38 393 ALA A C 1
ATOM 3136 O O . ALA A 1 393 ? 0.424 -9.435 -13.116 1.00 87.38 393 ALA A O 1
ATOM 3137 N N . MET A 1 394 ? 1.913 -7.923 -12.391 1.00 86.88 394 MET A N 1
ATOM 3138 C CA . MET A 1 394 ? 2.872 -8.904 -11.886 1.00 86.88 394 MET A CA 1
ATOM 3139 C C . MET A 1 394 ? 2.539 -9.435 -10.494 1.00 86.88 394 MET A C 1
ATOM 3141 O O . MET A 1 394 ? 3.008 -10.525 -10.174 1.00 86.88 394 MET A O 1
ATOM 3145 N N . GLN A 1 395 ? 1.742 -8.733 -9.683 1.00 82.38 395 GLN A N 1
ATOM 3146 C CA . GLN A 1 395 ? 1.457 -9.118 -8.294 1.00 82.38 395 GLN A CA 1
ATOM 3147 C C . GLN A 1 395 ? 0.935 -10.559 -8.193 1.00 82.38 395 GLN A C 1
ATOM 3149 O O . GLN A 1 395 ? 1.446 -11.365 -7.420 1.00 82.38 395 GLN A O 1
ATOM 3154 N N . ASN A 1 396 ? -0.023 -10.922 -9.049 1.00 79.12 396 ASN A N 1
ATOM 3155 C CA . ASN A 1 396 ? -0.672 -12.238 -9.026 1.00 79.12 396 ASN A CA 1
ATOM 3156 C C . ASN A 1 396 ? 0.138 -13.359 -9.699 1.00 79.12 396 ASN A C 1
ATOM 3158 O O . ASN A 1 396 ? -0.227 -14.531 -9.608 1.00 79.12 396 ASN A O 1
ATOM 3162 N N . ILE A 1 397 ? 1.225 -13.012 -10.389 1.00 85.69 397 ILE A N 1
ATOM 3163 C CA . ILE A 1 397 ? 2.063 -13.942 -11.163 1.00 85.69 397 ILE A CA 1
ATOM 3164 C C . ILE A 1 397 ? 3.537 -13.851 -10.766 1.00 85.69 397 ILE A C 1
ATOM 3166 O O . ILE A 1 397 ? 4.411 -14.299 -11.511 1.00 85.69 397 ILE A O 1
ATOM 3170 N N . ILE A 1 398 ? 3.823 -13.261 -9.605 1.00 83.19 398 ILE A N 1
ATOM 3171 C CA . ILE A 1 398 ? 5.180 -12.919 -9.181 1.00 83.19 398 ILE A CA 1
ATOM 3172 C C . ILE A 1 398 ? 6.091 -14.146 -9.077 1.00 83.19 398 ILE A C 1
ATOM 3174 O O . ILE A 1 398 ? 7.293 -14.025 -9.318 1.00 83.19 398 ILE A O 1
ATOM 3178 N N . ASP A 1 399 ? 5.513 -15.325 -8.828 1.00 82.81 399 ASP A N 1
ATOM 3179 C CA . ASP A 1 399 ? 6.195 -16.620 -8.702 1.00 82.81 399 ASP A CA 1
ATOM 3180 C C . ASP A 1 399 ? 6.280 -17.415 -10.013 1.00 82.81 399 ASP A C 1
ATOM 3182 O O . ASP A 1 399 ? 6.959 -18.442 -10.074 1.00 82.81 399 ASP A O 1
ATOM 3186 N N . ASN A 1 400 ? 5.652 -16.946 -11.096 1.00 87.38 400 ASN A N 1
ATOM 3187 C CA . ASN A 1 400 ? 5.695 -17.645 -12.380 1.00 87.38 400 ASN A CA 1
ATOM 3188 C C . ASN A 1 400 ? 7.127 -17.716 -12.935 1.00 87.38 400 ASN A C 1
ATOM 3190 O O . ASN A 1 400 ? 7.954 -16.827 -12.734 1.00 87.38 400 ASN A O 1
ATOM 3194 N N . GLU A 1 401 ? 7.435 -18.776 -13.679 1.00 84.25 401 GLU A N 1
ATOM 3195 C CA . GLU A 1 401 ? 8.720 -18.904 -14.385 1.00 84.25 401 GLU A CA 1
ATOM 3196 C C . GLU A 1 401 ? 8.640 -18.444 -15.848 1.00 84.25 401 GLU A C 1
ATOM 3198 O O . GLU A 1 401 ? 9.664 -18.118 -16.456 1.00 84.25 401 GLU A O 1
ATOM 3203 N N . ASP A 1 402 ? 7.428 -18.403 -16.407 1.00 88.50 402 ASP A N 1
ATOM 3204 C CA . ASP A 1 402 ? 7.155 -18.006 -17.783 1.00 88.50 402 ASP A CA 1
ATOM 3205 C C . ASP A 1 402 ? 6.311 -16.726 -17.826 1.00 88.50 402 ASP A C 1
ATOM 3207 O O . ASP A 1 402 ? 5.239 -16.649 -17.229 1.00 88.50 402 ASP A O 1
ATOM 3211 N N . PHE A 1 403 ? 6.812 -15.741 -18.572 1.00 91.00 403 PHE A N 1
ATOM 3212 C CA . PHE A 1 403 ? 6.191 -14.432 -18.786 1.00 91.00 403 PHE A CA 1
ATOM 3213 C C . PHE A 1 403 ? 5.943 -14.149 -20.277 1.00 91.00 403 PHE A C 1
ATOM 3215 O O . PHE A 1 403 ? 5.847 -12.995 -20.705 1.00 91.00 403 PHE A O 1
ATOM 3222 N N . SER A 1 404 ? 5.924 -15.196 -21.109 1.00 91.25 404 SER A N 1
ATOM 3223 C CA . SER A 1 404 ? 5.766 -15.087 -22.565 1.00 91.25 404 SER A CA 1
ATOM 3224 C C . SER A 1 404 ? 4.511 -14.315 -22.961 1.00 91.25 404 SER A C 1
ATOM 3226 O O . SER A 1 404 ? 4.574 -13.479 -23.866 1.00 91.25 404 SER A O 1
ATOM 3228 N N . ASP A 1 405 ? 3.405 -14.556 -22.260 1.00 91.56 405 ASP A N 1
ATOM 3229 C CA . ASP A 1 405 ? 2.117 -13.929 -22.542 1.00 91.56 405 ASP A CA 1
ATOM 3230 C C . ASP A 1 405 ? 2.148 -12.432 -22.215 1.00 91.56 405 ASP A C 1
ATOM 3232 O O . ASP A 1 405 ? 1.782 -11.611 -23.052 1.00 91.56 405 ASP A O 1
ATOM 3236 N N . GLN A 1 406 ? 2.691 -12.048 -21.058 1.00 93.00 406 GLN A N 1
ATOM 3237 C CA . GLN A 1 406 ? 2.821 -10.650 -20.636 1.00 93.00 406 GLN A CA 1
ATOM 3238 C C . GLN A 1 406 ? 3.748 -9.874 -21.579 1.00 93.00 406 GLN A C 1
ATOM 3240 O O . GLN A 1 406 ? 3.440 -8.753 -2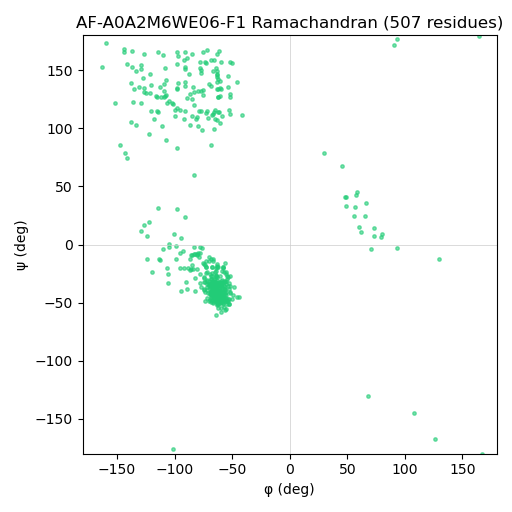1.986 1.00 93.00 406 GLN A O 1
ATOM 3245 N N . ILE A 1 407 ? 4.856 -10.490 -22.006 1.00 94.25 407 ILE A N 1
ATOM 3246 C CA . ILE A 1 407 ? 5.762 -9.908 -23.006 1.00 94.25 407 ILE A CA 1
ATOM 3247 C C . ILE A 1 407 ? 5.041 -9.736 -24.353 1.00 94.25 407 ILE A C 1
ATOM 3249 O O . ILE A 1 407 ? 5.217 -8.712 -25.020 1.00 94.25 407 ILE A O 1
ATOM 3253 N N . ALA A 1 408 ? 4.233 -10.713 -24.776 1.00 94.62 408 ALA A N 1
ATOM 3254 C CA . ALA A 1 408 ? 3.455 -10.621 -26.009 1.00 94.62 408 ALA A CA 1
ATOM 3255 C C . ALA A 1 408 ? 2.389 -9.515 -25.934 1.00 94.62 408 ALA A C 1
ATOM 3257 O O . ALA A 1 408 ? 2.254 -8.744 -26.888 1.00 94.62 408 ALA A O 1
ATOM 3258 N N . ILE A 1 409 ? 1.706 -9.380 -24.795 1.00 94.75 409 ILE A N 1
ATOM 3259 C CA . ILE A 1 409 ? 0.743 -8.306 -24.527 1.00 94.75 409 ILE A CA 1
ATOM 3260 C C . ILE A 1 409 ? 1.434 -6.938 -24.589 1.00 94.75 409 ILE A C 1
ATOM 3262 O O . ILE A 1 409 ? 0.987 -6.075 -25.344 1.00 94.75 409 ILE A O 1
ATOM 3266 N N . CYS A 1 410 ? 2.580 -6.748 -23.925 1.00 95.31 410 CYS A N 1
ATOM 3267 C CA . CYS A 1 410 ? 3.342 -5.494 -24.011 1.00 95.31 410 CYS A CA 1
ATOM 3268 C C . CYS A 1 410 ? 3.777 -5.142 -25.445 1.00 95.31 410 CYS A C 1
ATOM 3270 O O . CYS A 1 410 ? 3.897 -3.968 -25.791 1.00 95.31 410 CYS A O 1
ATOM 3272 N N . ARG A 1 411 ? 4.013 -6.135 -26.309 1.00 94.75 411 ARG A N 1
ATOM 3273 C CA . ARG A 1 411 ? 4.359 -5.918 -27.727 1.00 94.75 411 ARG A CA 1
ATOM 3274 C C . ARG A 1 411 ? 3.161 -5.589 -28.614 1.00 94.75 411 ARG A C 1
ATOM 3276 O O . ARG A 1 411 ? 3.364 -5.203 -29.765 1.00 94.75 411 ARG A O 1
ATOM 3283 N N . SER A 1 412 ? 1.937 -5.747 -28.113 1.00 94.25 412 SER A N 1
ATOM 3284 C CA . SER A 1 412 ? 0.720 -5.412 -28.860 1.00 94.25 412 SER A CA 1
ATOM 3285 C C . SER A 1 412 ? 0.500 -3.899 -28.995 1.00 94.25 412 SER A C 1
ATOM 3287 O O . SER A 1 412 ? -0.189 -3.462 -29.916 1.00 94.25 412 SER A O 1
ATOM 3289 N N . ILE A 1 413 ? 1.139 -3.096 -28.136 1.00 94.69 413 ILE A N 1
ATOM 3290 C CA . ILE A 1 413 ? 1.125 -1.631 -28.190 1.00 94.69 413 ILE A CA 1
ATOM 3291 C C . ILE A 1 413 ? 2.377 -1.069 -28.881 1.00 94.69 413 ILE A C 1
ATOM 3293 O O . ILE A 1 413 ? 3.431 -1.700 -28.948 1.00 94.69 413 ILE A O 1
ATOM 3297 N N . ARG A 1 414 ? 2.269 0.145 -29.431 1.00 93.12 414 ARG A N 1
ATOM 3298 C CA . ARG A 1 414 ? 3.356 0.807 -30.180 1.00 93.12 414 ARG A CA 1
ATOM 3299 C C . ARG A 1 414 ? 4.490 1.306 -29.272 1.00 93.12 414 ARG A C 1
ATOM 3301 O O . ARG A 1 414 ? 4.265 1.638 -28.111 1.00 93.12 414 ARG A O 1
ATOM 3308 N N . GLU A 1 415 ? 5.696 1.459 -29.821 1.00 89.31 415 GLU A N 1
ATOM 3309 C CA . GLU A 1 415 ? 6.770 2.211 -29.151 1.00 89.31 415 GLU A CA 1
ATOM 3310 C C . GLU A 1 415 ? 6.387 3.701 -28.979 1.00 89.31 415 GLU A C 1
ATOM 3312 O O . GLU A 1 415 ? 5.692 4.253 -29.842 1.00 89.31 415 GLU A O 1
ATOM 3317 N N . PRO A 1 416 ? 6.832 4.372 -27.893 1.00 90.31 416 PRO A N 1
ATOM 3318 C CA . PRO A 1 416 ? 7.721 3.874 -26.829 1.00 90.31 416 PRO A CA 1
ATOM 3319 C C . PRO A 1 416 ? 7.018 3.067 -25.715 1.00 90.31 416 PRO A C 1
ATOM 3321 O O . PRO A 1 416 ? 7.688 2.561 -24.815 1.00 90.31 416 PRO A O 1
ATOM 3324 N N . TYR A 1 417 ? 5.691 2.921 -25.762 1.00 93.88 417 TYR A N 1
ATOM 3325 C CA . TYR A 1 417 ? 4.895 2.325 -24.682 1.00 93.88 417 TYR A CA 1
ATOM 3326 C C . TYR A 1 417 ? 5.159 0.832 -24.473 1.00 93.88 417 TYR A C 1
ATOM 3328 O O . TYR A 1 417 ? 5.159 0.373 -23.338 1.00 93.88 417 TYR A O 1
ATOM 3336 N N . SER A 1 418 ? 5.473 0.073 -25.525 1.00 93.50 418 SER A N 1
ATOM 3337 C CA . SER A 1 418 ? 5.857 -1.342 -25.385 1.00 93.50 418 SER A CA 1
ATOM 3338 C C . SER A 1 418 ? 7.101 -1.538 -24.509 1.00 93.50 418 SER A C 1
ATOM 3340 O O . SER A 1 418 ? 7.134 -2.416 -23.647 1.00 93.50 418 SER A O 1
ATOM 3342 N N . VAL A 1 419 ? 8.114 -0.678 -24.669 1.00 89.38 419 VAL A N 1
ATOM 3343 C CA . VAL A 1 419 ? 9.330 -0.683 -23.838 1.00 89.38 419 VAL A CA 1
ATOM 3344 C C . VAL A 1 419 ? 9.017 -0.216 -22.416 1.00 89.38 419 VAL A C 1
ATOM 3346 O O . VAL A 1 419 ? 9.593 -0.734 -21.458 1.00 89.38 419 VAL A O 1
ATOM 3349 N N . ALA A 1 420 ? 8.103 0.745 -22.256 1.00 91.62 420 ALA A N 1
ATOM 3350 C CA . ALA A 1 420 ? 7.610 1.160 -20.944 1.00 91.62 420 ALA A CA 1
ATOM 3351 C C . ALA A 1 420 ? 6.900 0.004 -20.218 1.00 91.62 420 ALA A C 1
ATOM 3353 O O . ALA A 1 420 ? 7.220 -0.254 -19.064 1.00 91.62 420 ALA A O 1
ATOM 3354 N N . CYS A 1 421 ? 6.046 -0.746 -20.916 1.00 95.19 421 CYS A N 1
ATOM 3355 C CA . CYS A 1 421 ? 5.319 -1.901 -20.389 1.00 95.19 421 CYS A CA 1
ATOM 3356 C C . CYS A 1 421 ? 6.274 -3.000 -19.913 1.00 95.19 421 CYS A C 1
ATOM 3358 O O . CYS A 1 421 ? 6.191 -3.435 -18.771 1.00 95.19 421 CYS A O 1
ATOM 3360 N N . ILE A 1 422 ? 7.272 -3.375 -20.725 1.00 93.19 422 ILE A N 1
ATOM 3361 C CA . ILE A 1 422 ? 8.284 -4.370 -20.321 1.00 93.19 422 ILE A CA 1
ATOM 3362 C C . ILE A 1 422 ? 9.068 -3.898 -19.093 1.00 93.19 422 ILE A C 1
ATOM 3364 O O . ILE A 1 422 ? 9.342 -4.684 -18.193 1.00 93.19 422 ILE A O 1
ATOM 3368 N N . ASN A 1 423 ? 9.419 -2.613 -19.034 1.00 90.19 423 ASN A N 1
ATOM 3369 C CA . ASN A 1 423 ? 10.056 -2.037 -17.852 1.00 90.19 423 ASN A CA 1
ATOM 3370 C C . ASN A 1 423 ? 9.139 -2.055 -16.618 1.00 90.19 423 ASN A C 1
ATOM 3372 O O . ASN A 1 423 ? 9.649 -2.195 -15.511 1.00 90.19 423 ASN A O 1
ATOM 3376 N N . GLY A 1 424 ? 7.827 -1.910 -16.804 1.00 92.31 424 GLY A N 1
ATOM 3377 C CA . GLY A 1 424 ? 6.826 -2.031 -15.747 1.00 92.31 424 GLY A CA 1
ATOM 3378 C C . GLY A 1 424 ? 6.688 -3.460 -15.221 1.00 92.31 424 GLY A C 1
ATOM 3379 O O . GLY A 1 424 ? 6.707 -3.649 -14.012 1.00 92.31 424 GLY A O 1
ATOM 3380 N N . LEU A 1 425 ? 6.713 -4.477 -16.094 1.00 93.44 425 LEU A N 1
ATOM 3381 C CA . LEU A 1 425 ? 6.757 -5.888 -15.664 1.00 93.44 425 LEU A CA 1
ATOM 3382 C C . LEU A 1 425 ? 7.962 -6.162 -14.747 1.00 93.44 425 LEU A C 1
ATOM 3384 O O . LEU A 1 425 ? 7.868 -6.873 -13.754 1.00 93.44 425 LEU A O 1
ATOM 3388 N N . VAL A 1 426 ? 9.116 -5.558 -15.046 1.00 92.44 426 VAL A N 1
ATOM 3389 C CA . VAL A 1 426 ? 10.286 -5.649 -14.159 1.00 92.44 426 VAL A CA 1
ATOM 3390 C C . VAL A 1 426 ? 10.046 -4.895 -12.850 1.00 92.44 426 VAL A C 1
ATOM 3392 O O . VAL A 1 426 ? 10.495 -5.343 -11.797 1.00 92.44 426 VAL A O 1
ATOM 3395 N N . ALA A 1 427 ? 9.339 -3.762 -12.909 1.00 88.50 427 ALA A N 1
ATOM 3396 C CA . ALA A 1 427 ? 9.032 -2.954 -11.739 1.00 88.50 427 ALA A CA 1
ATOM 3397 C C . ALA A 1 427 ? 8.165 -3.682 -10.707 1.00 88.50 427 ALA A C 1
ATOM 3399 O O . ALA A 1 427 ? 8.375 -3.481 -9.514 1.00 88.50 427 ALA A O 1
ATOM 3400 N N . GLY A 1 428 ? 7.297 -4.599 -11.144 1.00 88.88 428 GLY A N 1
ATOM 3401 C CA . GLY A 1 428 ? 6.521 -5.456 -10.245 1.00 88.88 428 GLY A CA 1
ATOM 3402 C C . GLY A 1 428 ? 7.384 -6.270 -9.269 1.00 88.88 428 GLY A C 1
ATOM 3403 O O . GLY A 1 428 ? 7.005 -6.452 -8.115 1.00 88.88 428 GLY A O 1
ATOM 3404 N N . PHE A 1 429 ? 8.597 -6.682 -9.665 1.00 90.12 429 PHE A N 1
ATOM 3405 C CA . PHE A 1 429 ? 9.520 -7.359 -8.743 1.00 90.12 429 PHE A CA 1
ATOM 3406 C C . PHE A 1 429 ? 10.059 -6.438 -7.647 1.00 90.12 429 PHE A C 1
ATOM 3408 O O . PHE A 1 429 ? 10.351 -6.925 -6.561 1.00 90.12 429 PHE A O 1
ATOM 3415 N N . TYR A 1 430 ? 10.187 -5.131 -7.894 1.00 85.62 430 TYR A N 1
ATOM 3416 C CA . TYR A 1 430 ? 10.616 -4.192 -6.852 1.00 85.62 430 TYR A CA 1
ATOM 3417 C C . TYR A 1 430 ? 9.568 -4.045 -5.748 1.00 85.62 430 TYR A C 1
ATOM 3419 O O . TYR A 1 430 ? 9.944 -3.836 -4.601 1.00 85.62 430 TYR A O 1
ATOM 3427 N N . SER A 1 431 ? 8.286 -4.170 -6.097 1.00 78.94 431 SER A N 1
ATOM 3428 C CA . SER A 1 431 ? 7.169 -3.980 -5.167 1.00 78.94 431 SER A CA 1
ATOM 3429 C C . SER A 1 431 ? 6.740 -5.267 -4.456 1.00 78.94 431 SER A C 1
ATOM 3431 O O . SER A 1 431 ? 6.280 -5.207 -3.315 1.00 78.94 431 SER A O 1
ATOM 3433 N N . HIS A 1 432 ? 6.872 -6.425 -5.116 1.00 80.00 432 HIS A N 1
ATOM 3434 C CA . HIS A 1 432 ? 6.236 -7.669 -4.661 1.00 80.00 432 HIS A CA 1
ATOM 3435 C C . HIS A 1 432 ? 7.178 -8.855 -4.440 1.00 80.00 432 HIS A C 1
ATOM 3437 O O . HIS A 1 432 ? 6.728 -9.837 -3.857 1.00 80.00 432 HIS A O 1
ATOM 3443 N N . ALA A 1 433 ? 8.440 -8.816 -4.887 1.00 84.69 433 ALA A N 1
ATOM 3444 C CA . ALA A 1 433 ? 9.395 -9.898 -4.612 1.00 84.69 433 ALA A CA 1
ATOM 3445 C C . ALA A 1 433 ? 10.070 -9.717 -3.244 1.00 84.69 433 ALA A C 1
ATOM 3447 O O . ALA A 1 433 ? 10.068 -8.611 -2.712 1.00 84.69 433 ALA A O 1
ATOM 3448 N N . ASP A 1 434 ? 10.706 -10.776 -2.721 1.00 85.88 434 ASP A N 1
ATOM 3449 C CA . ASP A 1 434 ? 11.508 -10.714 -1.488 1.00 85.88 434 ASP A CA 1
ATOM 3450 C C . ASP A 1 434 ? 12.526 -9.563 -1.607 1.00 85.88 434 ASP A C 1
ATOM 3452 O O . ASP A 1 434 ? 13.444 -9.665 -2.434 1.00 85.88 434 ASP A O 1
ATOM 3456 N N . PRO A 1 435 ? 12.397 -8.484 -0.810 1.00 81.31 435 PRO A N 1
ATOM 3457 C CA . PRO A 1 435 ? 13.267 -7.321 -0.854 1.00 81.31 435 PRO A CA 1
ATOM 3458 C C . PRO A 1 435 ? 14.748 -7.661 -0.844 1.00 81.31 435 PRO A C 1
ATOM 3460 O O . PRO A 1 435 ? 15.494 -7.050 -1.598 1.00 81.31 435 PRO A O 1
ATOM 3463 N N . GLU A 1 436 ? 15.195 -8.686 -0.116 1.00 83.25 436 GLU A N 1
ATOM 3464 C CA . GLU A 1 436 ? 16.612 -9.069 -0.068 1.00 83.25 436 GLU A CA 1
ATOM 3465 C C . GLU A 1 436 ? 17.099 -9.781 -1.343 1.00 83.25 436 GLU A C 1
ATOM 3467 O O . GLU A 1 436 ? 18.310 -9.867 -1.592 1.00 83.25 436 GLU A O 1
ATOM 3472 N N . ARG A 1 437 ? 16.170 -10.277 -2.170 1.00 87.50 437 ARG A N 1
ATOM 3473 C CA . ARG A 1 437 ? 16.426 -11.127 -3.346 1.00 87.50 437 ARG A CA 1
ATOM 3474 C C . ARG A 1 437 ? 15.759 -10.656 -4.639 1.00 87.50 437 ARG A C 1
ATOM 3476 O O . ARG A 1 437 ? 15.816 -11.372 -5.635 1.00 87.50 437 ARG A O 1
ATOM 3483 N N . ILE A 1 438 ? 15.208 -9.440 -4.682 1.00 89.50 438 ILE A N 1
ATOM 3484 C CA . ILE A 1 438 ? 14.589 -8.845 -5.883 1.00 89.50 438 ILE A CA 1
ATOM 3485 C C . ILE A 1 438 ? 15.433 -9.058 -7.151 1.00 89.50 438 ILE A C 1
ATOM 3487 O O . ILE A 1 438 ? 14.917 -9.450 -8.200 1.00 89.50 438 ILE A O 1
ATOM 3491 N N . HIS A 1 439 ? 16.747 -8.834 -7.058 1.00 92.44 439 HIS A N 1
ATOM 3492 C CA . HIS A 1 439 ? 17.668 -8.980 -8.186 1.00 92.44 439 HIS A CA 1
ATOM 3493 C C . HIS A 1 439 ? 17.654 -10.373 -8.834 1.00 92.44 439 HIS A C 1
ATOM 3495 O O . HIS A 1 439 ? 17.855 -10.463 -10.043 1.00 92.44 439 HIS A O 1
ATOM 3501 N N . GLU A 1 440 ? 17.399 -11.446 -8.079 1.00 92.69 440 GLU A N 1
ATOM 3502 C CA . GLU A 1 440 ? 17.342 -12.811 -8.613 1.00 92.69 440 GLU A CA 1
ATOM 3503 C C . GLU A 1 440 ? 16.208 -12.936 -9.638 1.00 92.69 440 GLU A C 1
ATOM 3505 O O . GLU A 1 440 ? 16.426 -13.372 -10.773 1.00 92.69 440 GLU A O 1
ATOM 3510 N N . ARG A 1 441 ? 15.013 -12.456 -9.271 1.00 91.38 441 ARG A N 1
ATOM 3511 C CA . ARG A 1 441 ? 13.820 -12.473 -10.129 1.00 91.38 441 ARG A CA 1
ATOM 3512 C C . ARG A 1 441 ? 13.955 -11.509 -11.304 1.00 91.38 441 ARG A C 1
ATOM 3514 O O . ARG A 1 441 ? 13.681 -11.880 -12.446 1.00 91.38 441 ARG A O 1
ATOM 3521 N N . VAL A 1 442 ? 14.475 -10.307 -11.056 1.00 93.31 442 VAL A N 1
ATOM 3522 C CA . VAL A 1 442 ? 14.732 -9.307 -12.104 1.00 93.31 442 VAL A CA 1
ATOM 3523 C C . VAL A 1 442 ? 15.727 -9.830 -13.140 1.00 93.31 442 VAL A C 1
ATOM 3525 O O . VAL A 1 442 ? 15.490 -9.708 -14.343 1.00 93.31 442 VAL A O 1
ATOM 3528 N N . PHE A 1 443 ? 16.832 -10.447 -12.712 1.00 93.06 443 PHE A N 1
ATOM 3529 C CA . PHE A 1 443 ? 17.817 -11.007 -13.637 1.00 93.06 443 PHE A CA 1
ATOM 3530 C C . PHE A 1 443 ? 17.246 -12.194 -14.405 1.00 93.06 443 PHE A C 1
ATOM 3532 O O . PHE A 1 443 ? 17.436 -12.251 -15.620 1.00 93.06 443 PHE A O 1
ATOM 3539 N N . GLN A 1 444 ? 16.493 -13.082 -13.750 1.00 92.19 444 GLN A N 1
ATOM 3540 C CA . GLN A 1 444 ? 15.790 -14.175 -14.422 1.00 92.19 444 GLN A CA 1
ATOM 3541 C C . GLN A 1 444 ? 14.868 -13.646 -15.531 1.00 92.19 444 GLN A C 1
ATOM 3543 O O . GLN A 1 444 ? 14.956 -14.107 -16.674 1.00 92.19 444 GLN A O 1
ATOM 3548 N N . PHE A 1 445 ? 14.048 -12.633 -15.235 1.00 93.50 445 PHE A N 1
ATOM 3549 C CA . PHE A 1 445 ? 13.168 -12.008 -16.220 1.00 93.50 445 PHE A CA 1
ATOM 3550 C C . PHE A 1 445 ? 13.962 -11.356 -17.359 1.00 93.50 445 PHE A C 1
ATOM 3552 O O . PHE A 1 445 ? 13.731 -11.657 -18.531 1.00 93.50 445 PHE A O 1
ATOM 3559 N N . CYS A 1 446 ? 14.955 -10.516 -17.049 1.00 91.94 446 CYS A N 1
ATOM 3560 C CA . CYS A 1 446 ? 15.757 -9.844 -18.074 1.00 91.94 446 CYS A CA 1
ATOM 3561 C C . CYS A 1 446 ? 16.590 -10.827 -18.920 1.00 91.94 446 CYS A C 1
ATOM 3563 O O . CYS A 1 446 ? 16.949 -10.517 -20.058 1.00 91.94 446 CYS A O 1
ATOM 3565 N N . GLN A 1 447 ? 16.900 -12.025 -18.416 1.00 91.00 447 GLN A N 1
ATOM 3566 C CA . GLN A 1 447 ? 17.572 -13.076 -19.185 1.00 91.00 447 GLN A CA 1
ATOM 3567 C C . GLN A 1 447 ? 16.627 -13.905 -20.056 1.00 91.00 447 GLN A C 1
ATOM 3569 O O . GLN A 1 447 ? 17.127 -14.654 -20.905 1.00 91.00 447 GLN A O 1
ATOM 3574 N N . ASN A 1 448 ? 15.308 -13.737 -19.932 1.00 90.12 448 ASN A N 1
ATOM 3575 C CA . ASN A 1 448 ? 14.328 -14.518 -20.674 1.00 90.12 448 ASN A CA 1
ATOM 3576 C C . ASN A 1 448 ? 14.633 -14.488 -22.192 1.00 90.12 448 ASN A C 1
ATOM 3578 O O . ASN A 1 448 ? 14.822 -13.410 -22.773 1.00 90.12 448 ASN A O 1
ATOM 3582 N N . PRO A 1 449 ? 14.746 -15.649 -22.867 1.00 90.31 449 PRO A N 1
ATOM 3583 C CA . PRO A 1 449 ? 15.101 -15.720 -24.286 1.00 90.31 449 PRO A CA 1
ATOM 3584 C C . PRO A 1 449 ? 14.072 -15.047 -25.204 1.00 90.31 449 PRO A C 1
ATOM 3586 O O . PRO A 1 449 ? 14.422 -14.665 -26.320 1.00 90.31 449 PRO A O 1
ATOM 3589 N N . ASN A 1 450 ? 12.841 -14.843 -24.731 1.00 89.88 450 ASN A N 1
ATOM 3590 C CA . ASN A 1 450 ? 11.785 -14.179 -25.486 1.00 89.88 450 ASN A CA 1
ATOM 3591 C C . ASN A 1 450 ? 11.994 -12.669 -25.600 1.00 89.88 450 ASN A C 1
ATOM 3593 O O . ASN A 1 450 ? 11.407 -12.063 -26.497 1.00 89.88 450 ASN A O 1
ATOM 3597 N N . LEU A 1 451 ? 12.841 -12.056 -24.764 1.00 90.50 451 LEU A N 1
ATOM 3598 C CA . LEU A 1 451 ? 13.227 -10.650 -24.897 1.00 90.50 451 LEU A CA 1
ATOM 3599 C C . LEU A 1 451 ? 14.230 -10.463 -26.040 1.00 90.50 451 LEU A C 1
ATOM 3601 O O . LEU A 1 451 ? 15.292 -11.101 -26.087 1.00 90.50 451 LEU A O 1
ATOM 3605 N N . SER A 1 452 ? 13.927 -9.519 -26.931 1.00 88.38 452 SER A N 1
ATOM 3606 C CA . SER A 1 452 ? 14.840 -9.055 -27.970 1.00 88.38 452 SER A CA 1
ATOM 3607 C C . SER A 1 452 ? 16.092 -8.431 -27.354 1.00 88.38 452 SER A C 1
ATOM 3609 O O . SER A 1 452 ? 16.153 -8.084 -26.174 1.00 88.38 452 SER A O 1
ATOM 3611 N N . ARG A 1 453 ? 17.122 -8.228 -28.178 1.00 85.19 453 ARG A N 1
ATOM 3612 C CA . ARG A 1 453 ? 18.370 -7.603 -27.727 1.00 85.19 453 ARG A CA 1
ATOM 3613 C C . ARG A 1 453 ? 18.165 -6.185 -27.171 1.00 85.19 453 ARG A C 1
ATOM 3615 O O . ARG A 1 453 ? 18.879 -5.802 -26.248 1.00 85.19 453 ARG A O 1
ATOM 3622 N N . ILE A 1 454 ? 17.238 -5.412 -27.743 1.00 82.50 454 ILE A N 1
ATOM 3623 C CA . ILE A 1 454 ? 16.966 -4.031 -27.316 1.00 82.50 454 ILE A CA 1
ATOM 3624 C C . ILE A 1 454 ? 16.217 -4.039 -25.981 1.00 82.50 454 ILE A C 1
ATOM 3626 O O . ILE A 1 454 ? 16.669 -3.388 -25.042 1.00 82.50 454 ILE A O 1
ATOM 3630 N N . GLU A 1 455 ? 15.150 -4.835 -25.869 1.00 87.12 455 GLU A N 1
ATOM 3631 C CA . GLU A 1 455 ? 14.365 -4.965 -24.632 1.00 87.12 455 GLU A CA 1
ATOM 3632 C C . GLU A 1 455 ? 15.230 -5.492 -23.485 1.00 87.12 455 GLU A C 1
ATOM 3634 O O . GLU A 1 455 ? 15.218 -4.922 -22.403 1.00 87.12 455 GLU A O 1
ATOM 3639 N N . ARG A 1 456 ? 16.067 -6.508 -23.732 1.00 88.56 456 ARG A N 1
ATOM 3640 C CA . ARG A 1 456 ? 17.015 -7.046 -22.744 1.00 88.56 456 ARG A CA 1
ATOM 3641 C C . ARG A 1 456 ? 17.974 -5.981 -22.220 1.00 88.56 456 ARG A C 1
ATOM 3643 O O . ARG A 1 456 ? 18.175 -5.871 -21.015 1.00 88.56 456 ARG A O 1
ATOM 3650 N N . LYS A 1 457 ? 18.554 -5.177 -23.118 1.00 83.69 457 LYS A N 1
ATOM 3651 C CA . LYS A 1 457 ? 19.461 -4.091 -22.726 1.00 83.69 457 LYS A CA 1
ATOM 3652 C C . LYS A 1 457 ? 18.725 -3.023 -21.911 1.00 83.69 457 LYS A C 1
ATOM 3654 O O . LYS A 1 457 ? 19.271 -2.558 -20.917 1.00 83.69 457 LYS A O 1
ATOM 3659 N N . ALA A 1 458 ? 17.511 -2.648 -22.319 1.00 82.25 458 ALA A N 1
ATOM 3660 C CA . ALA A 1 458 ? 16.682 -1.690 -21.588 1.00 82.25 458 ALA A CA 1
ATOM 3661 C C . ALA A 1 458 ? 16.288 -2.220 -20.196 1.00 82.25 458 ALA A C 1
ATOM 3663 O O . ALA A 1 458 ? 16.424 -1.492 -19.218 1.00 82.25 458 ALA A O 1
ATOM 3664 N N . CYS A 1 459 ? 15.913 -3.499 -20.113 1.00 88.31 459 CYS A N 1
ATOM 3665 C CA . CYS A 1 459 ? 15.565 -4.215 -18.885 1.00 88.31 459 CYS A CA 1
ATOM 3666 C C . CYS A 1 459 ? 16.706 -4.152 -17.868 1.00 88.31 459 CYS A C 1
ATOM 3668 O O . CYS A 1 459 ? 16.531 -3.604 -16.785 1.00 88.31 459 CYS A O 1
ATOM 3670 N N . PHE A 1 460 ? 17.909 -4.604 -18.247 1.00 87.81 460 PHE A N 1
ATOM 3671 C CA . PHE A 1 460 ? 19.076 -4.533 -17.363 1.00 87.81 460 PHE A CA 1
ATOM 3672 C C . PHE A 1 460 ? 19.472 -3.098 -17.022 1.00 87.81 460 PHE A C 1
ATOM 3674 O O . PHE A 1 460 ? 19.822 -2.818 -15.880 1.00 87.81 460 PHE A O 1
ATOM 3681 N N . SER A 1 461 ? 19.399 -2.181 -17.990 1.00 82.06 461 SER A N 1
ATOM 3682 C CA . SER A 1 461 ? 19.728 -0.776 -17.748 1.00 82.06 461 SER A CA 1
ATOM 3683 C C . SER A 1 461 ? 18.850 -0.169 -16.661 1.00 82.06 461 SER A C 1
ATOM 3685 O O . SER A 1 461 ? 19.364 0.493 -15.768 1.00 82.06 461 SER A O 1
ATOM 3687 N N . ASN A 1 462 ? 17.542 -0.406 -16.735 1.00 83.19 462 ASN A N 1
ATOM 3688 C CA . ASN A 1 462 ? 16.589 0.048 -15.733 1.00 83.19 462 ASN A CA 1
ATOM 3689 C C . ASN A 1 462 ? 16.789 -0.701 -14.404 1.00 83.19 462 ASN A C 1
ATOM 3691 O O . ASN A 1 462 ? 16.847 -0.077 -13.349 1.00 83.19 462 ASN A O 1
ATOM 3695 N N . ALA A 1 463 ? 17.009 -2.019 -14.463 1.00 88.44 463 ALA A N 1
ATOM 3696 C CA . ALA A 1 463 ? 17.255 -2.852 -13.292 1.00 88.44 463 ALA A CA 1
ATOM 3697 C C . ALA A 1 463 ? 18.373 -2.325 -12.401 1.00 88.44 463 ALA A C 1
ATOM 3699 O O . ALA A 1 463 ? 18.163 -2.136 -11.208 1.00 88.44 463 ALA A O 1
ATOM 3700 N N . PHE A 1 464 ? 19.544 -2.021 -12.955 1.00 86.81 464 PHE A N 1
ATOM 3701 C CA . PHE A 1 464 ? 20.650 -1.536 -12.130 1.00 86.81 464 PHE A CA 1
ATOM 3702 C C . PHE A 1 464 ? 20.392 -0.152 -11.529 1.00 86.81 464 PHE A C 1
ATOM 3704 O O . PHE A 1 464 ? 20.786 0.085 -10.388 1.00 86.81 464 PHE A O 1
ATOM 3711 N N . THR A 1 465 ? 19.700 0.741 -12.244 1.00 83.81 465 THR A N 1
ATOM 3712 C CA . THR A 1 465 ? 19.288 2.039 -11.691 1.00 83.81 465 THR A CA 1
ATOM 3713 C C . THR A 1 465 ? 18.347 1.858 -10.501 1.00 83.81 465 THR A C 1
ATOM 3715 O O . THR A 1 465 ? 18.566 2.470 -9.458 1.00 83.81 465 THR A O 1
ATOM 3718 N N . GLN A 1 466 ? 17.347 0.984 -10.622 1.00 85.62 466 GLN A N 1
ATOM 3719 C CA . GLN A 1 466 ? 16.365 0.756 -9.562 1.00 85.62 466 GLN A CA 1
ATOM 3720 C C . GLN A 1 466 ? 16.960 -0.005 -8.376 1.00 85.62 466 GLN A C 1
ATOM 3722 O O . GLN A 1 466 ? 16.819 0.432 -7.239 1.00 85.62 466 GLN A O 1
ATOM 3727 N N . LEU A 1 467 ? 17.706 -1.085 -8.621 1.00 86.81 467 LEU A N 1
ATOM 3728 C CA . LEU A 1 467 ? 18.347 -1.870 -7.562 1.00 86.81 467 LEU A CA 1
ATOM 3729 C C . LEU A 1 467 ? 19.351 -1.033 -6.757 1.00 86.81 467 LEU A C 1
ATOM 3731 O O . LEU A 1 467 ? 19.466 -1.231 -5.553 1.00 86.81 467 LEU A O 1
ATOM 3735 N N . ARG A 1 468 ? 20.028 -0.057 -7.377 1.00 84.31 468 ARG A N 1
ATOM 3736 C CA . ARG A 1 468 ? 20.888 0.905 -6.666 1.00 84.31 468 ARG A CA 1
ATOM 3737 C C . ARG A 1 468 ? 20.105 1.801 -5.702 1.00 84.31 468 ARG A C 1
ATOM 3739 O O . ARG A 1 468 ? 20.656 2.208 -4.685 1.00 84.31 468 ARG A O 1
ATOM 3746 N N . ASN A 1 469 ? 18.860 2.131 -6.038 1.00 80.56 469 ASN A N 1
ATOM 3747 C CA . ASN A 1 469 ? 17.990 2.964 -5.209 1.00 80.56 469 ASN A CA 1
ATOM 3748 C C . ASN A 1 469 ? 17.264 2.160 -4.123 1.00 80.56 469 ASN A C 1
ATOM 3750 O O . ASN A 1 469 ? 16.811 2.754 -3.153 1.00 80.56 469 ASN A O 1
ATOM 3754 N N . ILE A 1 470 ? 17.136 0.841 -4.293 1.00 81.69 470 ILE A N 1
ATOM 3755 C CA . ILE A 1 470 ? 16.440 -0.056 -3.360 1.00 81.69 470 ILE A CA 1
ATOM 3756 C C . ILE A 1 470 ? 17.410 -0.688 -2.359 1.00 81.69 470 ILE A C 1
ATOM 3758 O O . ILE A 1 470 ? 17.073 -0.807 -1.184 1.00 81.69 470 ILE A O 1
ATOM 3762 N N . TYR A 1 471 ? 18.607 -1.085 -2.799 1.00 83.56 471 TYR A N 1
ATOM 3763 C CA . TYR A 1 471 ? 19.594 -1.754 -1.956 1.00 83.56 471 TYR A CA 1
ATOM 3764 C C . TYR A 1 471 ? 20.563 -0.800 -1.267 1.00 83.56 471 TYR A C 1
ATOM 3766 O O . TYR A 1 471 ? 20.916 0.259 -1.786 1.00 83.56 471 TYR A O 1
ATOM 3774 N N . SER A 1 472 ? 21.082 -1.239 -0.116 1.00 80.69 472 SER A N 1
ATOM 3775 C CA . SER A 1 472 ? 22.266 -0.626 0.483 1.00 80.69 472 SER A CA 1
ATOM 3776 C C . SER A 1 472 ? 23.460 -0.711 -0.476 1.00 80.69 472 SER A C 1
ATOM 3778 O O . SER A 1 472 ? 23.527 -1.585 -1.343 1.00 80.69 472 SER A O 1
ATOM 3780 N N . GLY A 1 473 ? 24.448 0.172 -0.308 1.00 81.88 473 GLY A N 1
ATOM 3781 C CA . GLY A 1 473 ? 25.644 0.162 -1.157 1.00 81.88 473 GLY A CA 1
ATOM 3782 C C . GLY A 1 473 ? 26.420 -1.163 -1.110 1.00 81.88 473 GLY A C 1
ATOM 3783 O O . GLY A 1 473 ? 26.958 -1.587 -2.129 1.00 81.88 473 GLY A O 1
ATOM 3784 N N . GLU A 1 474 ? 26.441 -1.831 0.047 1.00 83.00 474 GLU A N 1
ATOM 3785 C CA . GLU A 1 474 ? 27.064 -3.149 0.226 1.00 83.00 474 GLU A CA 1
ATOM 3786 C C . GLU A 1 474 ? 26.290 -4.240 -0.521 1.00 83.00 474 GLU A C 1
ATOM 3788 O O . GLU A 1 474 ? 26.875 -4.965 -1.328 1.00 83.00 474 GLU A O 1
ATOM 3793 N N . LYS A 1 475 ? 24.964 -4.299 -0.341 1.00 85.00 475 LYS A N 1
ATOM 3794 C CA . LYS A 1 475 ? 24.129 -5.284 -1.034 1.00 85.00 475 LYS A CA 1
ATOM 3795 C C . LYS A 1 475 ? 24.141 -5.064 -2.545 1.00 85.00 475 LYS A C 1
ATOM 3797 O O . LYS A 1 475 ? 24.244 -6.022 -3.304 1.00 85.00 475 LYS A O 1
ATOM 3802 N N . PHE A 1 476 ? 24.109 -3.815 -3.008 1.00 86.38 476 PHE A N 1
ATOM 3803 C CA . PHE A 1 476 ? 24.211 -3.511 -4.435 1.00 86.38 476 PHE A CA 1
ATOM 3804 C C . PHE A 1 476 ? 25.552 -3.972 -5.034 1.00 86.38 476 PHE A C 1
ATOM 3806 O O . PHE A 1 476 ? 25.581 -4.459 -6.165 1.00 86.38 476 PHE A O 1
ATOM 3813 N N . ALA A 1 477 ? 26.656 -3.883 -4.283 1.00 84.88 477 ALA A N 1
ATOM 3814 C CA . ALA A 1 477 ? 27.948 -4.408 -4.724 1.00 84.88 477 ALA A CA 1
ATOM 3815 C C . ALA A 1 477 ? 27.928 -5.942 -4.875 1.00 84.88 477 ALA A C 1
ATOM 3817 O O . ALA A 1 477 ? 28.373 -6.448 -5.904 1.00 84.88 477 ALA A O 1
ATOM 3818 N N . GLU A 1 478 ? 27.340 -6.669 -3.919 1.00 88.06 478 GLU A N 1
ATOM 3819 C CA . GLU A 1 478 ? 27.125 -8.126 -4.000 1.00 88.06 478 GLU A CA 1
ATOM 3820 C C . GLU A 1 478 ? 26.273 -8.506 -5.227 1.00 88.06 478 GLU A C 1
ATOM 3822 O O . GLU A 1 478 ? 26.635 -9.381 -6.016 1.00 88.06 478 GLU A O 1
ATOM 3827 N N . VAL A 1 479 ? 25.170 -7.789 -5.451 1.00 88.88 479 VAL A N 1
ATOM 3828 C CA . VAL A 1 479 ? 24.290 -7.973 -6.619 1.00 88.88 479 VAL A CA 1
ATOM 3829 C C . VAL A 1 479 ? 25.049 -7.767 -7.931 1.00 88.88 479 VAL A C 1
ATOM 383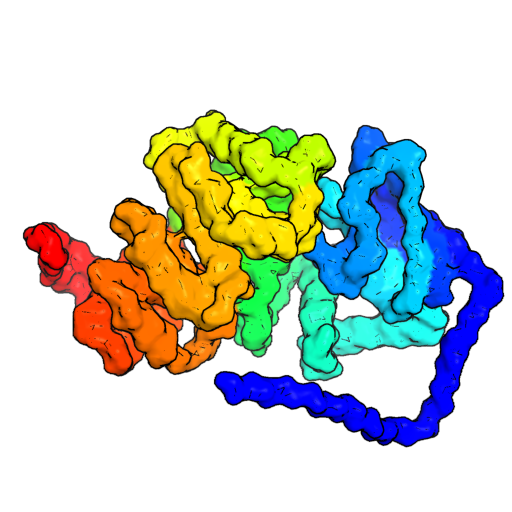1 O O . VAL A 1 479 ? 24.841 -8.474 -8.920 1.00 88.88 479 VAL A O 1
ATOM 3834 N N . CYS A 1 480 ? 25.982 -6.823 -7.953 1.00 86.00 480 CYS A N 1
ATOM 3835 C CA . CYS A 1 480 ? 26.825 -6.593 -9.114 1.00 86.00 480 CYS A CA 1
ATOM 3836 C C . CYS A 1 480 ? 27.803 -7.734 -9.413 1.00 86.00 480 CYS A C 1
ATOM 3838 O O . CYS A 1 480 ? 28.158 -7.947 -10.579 1.00 86.00 480 CYS A O 1
ATOM 3840 N N . GLU A 1 481 ? 28.204 -8.507 -8.406 1.00 85.69 481 GLU A N 1
ATOM 3841 C CA . GLU A 1 481 ? 28.985 -9.730 -8.596 1.00 85.69 481 GLU A CA 1
ATOM 3842 C C . GLU A 1 481 ? 28.137 -10.887 -9.137 1.00 85.69 481 GLU A C 1
ATOM 3844 O O . GLU A 1 481 ? 28.669 -11.741 -9.855 1.00 85.69 481 GLU A O 1
ATOM 3849 N N . SER A 1 482 ? 26.828 -10.912 -8.858 1.00 88.31 482 SER A N 1
ATOM 3850 C CA . SER A 1 482 ? 25.904 -11.945 -9.350 1.00 88.31 482 SER A CA 1
ATOM 3851 C C . SER A 1 482 ? 25.343 -11.656 -10.752 1.00 88.31 482 SER A C 1
ATOM 3853 O O . SER A 1 482 ? 24.995 -12.596 -11.471 1.00 88.31 482 SER A O 1
ATOM 3855 N N . ALA A 1 483 ? 25.366 -10.397 -11.208 1.00 87.19 483 ALA A N 1
ATOM 3856 C CA . ALA A 1 483 ? 24.913 -9.963 -12.537 1.00 87.19 483 ALA A CA 1
ATOM 3857 C C . ALA A 1 483 ? 25.493 -10.794 -13.705 1.00 87.19 483 ALA A C 1
ATOM 3859 O O . ALA A 1 483 ? 26.586 -11.344 -13.592 1.00 87.19 483 ALA A O 1
ATOM 3860 N N . PRO A 1 484 ? 24.862 -10.876 -14.889 1.00 85.62 484 PRO A N 1
ATOM 3861 C CA . PRO A 1 484 ? 25.460 -11.587 -16.023 1.00 85.62 484 PRO A CA 1
ATOM 3862 C C . PRO A 1 484 ? 26.776 -10.936 -16.481 1.00 85.62 484 PRO A C 1
ATOM 3864 O O . PRO A 1 484 ? 26.898 -9.713 -16.488 1.00 85.62 484 PRO A O 1
ATOM 3867 N N . HIS A 1 485 ? 27.758 -11.738 -16.914 1.00 82.69 485 HIS A N 1
ATOM 3868 C CA . HIS A 1 485 ? 29.124 -11.270 -17.223 1.00 82.69 485 HIS A CA 1
ATOM 3869 C C . HIS A 1 485 ? 29.178 -10.086 -18.209 1.00 82.69 485 HIS A C 1
ATOM 3871 O O . HIS A 1 485 ? 30.055 -9.233 -18.111 1.00 82.69 485 HIS A O 1
ATOM 3877 N N . GLU A 1 486 ? 28.245 -10.008 -19.161 1.00 80.06 486 GLU A N 1
ATOM 3878 C CA . GLU A 1 486 ? 28.177 -8.911 -20.136 1.00 80.06 486 GLU A CA 1
ATOM 3879 C C . GLU A 1 486 ? 27.803 -7.542 -19.532 1.00 80.06 486 GLU A C 1
ATOM 3881 O O . GLU A 1 486 ? 28.121 -6.521 -20.147 1.00 80.06 486 GLU A O 1
ATOM 3886 N N . TYR A 1 487 ? 27.211 -7.521 -18.331 1.00 78.62 487 TYR A N 1
ATOM 3887 C CA . TYR A 1 487 ? 26.833 -6.315 -17.579 1.00 78.62 487 TYR A CA 1
ATOM 3888 C C . TYR A 1 487 ? 27.768 -6.012 -16.392 1.00 78.62 487 TYR A C 1
ATOM 3890 O O . TYR A 1 487 ? 27.574 -5.011 -15.705 1.00 78.62 487 TYR A O 1
ATOM 3898 N N . ARG A 1 488 ? 28.810 -6.826 -16.159 1.00 76.25 488 ARG A N 1
ATOM 3899 C CA . ARG A 1 488 ? 29.806 -6.587 -15.100 1.00 76.25 488 ARG A CA 1
ATOM 3900 C C . ARG A 1 488 ? 30.890 -5.597 -15.565 1.00 76.25 488 ARG A C 1
ATOM 3902 O O . ARG A 1 488 ? 31.502 -5.789 -16.618 1.00 76.25 488 ARG A O 1
ATOM 3909 N N . GLY A 1 489 ? 31.190 -4.581 -14.748 1.00 65.44 489 GLY A N 1
ATOM 3910 C CA . GLY A 1 489 ? 32.328 -3.664 -14.925 1.00 65.44 489 GLY A CA 1
ATOM 3911 C C . GLY A 1 489 ? 32.053 -2.396 -15.753 1.00 65.44 489 GLY A C 1
ATOM 3912 O O . GLY A 1 489 ? 31.002 -2.225 -16.368 1.00 65.44 489 GLY A O 1
ATOM 3913 N N . LYS A 1 490 ? 33.028 -1.471 -15.778 1.00 51.81 490 LYS A N 1
ATOM 3914 C CA . LYS A 1 490 ? 32.956 -0.204 -16.537 1.00 51.81 490 LYS A CA 1
ATOM 3915 C C . LYS A 1 490 ? 32.965 -0.451 -18.048 1.00 51.81 490 LYS A C 1
ATOM 3917 O O . LYS A 1 490 ? 34.005 -0.788 -18.613 1.00 51.81 490 LYS A O 1
ATOM 3922 N N . LYS A 1 491 ? 31.845 -0.181 -18.725 1.00 48.31 491 LYS A N 1
ATOM 3923 C CA . LYS A 1 491 ? 31.814 0.081 -20.173 1.00 48.31 491 LYS A CA 1
ATOM 3924 C C . LYS A 1 491 ? 30.909 1.269 -20.483 1.00 48.31 491 LYS A C 1
ATOM 3926 O O . LYS A 1 491 ? 29.725 1.229 -20.180 1.00 48.31 491 LYS A O 1
ATOM 3931 N N . ARG A 1 492 ? 31.489 2.278 -21.143 1.00 39.75 492 ARG A N 1
ATOM 3932 C CA . ARG A 1 492 ? 30.781 3.395 -21.786 1.00 39.75 492 ARG A CA 1
ATOM 3933 C C . ARG A 1 492 ? 29.698 2.880 -22.719 1.00 39.75 492 ARG A C 1
ATOM 3935 O O . ARG A 1 492 ? 30.008 2.090 -23.614 1.00 39.75 492 ARG A O 1
ATOM 3942 N N . TRP A 1 493 ? 28.482 3.397 -22.577 1.00 44.66 493 TRP A N 1
ATOM 3943 C CA . TRP A 1 493 ? 27.454 3.274 -23.604 1.00 44.66 493 TRP A CA 1
ATOM 3944 C C . TRP A 1 493 ? 26.691 4.585 -23.778 1.00 44.66 493 TRP A C 1
ATOM 3946 O O . TRP A 1 493 ? 26.353 5.268 -22.819 1.00 44.66 493 TRP A O 1
ATOM 3956 N N . VAL A 1 494 ? 26.434 4.901 -25.045 1.00 34.12 494 VAL A N 1
ATOM 3957 C CA . VAL A 1 494 ? 25.662 6.058 -25.505 1.00 34.12 494 VAL A CA 1
ATOM 3958 C C . VAL A 1 494 ? 24.176 5.700 -25.478 1.00 34.12 494 VAL A C 1
ATOM 3960 O O . VAL A 1 494 ? 23.805 4.590 -25.889 1.00 34.12 494 VAL A O 1
ATOM 3963 N N . SER A 1 495 ? 23.346 6.610 -24.976 1.00 35.50 495 SER A N 1
ATOM 3964 C CA . SER A 1 495 ? 21.888 6.477 -24.953 1.00 35.50 495 SER A CA 1
ATOM 3965 C C . SER A 1 495 ? 21.269 6.631 -26.357 1.00 35.50 495 SER A C 1
ATOM 3967 O O . SER A 1 495 ? 21.938 7.047 -27.307 1.00 35.50 495 SER A O 1
ATOM 3969 N N . PHE A 1 496 ? 19.988 6.269 -26.517 1.00 35.97 496 PHE A N 1
ATOM 3970 C CA . PHE A 1 496 ? 19.246 6.371 -27.793 1.00 35.97 496 PHE A CA 1
ATOM 3971 C C . PHE A 1 496 ? 19.109 7.820 -28.309 1.00 35.97 496 PHE A C 1
ATOM 3973 O O . PHE A 1 496 ? 18.888 8.047 -29.495 1.00 35.97 496 PHE A O 1
ATOM 3980 N N . ASP A 1 497 ? 19.287 8.786 -27.418 1.00 35.28 497 ASP A N 1
ATOM 3981 C CA . ASP A 1 497 ? 19.255 10.239 -27.588 1.00 35.28 497 ASP A CA 1
ATOM 3982 C C . ASP A 1 497 ? 20.650 10.855 -27.833 1.00 35.28 497 ASP A C 1
ATOM 3984 O O . ASP A 1 497 ? 20.783 12.070 -27.958 1.00 35.28 497 ASP A O 1
ATOM 3988 N N . GLY A 1 498 ? 21.696 10.030 -27.974 1.00 29.83 498 GLY A N 1
ATOM 3989 C CA . GLY A 1 498 ? 23.038 10.483 -28.356 1.00 29.83 498 GLY A CA 1
ATOM 3990 C C . GLY A 1 498 ? 23.866 11.084 -27.217 1.00 29.83 498 GLY A C 1
ATOM 3991 O O . GLY A 1 498 ? 24.953 11.600 -27.476 1.00 29.83 498 GLY A O 1
ATOM 3992 N N . ASN A 1 499 ? 23.397 10.991 -25.971 1.00 31.91 499 ASN A N 1
ATOM 3993 C CA . ASN A 1 499 ? 24.147 11.432 -24.801 1.00 31.91 499 ASN A CA 1
ATOM 3994 C C . ASN A 1 499 ? 25.107 10.319 -24.333 1.00 31.91 499 ASN A C 1
ATOM 3996 O O . ASN A 1 499 ? 24.709 9.170 -24.117 1.00 31.91 499 ASN A O 1
ATOM 4000 N N . GLU A 1 500 ? 26.398 10.644 -24.210 1.00 32.62 500 GLU A N 1
ATOM 4001 C CA . GLU A 1 500 ? 27.409 9.759 -23.620 1.00 32.62 500 GLU A CA 1
ATOM 4002 C C . GLU A 1 500 ? 27.270 9.779 -22.090 1.00 32.62 500 GLU A C 1
ATOM 4004 O O . GLU A 1 500 ? 27.519 10.810 -21.467 1.00 32.62 500 GLU A O 1
ATOM 4009 N N . TRP A 1 501 ? 26.911 8.647 -21.475 1.00 37.78 501 TRP A N 1
ATOM 4010 C CA . TRP A 1 501 ? 26.964 8.481 -20.019 1.00 37.78 501 TRP A CA 1
ATOM 4011 C C . TRP A 1 501 ? 28.106 7.526 -19.640 1.00 37.78 501 TRP A C 1
ATOM 4013 O O . TRP A 1 501 ? 28.276 6.452 -20.223 1.00 37.78 501 TRP A O 1
ATOM 4023 N N . ASP A 1 502 ? 28.914 7.946 -18.665 1.00 37.78 502 ASP A N 1
ATOM 4024 C CA . ASP A 1 502 ? 30.132 7.271 -18.188 1.00 37.78 502 ASP A CA 1
ATOM 4025 C C . ASP A 1 502 ? 29.869 6.429 -16.915 1.00 37.78 502 ASP A C 1
ATOM 4027 O O . ASP A 1 502 ? 30.749 6.264 -16.069 1.00 37.78 502 ASP A O 1
ATOM 4031 N N . GLU A 1 503 ? 28.657 5.891 -16.744 1.00 47.12 503 GLU A N 1
ATOM 4032 C CA . GLU A 1 503 ? 28.305 5.088 -15.567 1.00 47.12 503 GLU A CA 1
ATOM 4033 C C . GLU A 1 503 ? 28.323 3.590 -15.890 1.00 47.12 503 GLU A C 1
ATOM 4035 O O . GLU A 1 503 ? 27.634 3.100 -16.783 1.00 47.12 503 GLU A O 1
ATOM 4040 N N . ALA A 1 504 ? 29.155 2.836 -15.168 1.00 48.78 504 ALA A N 1
ATOM 4041 C CA . ALA A 1 504 ? 29.048 1.384 -15.154 1.00 48.78 504 ALA A CA 1
ATOM 4042 C C . ALA A 1 504 ? 27.688 0.996 -14.571 1.00 48.78 504 ALA A C 1
ATOM 4044 O O . ALA A 1 504 ? 27.348 1.472 -13.492 1.00 48.78 504 ALA A O 1
ATOM 4045 N N . PHE A 1 505 ? 26.978 0.071 -15.220 1.00 59.66 505 PHE A N 1
ATOM 4046 C CA . PHE A 1 505 ? 25.799 -0.566 -14.623 1.00 59.66 505 PHE A CA 1
ATOM 4047 C C . PHE A 1 505 ? 26.141 -1.246 -13.292 1.00 59.66 505 PHE A C 1
ATOM 4049 O O . PHE A 1 505 ? 25.363 -1.186 -12.349 1.00 59.66 505 PHE A O 1
ATOM 4056 N N . CYS A 1 506 ? 27.350 -1.808 -13.211 1.00 65.56 506 CYS A N 1
ATOM 4057 C CA . CYS A 1 506 ? 27.900 -2.403 -12.008 1.00 65.56 506 CYS A CA 1
ATOM 4058 C C . CYS A 1 506 ? 29.373 -2.027 -11.821 1.00 65.56 506 CYS A C 1
ATOM 4060 O O . CYS A 1 506 ? 30.235 -2.544 -12.548 1.00 65.56 506 CYS A O 1
ATOM 4062 N N . PRO A 1 507 ? 29.701 -1.118 -10.885 1.00 54.69 507 PRO A N 1
ATOM 4063 C CA . PRO A 1 507 ? 31.083 -0.852 -10.528 1.00 54.69 507 PRO A CA 1
ATOM 4064 C C . PRO A 1 507 ? 31.635 -2.059 -9.758 1.00 54.69 507 PRO A C 1
ATOM 4066 O O . PRO A 1 507 ? 31.249 -2.308 -8.625 1.00 54.69 507 PRO A O 1
ATOM 4069 N N . ILE A 1 508 ? 32.536 -2.818 -10.383 1.00 51.62 508 ILE A N 1
ATOM 4070 C CA . ILE A 1 508 ? 33.364 -3.797 -9.665 1.00 51.62 508 ILE A CA 1
ATOM 4071 C C . ILE A 1 508 ? 34.462 -2.999 -8.949 1.00 51.62 508 ILE A C 1
ATOM 4073 O O . ILE A 1 508 ? 35.050 -2.110 -9.581 1.00 51.62 508 ILE A O 1
ATOM 4077 N N . GLN A 1 509 ? 34.688 -3.274 -7.660 1.00 45.09 509 GLN A N 1
ATOM 4078 C CA . GLN A 1 509 ? 35.783 -2.672 -6.885 1.00 45.09 509 GLN A CA 1
ATOM 4079 C C . GLN A 1 509 ? 37.161 -3.073 -7.416 1.00 45.09 509 GLN A C 1
ATOM 4081 O O . GLN A 1 509 ? 37.337 -4.249 -7.811 1.00 45.09 509 GLN A O 1
#